Protein AF-0000000075320337 (afdb_homodimer)

Radius of gyration: 24.32 Å; Cα contacts (8 Å, |Δi|>4): 1260; chains: 2; bounding box: 54×67×60 Å

Structure (mmCIF, N/CA/C/O backbone):
data_AF-0000000075320337-model_v1
#
loop_
_entity.id
_entity.type
_entity.pdbx_description
1 polymer 'Quinone oxidoreductase'
#
loop_
_atom_site.group_PDB
_atom_site.id
_atom_site.type_symbol
_atom_site.label_atom_id
_atom_site.label_alt_id
_atom_site.label_comp_id
_atom_site.label_asym_id
_atom_site.label_entity_id
_atom_site.label_seq_id
_atom_site.pdbx_PDB_ins_code
_atom_site.Cartn_x
_atom_site.Cartn_y
_atom_site.Cartn_z
_atom_site.occupancy
_atom_site.B_iso_or_equiv
_atom_site.auth_seq_id
_atom_site.auth_comp_id
_atom_site.auth_asym_id
_atom_site.auth_atom_id
_atom_site.pdbx_PDB_model_num
ATOM 1 N N . MET A 1 1 ? -11.578 -22.688 -22.859 1 95.94 1 MET A N 1
ATOM 2 C CA . MET A 1 1 ? -10.422 -21.797 -22.875 1 95.94 1 MET A CA 1
ATOM 3 C C . MET A 1 1 ? -10.094 -21.328 -21.469 1 95.94 1 MET A C 1
ATOM 5 O O . MET A 1 1 ? -11 -21.031 -20.672 1 95.94 1 MET A O 1
ATOM 9 N N . TYR A 1 2 ? -8.812 -21.344 -21.156 1 98.56 2 TYR A N 1
ATOM 10 C CA . TYR A 1 2 ? -8.312 -20.875 -19.875 1 98.56 2 TYR A CA 1
ATOM 11 C C . TYR A 1 2 ? -7.781 -19.453 -19.984 1 98.56 2 TYR A C 1
ATOM 13 O O . TYR A 1 2 ? -6.832 -19.188 -20.719 1 98.56 2 TYR A O 1
ATOM 21 N N . VAL A 1 3 ? -8.383 -18.547 -19.219 1 98.81 3 VAL A N 1
ATOM 22 C CA . VAL A 1 3 ? -7.91 -17.172 -19.219 1 98.81 3 VAL A CA 1
ATOM 23 C C . VAL A 1 3 ? -7.129 -16.891 -17.938 1 98.81 3 VAL A C 1
ATOM 25 O O . VAL A 1 3 ? -7.633 -17.125 -16.828 1 98.81 3 VAL A O 1
ATOM 28 N N . VAL A 1 4 ? -5.918 -16.438 -18.078 1 98.88 4 VAL A N 1
ATOM 29 C CA . VAL A 1 4 ? -5.082 -16.031 -16.953 1 98.88 4 VAL A CA 1
ATOM 30 C C . VAL A 1 4 ? -4.902 -14.523 -16.969 1 98.88 4 VAL A C 1
ATOM 32 O O . VAL A 1 4 ? -4.336 -13.961 -17.906 1 98.88 4 VAL A O 1
ATOM 35 N N . THR A 1 5 ? -5.406 -13.867 -15.93 1 98.25 5 THR A N 1
ATOM 36 C CA . THR A 1 5 ? -5.199 -12.43 -15.812 1 98.25 5 THR A CA 1
ATOM 37 C C . THR A 1 5 ? -3.842 -12.125 -15.18 1 98.25 5 THR A C 1
ATOM 39 O O . THR A 1 5 ? -3.213 -13.008 -14.594 1 98.25 5 THR A O 1
ATOM 42 N N . GLY A 1 6 ? -3.385 -10.883 -15.406 1 95.25 6 GLY A N 1
ATOM 43 C CA . GLY A 1 6 ? -2.072 -10.547 -14.875 1 95.25 6 GLY A CA 1
ATOM 44 C C . GLY A 1 6 ? -0.96 -11.406 -15.445 1 95.25 6 GLY A C 1
ATOM 45 O O . GLY A 1 6 ? 0.002 -11.727 -14.742 1 95.25 6 GLY A O 1
ATOM 46 N N . ALA A 1 7 ? -1.017 -11.695 -16.656 1 95.81 7 ALA A N 1
ATOM 47 C CA . ALA A 1 7 ? -0.225 -12.773 -17.25 1 95.81 7 ALA A CA 1
ATOM 48 C C . ALA A 1 7 ? 1.225 -12.336 -17.453 1 95.81 7 ALA A C 1
ATOM 50 O O . ALA A 1 7 ? 2.104 -13.172 -17.672 1 95.81 7 ALA A O 1
ATOM 51 N N . THR A 1 8 ? 1.504 -11.086 -17.391 1 92 8 THR A N 1
ATOM 52 C CA . THR A 1 8 ? 2.885 -10.648 -17.562 1 92 8 THR A CA 1
ATOM 53 C C . THR A 1 8 ? 3.555 -10.43 -16.219 1 92 8 THR A C 1
ATOM 55 O O . THR A 1 8 ? 4.73 -10.062 -16.156 1 92 8 THR A O 1
ATOM 58 N N . GLY A 1 9 ? 2.836 -10.625 -15.156 1 91.88 9 GLY A N 1
ATOM 59 C CA . GLY A 1 9 ? 3.434 -10.578 -13.828 1 91.88 9 GLY A CA 1
ATOM 60 C C . GLY A 1 9 ? 4.203 -11.836 -13.477 1 91.88 9 GLY A C 1
ATOM 61 O O . GLY A 1 9 ? 4.188 -12.812 -14.227 1 91.88 9 GLY A O 1
ATOM 62 N N . GLN A 1 10 ? 4.82 -11.805 -12.32 1 92.12 10 GLN A N 1
ATOM 63 C CA . GLN A 1 10 ? 5.676 -12.898 -11.891 1 92.12 10 GLN A CA 1
ATOM 64 C C . GLN A 1 10 ? 4.875 -14.188 -11.727 1 92.12 10 GLN A C 1
ATOM 66 O O . GLN A 1 10 ? 5.262 -15.234 -12.258 1 92.12 10 GLN A O 1
ATOM 71 N N . LEU A 1 11 ? 3.758 -14.094 -11.008 1 96.75 11 LEU A N 1
ATOM 72 C CA . LEU A 1 11 ? 2.945 -15.297 -10.812 1 96.75 11 LEU A CA 1
ATOM 73 C C . LEU A 1 11 ? 2.266 -15.703 -12.117 1 96.75 11 LEU A C 1
ATOM 75 O O . LEU A 1 11 ? 2.234 -16.891 -12.453 1 96.75 11 LEU A O 1
ATOM 79 N N . GLY A 1 12 ? 1.706 -14.75 -12.852 1 97.69 12 GLY A N 1
ATOM 80 C CA . GLY A 1 12 ? 1.005 -15.031 -14.094 1 97.69 12 GLY A CA 1
ATOM 81 C C . GLY A 1 12 ? 1.86 -15.766 -15.109 1 97.69 12 GLY A C 1
ATOM 82 O O . GLY A 1 12 ? 1.404 -16.734 -15.727 1 97.69 12 GLY A O 1
ATOM 83 N N . ARG A 1 13 ? 3.094 -15.398 -15.242 1 96.81 13 ARG A N 1
ATOM 84 C CA . ARG A 1 13 ? 4.012 -16.047 -16.172 1 96.81 13 ARG A CA 1
ATOM 85 C C . ARG A 1 13 ? 4.25 -17.5 -15.781 1 96.81 13 ARG A C 1
ATOM 87 O O . ARG A 1 13 ? 4.309 -18.375 -16.641 1 96.81 13 ARG A O 1
ATOM 94 N N . LEU A 1 14 ? 4.395 -17.719 -14.508 1 98.12 14 LEU A N 1
ATOM 95 C CA . LEU A 1 14 ? 4.621 -19.078 -14.031 1 98.12 14 LEU A CA 1
ATOM 96 C C . LEU A 1 14 ? 3.391 -19.953 -14.266 1 98.12 14 LEU A C 1
ATOM 98 O O . LEU A 1 14 ? 3.516 -21.125 -14.625 1 98.12 14 LEU A O 1
ATOM 102 N N . VAL A 1 15 ? 2.215 -19.359 -14.086 1 98.81 15 VAL A N 1
ATOM 103 C CA . VAL A 1 15 ? 0.979 -20.094 -14.32 1 98.81 15 VAL A CA 1
ATOM 104 C C . VAL A 1 15 ? 0.882 -20.5 -15.789 1 98.81 15 VAL A C 1
ATOM 106 O O . VAL A 1 15 ? 0.603 -21.656 -16.109 1 98.81 15 VAL A O 1
ATOM 109 N N . ILE A 1 16 ? 1.163 -19.531 -16.688 1 98.69 16 ILE A N 1
ATOM 110 C CA . ILE A 1 16 ? 1.079 -19.797 -18.125 1 98.69 16 ILE A CA 1
ATOM 111 C C . ILE A 1 16 ? 2.1 -20.875 -18.516 1 98.69 16 ILE A C 1
ATOM 113 O O . ILE A 1 16 ? 1.773 -21.828 -19.219 1 98.69 16 ILE A O 1
ATOM 117 N N . GLU A 1 17 ? 3.307 -20.766 -18.016 1 98.06 17 GLU A N 1
ATOM 118 C CA . GLU A 1 17 ? 4.355 -21.734 -18.297 1 98.06 17 GLU A CA 1
ATOM 119 C C . GLU A 1 17 ? 3.934 -23.141 -17.891 1 98.06 17 GLU A C 1
ATOM 121 O O . GLU A 1 17 ? 4.117 -24.094 -18.641 1 98.06 17 GLU A O 1
ATOM 126 N N . GLN A 1 18 ? 3.375 -23.219 -16.766 1 98.56 18 GLN A N 1
ATOM 127 C CA . GLN A 1 18 ? 2.988 -24.531 -16.25 1 98.56 18 GLN A CA 1
ATOM 128 C C . GLN A 1 18 ? 1.726 -25.047 -16.922 1 98.56 18 GLN A C 1
ATOM 130 O O . GLN A 1 18 ? 1.574 -26.25 -17.141 1 98.56 18 GLN A O 1
ATOM 135 N N . LEU A 1 19 ? 0.789 -24.156 -17.297 1 98.56 19 LEU A N 1
ATOM 136 C CA . LEU A 1 19 ? -0.394 -24.562 -18.062 1 98.56 19 LEU A CA 1
ATOM 137 C C . LEU A 1 19 ? -0.001 -25.156 -19.406 1 98.56 19 LEU A C 1
ATOM 139 O O . LEU A 1 19 ? -0.634 -26.109 -19.875 1 98.56 19 LEU A O 1
ATOM 143 N N . LEU A 1 20 ? 1.061 -24.578 -20 1 98.25 20 LEU A N 1
ATOM 144 C CA . LEU A 1 20 ? 1.522 -25.016 -21.312 1 98.25 20 LEU A CA 1
ATOM 145 C C . LEU A 1 20 ? 1.992 -26.469 -21.266 1 98.25 20 LEU A C 1
ATOM 147 O O . LEU A 1 20 ? 2.08 -27.141 -22.297 1 98.25 20 LEU A O 1
ATOM 151 N N . ASN A 1 21 ? 2.312 -26.969 -20.047 1 97.5 21 ASN A N 1
ATOM 152 C CA . ASN A 1 21 ? 2.682 -28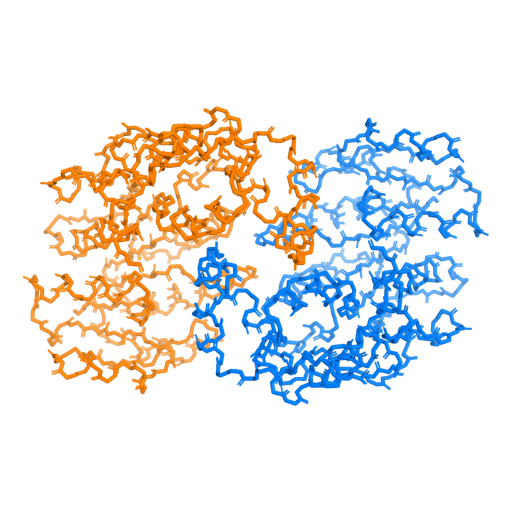.375 -19.875 1 97.5 21 ASN A CA 1
ATOM 153 C C . ASN A 1 21 ? 1.451 -29.266 -19.766 1 97.5 21 ASN A C 1
ATOM 155 O O . ASN A 1 21 ? 1.56 -30.484 -19.859 1 97.5 21 ASN A O 1
ATOM 159 N N . SER A 1 22 ? 0.3 -28.688 -19.672 1 96.19 22 SER A N 1
ATOM 160 C CA . SER A 1 22 ? -0.881 -29.469 -19.344 1 96.19 22 SER A CA 1
ATOM 161 C C . SER A 1 22 ? -1.922 -29.406 -20.453 1 96.19 22 SER A C 1
ATOM 163 O O . SER A 1 22 ? -2.725 -30.328 -20.625 1 96.19 22 SER A O 1
ATOM 165 N N . VAL A 1 23 ? -1.975 -28.281 -21.234 1 97.31 23 VAL A N 1
ATOM 166 C CA . VAL A 1 23 ? -2.992 -28.078 -22.266 1 97.31 23 VAL A CA 1
ATOM 167 C C . VAL A 1 23 ? -2.369 -27.422 -23.5 1 97.31 23 VAL A C 1
ATOM 169 O O . VAL A 1 23 ? -1.319 -26.781 -23.391 1 97.31 23 VAL A O 1
ATOM 172 N N . PRO A 1 24 ? -3.037 -27.562 -24.641 1 97.56 24 PRO A N 1
ATOM 173 C CA . PRO A 1 24 ? -2.529 -26.891 -25.844 1 97.56 24 PRO A CA 1
ATOM 174 C C . PRO A 1 24 ? -2.504 -25.359 -25.688 1 97.56 24 PRO A C 1
ATOM 176 O O . PRO A 1 24 ? -3.416 -24.781 -25.094 1 97.56 24 PRO A O 1
ATOM 179 N N . ALA A 1 25 ? -1.479 -24.75 -26.203 1 98.25 25 ALA A N 1
ATOM 180 C CA . ALA A 1 25 ? -1.271 -23.312 -26.125 1 98.25 25 ALA A CA 1
ATOM 181 C C . ALA A 1 25 ? -2.49 -22.547 -26.625 1 98.25 25 ALA A C 1
ATOM 183 O O . ALA A 1 25 ? -2.857 -21.5 -26.062 1 98.25 25 ALA A O 1
ATOM 184 N N . ALA A 1 26 ? -3.15 -23.094 -27.625 1 97.06 26 ALA A N 1
ATOM 185 C CA . ALA A 1 26 ? -4.273 -22.422 -28.281 1 97.06 26 ALA A CA 1
ATOM 186 C C . ALA A 1 26 ? -5.469 -22.312 -27.328 1 97.06 26 ALA A C 1
ATOM 188 O O . ALA A 1 26 ? -6.387 -21.531 -27.562 1 97.06 26 ALA A O 1
ATOM 189 N N . GLN A 1 27 ? -5.418 -23.047 -26.266 1 98.19 27 GLN A N 1
ATOM 190 C CA . GLN A 1 27 ? -6.512 -23.047 -25.297 1 98.19 27 GLN A CA 1
ATOM 191 C C . GLN A 1 27 ? -6.234 -22.062 -24.172 1 98.19 27 GLN A C 1
ATOM 193 O O . GLN A 1 27 ? -7.055 -21.906 -23.266 1 98.19 27 GLN A O 1
ATOM 198 N N . ILE A 1 28 ? -5.141 -21.406 -24.203 1 98.75 28 ILE A N 1
ATOM 199 C CA . ILE A 1 28 ? -4.738 -20.484 -23.141 1 98.75 28 ILE A CA 1
ATOM 200 C C . ILE A 1 28 ? -4.836 -19.047 -23.641 1 98.75 28 ILE A C 1
ATOM 202 O O . ILE A 1 28 ? -4.383 -18.734 -24.75 1 98.75 28 ILE A O 1
ATOM 206 N N . VAL A 1 29 ? -5.461 -18.188 -22.891 1 98.69 29 VAL A N 1
ATOM 207 C CA . VAL A 1 29 ? -5.5 -16.75 -23.141 1 98.69 29 VAL A CA 1
ATOM 208 C C . VAL A 1 29 ? -4.73 -16.016 -22.031 1 98.69 29 VAL A C 1
ATOM 210 O O . VAL A 1 29 ? -5.047 -16.156 -20.844 1 98.69 29 VAL A O 1
ATOM 213 N N . ALA A 1 30 ? -3.697 -15.312 -22.422 1 98.69 30 ALA A N 1
ATOM 214 C CA . ALA A 1 30 ? -3.02 -14.367 -21.547 1 98.69 30 ALA A CA 1
ATOM 215 C C . ALA A 1 30 ? -3.689 -13 -21.578 1 98.69 30 ALA A C 1
ATOM 217 O O . ALA A 1 30 ? -3.584 -12.281 -22.578 1 98.69 30 ALA A O 1
ATOM 218 N N . ALA A 1 31 ? -4.395 -12.648 -20.562 1 98.25 31 ALA A N 1
ATOM 219 C CA . ALA A 1 31 ? -5.016 -11.336 -20.438 1 98.25 31 ALA A CA 1
ATOM 220 C C . ALA A 1 31 ? -4.062 -10.344 -19.781 1 98.25 31 ALA A C 1
ATOM 222 O O . ALA A 1 31 ? -3.652 -10.531 -18.641 1 98.25 31 ALA A O 1
ATOM 223 N N . VAL A 1 32 ? -3.699 -9.344 -20.516 1 96.94 32 VAL A N 1
ATOM 224 C CA . VAL A 1 32 ? -2.639 -8.438 -20.078 1 96.94 32 VAL A CA 1
ATOM 225 C C . VAL A 1 32 ? -3.064 -6.992 -20.312 1 96.94 32 VAL A C 1
ATOM 227 O O . VAL A 1 32 ? -3.918 -6.719 -21.172 1 96.94 32 VAL A O 1
ATOM 230 N N . ARG A 1 33 ? -2.506 -6.062 -19.578 1 92.44 33 ARG A N 1
ATOM 231 C CA . ARG A 1 33 ? -2.807 -4.645 -19.734 1 92.44 33 ARG A CA 1
ATOM 232 C C . ARG A 1 33 ? -2.262 -4.105 -21.062 1 92.44 33 ARG A C 1
ATOM 234 O O . ARG A 1 33 ? -2.918 -3.305 -21.719 1 92.44 33 ARG A O 1
ATOM 241 N N . ASN A 1 34 ? -1.031 -4.594 -21.359 1 91.25 34 ASN A N 1
ATOM 242 C CA . ASN A 1 34 ? -0.336 -4.184 -22.578 1 91.25 34 ASN A CA 1
ATOM 243 C C . ASN A 1 34 ? 0.087 -5.387 -23.406 1 91.25 34 ASN A C 1
ATOM 245 O O . ASN A 1 34 ? 1.157 -5.953 -23.188 1 91.25 34 ASN A O 1
ATOM 249 N N . PRO A 1 35 ? -0.609 -5.645 -24.406 1 94.94 35 PRO A N 1
ATOM 250 C CA . PRO A 1 35 ? -0.33 -6.832 -25.219 1 94.94 35 PRO A CA 1
ATOM 251 C C . PRO A 1 35 ? 1.077 -6.82 -25.812 1 94.94 35 PRO A C 1
ATOM 253 O O . PRO A 1 35 ? 1.688 -7.879 -25.984 1 94.94 35 PRO A O 1
ATOM 256 N N . GLN A 1 36 ? 1.605 -5.668 -26.078 1 92.44 36 GLN A N 1
ATOM 257 C CA . GLN A 1 36 ? 2.928 -5.57 -26.672 1 92.44 36 GLN A CA 1
ATOM 258 C C . GLN A 1 36 ? 4 -6.145 -25.75 1 92.44 36 GLN A C 1
ATOM 260 O O . GLN A 1 36 ? 5.027 -6.637 -26.219 1 92.44 36 GLN A O 1
ATOM 265 N N . LYS A 1 37 ? 3.738 -6.223 -24.547 1 89.06 37 LYS A N 1
ATOM 266 C CA . LYS A 1 37 ? 4.703 -6.715 -23.562 1 89.06 37 LYS A CA 1
ATOM 267 C C . LYS A 1 37 ? 4.621 -8.234 -23.422 1 89.06 37 LYS A C 1
ATOM 269 O O . LYS A 1 37 ? 5.402 -8.836 -22.688 1 89.06 37 LYS A O 1
ATOM 274 N N . ALA A 1 38 ? 3.668 -8.836 -24.141 1 95.19 38 ALA A N 1
ATOM 275 C CA . ALA A 1 38 ? 3.463 -10.273 -24.016 1 95.19 38 ALA A CA 1
ATOM 276 C C . ALA A 1 38 ? 3.723 -10.984 -25.344 1 95.19 38 ALA A C 1
ATOM 278 O O . ALA A 1 38 ? 3.129 -12.023 -25.625 1 95.19 38 ALA A O 1
ATOM 279 N N . SER A 1 39 ? 4.555 -10.406 -26.156 1 95.69 39 SER A N 1
ATOM 280 C CA . SER A 1 39 ? 4.859 -10.984 -27.453 1 95.69 39 SER A CA 1
ATOM 281 C C . SER A 1 39 ? 5.516 -12.352 -27.312 1 95.69 39 SER A C 1
ATOM 283 O O . SER A 1 39 ? 5.324 -13.227 -28.172 1 95.69 39 SER A O 1
ATOM 285 N N . ASP A 1 40 ? 6.266 -12.531 -26.297 1 96.25 40 ASP A N 1
ATOM 286 C CA . ASP A 1 40 ? 6.93 -13.812 -26.047 1 96.25 40 ASP A CA 1
ATOM 287 C C . ASP A 1 40 ? 5.91 -14.914 -25.781 1 96.25 40 ASP A C 1
ATOM 289 O O . ASP A 1 40 ? 6.102 -16.062 -26.203 1 96.25 40 ASP A O 1
ATOM 293 N N . LEU A 1 41 ? 4.832 -14.594 -25.141 1 97.31 41 LEU A N 1
ATOM 294 C CA . LEU A 1 41 ? 3.764 -15.555 -24.922 1 97.31 41 LEU A CA 1
ATOM 295 C C . LEU A 1 41 ? 3.037 -15.883 -26.219 1 97.31 41 LEU A C 1
ATOM 297 O O . LEU A 1 41 ? 2.693 -17.047 -26.469 1 97.31 41 LEU A O 1
ATOM 301 N N . ALA A 1 42 ? 2.834 -14.867 -26.984 1 97.25 42 ALA A N 1
ATOM 302 C CA . ALA A 1 42 ? 2.207 -15.07 -28.281 1 97.25 42 ALA A CA 1
ATOM 303 C C . ALA A 1 42 ? 3.037 -16.016 -29.156 1 97.25 42 ALA A C 1
ATOM 305 O O . ALA A 1 42 ? 2.488 -16.844 -29.891 1 97.25 42 ALA A O 1
ATOM 306 N N . ALA A 1 43 ? 4.305 -15.906 -29.062 1 97.25 43 ALA A N 1
ATOM 307 C CA . ALA A 1 43 ? 5.223 -16.734 -29.844 1 97.25 43 ALA A CA 1
ATOM 308 C C . ALA A 1 43 ? 5.113 -18.203 -29.469 1 97.25 43 ALA A C 1
ATOM 310 O O . ALA A 1 43 ? 5.441 -19.078 -30.25 1 97.25 43 ALA A O 1
ATOM 311 N N . LEU A 1 44 ? 4.602 -18.484 -28.297 1 97.38 44 LEU A N 1
ATOM 312 C CA . LEU A 1 44 ? 4.43 -19.859 -27.812 1 97.38 44 LEU A CA 1
ATOM 313 C C . LEU A 1 44 ? 3.086 -20.422 -28.25 1 97.38 44 LEU A C 1
ATOM 315 O O . LEU A 1 44 ? 2.768 -21.578 -27.969 1 97.38 44 LEU A O 1
ATOM 319 N N . GLY A 1 45 ? 2.254 -19.578 -28.891 1 97.75 45 GLY A N 1
ATOM 320 C CA . GLY A 1 45 ? 0.948 -20.016 -29.344 1 97.75 45 GLY A CA 1
ATOM 321 C C . GLY A 1 45 ? -0.179 -19.625 -28.406 1 97.75 45 GLY A C 1
ATOM 322 O O . GLY A 1 45 ? -1.343 -19.953 -28.656 1 97.75 45 GLY A O 1
ATOM 323 N N . VAL A 1 46 ? 0.127 -18.938 -27.344 1 98.38 46 VAL A N 1
ATOM 324 C CA . VAL A 1 46 ? -0.857 -18.438 -26.375 1 98.38 46 VAL A CA 1
ATOM 325 C C . VAL A 1 46 ? -1.584 -17.219 -26.969 1 98.38 46 VAL A C 1
ATOM 327 O O . VAL A 1 46 ? -0.964 -16.359 -27.609 1 98.38 46 VAL A O 1
ATOM 330 N N . GLN A 1 47 ? -2.879 -17.141 -26.859 1 98.19 47 GLN A N 1
ATOM 331 C CA . GLN A 1 47 ? -3.609 -15.953 -27.266 1 98.19 47 GLN A CA 1
ATOM 332 C C . GLN A 1 47 ? -3.406 -14.812 -26.266 1 98.19 47 GLN A C 1
ATOM 334 O O . GLN A 1 47 ? -3.547 -15.008 -25.062 1 98.19 47 GLN A O 1
ATOM 339 N N . VAL A 1 48 ? -3.01 -13.672 -26.812 1 98.44 48 VAL A N 1
ATOM 340 C CA . VAL A 1 48 ? -2.82 -12.5 -25.969 1 98.44 48 VAL A CA 1
ATOM 341 C C . VAL A 1 48 ? -3.965 -11.516 -26.188 1 98.44 48 VAL A C 1
ATOM 343 O O . VAL A 1 48 ? -4.242 -11.117 -27.312 1 98.44 48 VAL A O 1
ATOM 346 N N . ARG A 1 49 ? -4.652 -11.18 -25.125 1 98.44 49 ARG A N 1
ATOM 347 C CA . ARG A 1 49 ? -5.77 -10.242 -25.203 1 98.44 49 ARG A CA 1
ATOM 348 C C . ARG A 1 49 ? -5.602 -9.117 -24.172 1 98.44 49 ARG A C 1
ATOM 350 O O . ARG A 1 49 ? -5.055 -9.328 -23.094 1 98.44 49 ARG A O 1
ATOM 357 N N . GLN A 1 50 ? -6.062 -7.953 -24.469 1 98.12 50 GLN A N 1
ATOM 358 C CA . GLN A 1 50 ? -5.996 -6.816 -23.562 1 98.12 50 GLN A CA 1
ATOM 359 C C . GLN A 1 50 ? -7.051 -6.922 -22.469 1 98.12 50 GLN A C 1
ATOM 361 O O . GLN A 1 50 ? -8.227 -7.16 -22.75 1 98.12 50 GLN A O 1
ATOM 366 N N . ALA A 1 51 ? -6.625 -6.797 -21.266 1 97.88 51 ALA A N 1
ATOM 367 C CA . ALA A 1 51 ? -7.496 -6.746 -20.094 1 97.88 51 ALA A CA 1
ATOM 368 C C . ALA A 1 51 ? -6.918 -5.824 -19.031 1 97.88 51 ALA A C 1
ATOM 370 O O . ALA A 1 51 ? -5.84 -6.086 -18.484 1 97.88 51 ALA A O 1
ATOM 371 N N . ASP A 1 52 ? -7.574 -4.789 -18.797 1 96.12 52 ASP A N 1
ATOM 372 C CA . ASP A 1 52 ? -7.242 -3.83 -17.75 1 96.12 52 ASP A CA 1
ATOM 373 C C . ASP A 1 52 ? -8.352 -3.756 -16.703 1 96.12 52 ASP A C 1
ATOM 375 O O . ASP A 1 52 ? -9.469 -3.326 -17 1 96.12 52 ASP A O 1
ATOM 379 N N . TYR A 1 53 ? -7.969 -4.145 -15.414 1 96.19 53 TYR A N 1
ATOM 380 C CA . TYR A 1 53 ? -8.977 -4.207 -14.359 1 96.19 53 TYR A CA 1
ATOM 381 C C . TYR A 1 53 ? -9.648 -2.854 -14.172 1 96.19 53 TYR A C 1
ATOM 383 O O . TYR A 1 53 ? -10.789 -2.781 -13.695 1 96.19 53 TYR A O 1
ATOM 391 N N . SER A 1 54 ? -8.906 -1.795 -14.516 1 92.75 54 SER A N 1
ATOM 392 C CA . SER A 1 54 ? -9.398 -0.44 -14.297 1 92.75 54 SER A CA 1
ATOM 393 C C . SER A 1 54 ? -10.172 0.072 -15.508 1 92.75 54 SER A C 1
ATOM 395 O O . SER A 1 54 ? -10.68 1.193 -15.5 1 92.75 54 SER A O 1
ATOM 397 N N . GLN A 1 55 ? -10.203 -0.701 -16.609 1 95.75 55 GLN A N 1
ATOM 398 C CA . GLN A 1 55 ? -10.953 -0.391 -17.828 1 95.75 55 GLN A CA 1
ATOM 399 C C . GLN A 1 55 ? -11.922 -1.52 -18.172 1 95.75 55 GLN A C 1
ATOM 401 O O . GLN A 1 55 ? -11.656 -2.311 -19.094 1 95.75 55 GLN A O 1
ATOM 406 N N . PRO A 1 56 ? -13.062 -1.49 -17.547 1 96.56 56 PRO A N 1
ATOM 407 C CA . PRO A 1 56 ? -14.016 -2.594 -17.688 1 96.56 56 PRO A CA 1
ATOM 408 C C . PRO A 1 56 ? -14.367 -2.896 -19.141 1 96.56 56 PRO A C 1
ATOM 410 O O . PRO A 1 56 ? -14.656 -4.047 -19.484 1 96.56 56 PRO A O 1
ATOM 413 N N . ALA A 1 57 ? -14.266 -1.938 -20.016 1 96.5 57 ALA A N 1
ATOM 414 C CA . ALA A 1 57 ? -14.617 -2.102 -21.422 1 96.5 57 ALA A CA 1
ATOM 415 C C . ALA A 1 57 ? -13.688 -3.096 -22.109 1 96.5 57 ALA A C 1
ATOM 417 O O . ALA A 1 57 ? -14.031 -3.66 -23.156 1 96.5 57 ALA A O 1
ATOM 418 N N . THR A 1 58 ? -12.531 -3.357 -21.531 1 98 58 THR A N 1
ATOM 419 C CA . THR A 1 58 ? -11.547 -4.25 -22.141 1 98 58 THR A CA 1
ATOM 420 C C . THR A 1 58 ? -11.797 -5.695 -21.719 1 98 58 THR A C 1
ATOM 422 O O . THR A 1 58 ? -11.219 -6.625 -22.281 1 98 58 THR A O 1
ATOM 425 N N . LEU A 1 59 ? -12.688 -5.918 -20.781 1 98.62 59 LEU A N 1
ATOM 426 C CA . LEU A 1 59 ? -12.742 -7.215 -20.109 1 98.62 59 LEU A CA 1
ATOM 427 C C . LEU A 1 59 ? -13.641 -8.18 -20.875 1 98.62 59 LEU A C 1
ATOM 429 O O . LEU A 1 59 ? -13.359 -9.383 -20.938 1 98.62 59 LEU A O 1
ATOM 433 N N . ASP A 1 60 ? -14.672 -7.676 -21.516 1 98 60 ASP A N 1
ATOM 434 C CA . ASP A 1 60 ? -15.594 -8.555 -22.234 1 98 60 ASP A CA 1
ATOM 435 C C . ASP A 1 60 ? -14.898 -9.266 -23.391 1 98 60 ASP A C 1
ATOM 437 O O . ASP A 1 60 ? -15.008 -10.484 -23.531 1 98 60 ASP A O 1
ATOM 441 N N . SER A 1 61 ? -14.18 -8.492 -24.156 1 97.81 61 SER A N 1
ATOM 442 C CA . SER A 1 61 ? -13.461 -9.109 -25.266 1 97.81 61 SER A CA 1
ATOM 443 C C . SER A 1 61 ? -12.367 -10.047 -24.766 1 97.81 61 SER A C 1
ATOM 445 O O . SER A 1 61 ? -12.117 -11.086 -25.375 1 97.81 61 SER A O 1
ATOM 447 N N . ALA A 1 62 ? -11.773 -9.703 -23.672 1 98.25 62 ALA A N 1
ATOM 448 C CA . ALA A 1 62 ? -10.711 -10.523 -23.094 1 98.25 62 ALA A CA 1
ATOM 449 C C . ALA A 1 62 ? -11.25 -11.883 -22.641 1 98.25 62 ALA A C 1
ATOM 451 O O . ALA A 1 62 ? -10.531 -12.883 -22.672 1 98.25 62 ALA A O 1
ATOM 452 N N . PHE A 1 63 ? -12.531 -11.922 -22.25 1 98.44 63 PHE A N 1
ATOM 453 C CA . PHE A 1 63 ? -13.078 -13.125 -21.641 1 98.44 63 PHE A CA 1
ATOM 454 C C . PHE A 1 63 ? -13.984 -13.859 -22.625 1 98.44 63 PHE A C 1
ATOM 456 O O . PHE A 1 63 ? -14.617 -14.852 -22.266 1 98.44 63 PHE A O 1
ATOM 463 N N . ALA A 1 64 ? -14.039 -13.406 -23.859 1 97.69 64 ALA A N 1
ATOM 464 C CA . ALA A 1 64 ? -14.867 -14.062 -24.859 1 97.69 64 ALA A CA 1
ATOM 465 C C . ALA A 1 64 ? -14.477 -15.531 -25.016 1 97.69 64 ALA A C 1
ATOM 467 O O . ALA A 1 64 ? -13.312 -15.844 -25.281 1 97.69 64 ALA A O 1
ATOM 468 N N . GLY A 1 65 ? -15.453 -16.406 -24.812 1 97.62 65 GLY A N 1
ATOM 469 C CA . GLY A 1 65 ? -15.234 -17.844 -25.016 1 97.62 65 GLY A CA 1
ATOM 470 C C . GLY A 1 65 ? -14.547 -18.5 -23.844 1 97.62 65 GLY A C 1
ATOM 471 O O . GLY A 1 65 ? -14.242 -19.703 -23.891 1 97.62 65 GLY A O 1
ATOM 472 N N . ALA A 1 66 ? -14.328 -17.797 -22.781 1 98.12 66 ALA A N 1
ATOM 473 C CA . ALA A 1 66 ? -13.633 -18.328 -21.609 1 98.12 66 ALA A CA 1
ATOM 474 C C . ALA A 1 66 ? -14.477 -19.391 -20.906 1 98.12 66 ALA A C 1
ATOM 476 O O . ALA A 1 66 ? -15.672 -19.188 -20.688 1 98.12 66 ALA A O 1
ATOM 477 N N . GLU A 1 67 ? -13.875 -20.469 -20.594 1 98.19 67 GLU A N 1
ATOM 478 C CA . GLU A 1 67 ? -14.5 -21.484 -19.75 1 98.19 67 GLU A CA 1
ATOM 479 C C . GLU A 1 67 ? -14.078 -21.297 -18.281 1 98.19 67 GLU A C 1
ATOM 481 O O . GLU A 1 67 ? -14.914 -21.375 -17.391 1 98.19 67 GLU A O 1
ATOM 486 N N . LYS A 1 68 ? -12.836 -21.125 -18.109 1 98.75 68 LYS A N 1
ATOM 487 C CA . LYS A 1 68 ? -12.273 -20.906 -16.781 1 98.75 68 LYS A CA 1
ATOM 488 C C . LYS A 1 68 ? -11.383 -19.672 -16.766 1 98.75 68 LYS A C 1
ATOM 490 O O . LYS A 1 68 ? -10.633 -19.422 -17.703 1 98.75 68 LYS A O 1
ATOM 495 N N . ILE A 1 69 ? -11.477 -18.859 -15.68 1 98.88 69 ILE A N 1
ATOM 496 C CA . ILE A 1 69 ? -10.695 -17.656 -15.508 1 98.88 69 ILE A CA 1
ATOM 497 C C . ILE A 1 69 ? -9.922 -17.719 -14.195 1 98.88 69 ILE A C 1
ATOM 499 O O . ILE A 1 69 ? -10.469 -18.125 -13.164 1 98.88 69 ILE A O 1
ATOM 503 N N . LEU A 1 70 ? -8.664 -17.438 -14.281 1 98.94 70 LEU A N 1
ATOM 504 C CA . LEU A 1 70 ? -7.879 -17.141 -13.086 1 98.94 70 LEU A CA 1
ATOM 505 C C . LEU A 1 70 ? -7.715 -15.633 -12.906 1 98.94 70 LEU A C 1
ATOM 507 O O . LEU A 1 70 ? -7.066 -14.977 -13.719 1 98.94 70 LEU A O 1
ATOM 511 N N . LEU A 1 71 ? -8.297 -15.102 -11.875 1 98.81 71 LEU A N 1
ATOM 512 C CA . LEU A 1 71 ? -8.008 -13.734 -11.477 1 98.81 71 LEU A CA 1
ATOM 513 C C . LEU A 1 71 ? -6.836 -13.688 -10.492 1 98.81 71 LEU A C 1
ATOM 515 O O . LEU A 1 71 ? -6.984 -14.078 -9.328 1 98.81 71 LEU A O 1
ATOM 519 N N . ILE A 1 72 ? -5.738 -13.289 -10.969 1 98.25 72 ILE A N 1
ATOM 520 C CA . ILE A 1 72 ? -4.652 -12.922 -10.07 1 98.25 72 ILE A CA 1
ATOM 521 C C . ILE A 1 72 ? -4.922 -11.539 -9.477 1 98.25 72 ILE A C 1
ATOM 523 O O . ILE A 1 72 ? -5.078 -10.555 -10.211 1 98.25 72 ILE A O 1
ATOM 527 N N . SER A 1 73 ? -4.938 -11.523 -8.195 1 96.94 73 SER A N 1
ATOM 528 C CA . SER A 1 73 ? -5.312 -10.297 -7.492 1 96.94 73 SER A CA 1
ATOM 529 C C . SER A 1 73 ? -4.492 -9.109 -7.98 1 96.94 73 SER A C 1
ATOM 531 O O . SER A 1 73 ? -3.291 -9.234 -8.227 1 96.94 73 SER A O 1
ATOM 533 N N . SER A 1 74 ? -5.184 -8 -8.102 1 93.5 74 SER A N 1
ATOM 534 C CA . SER A 1 74 ? -4.516 -6.766 -8.492 1 93.5 74 SER A CA 1
ATOM 535 C C . SER A 1 74 ? -3.443 -6.371 -7.48 1 93.5 74 SER A C 1
ATOM 537 O O . SER A 1 74 ? -3.623 -6.555 -6.273 1 93.5 74 SER A O 1
ATOM 539 N N . SER A 1 75 ? -2.357 -5.82 -7.988 1 89.94 75 SER A N 1
ATOM 540 C CA . SER A 1 75 ? -1.299 -5.312 -7.117 1 89.94 75 SER A CA 1
ATOM 541 C C . SER A 1 75 ? -1.588 -3.887 -6.668 1 89.94 75 SER A C 1
ATOM 543 O O . SER A 1 75 ? -0.826 -3.311 -5.887 1 89.94 75 SER A O 1
ATOM 545 N N . GLU A 1 76 ? -2.611 -3.322 -7.141 1 90.81 76 GLU A N 1
ATOM 546 C CA . GLU A 1 76 ? -2.936 -1.929 -6.852 1 90.81 76 GLU A CA 1
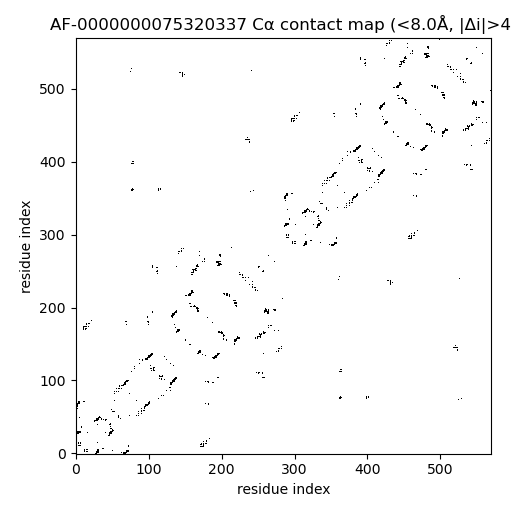ATOM 547 C C . GLU A 1 76 ? -3.799 -1.812 -5.598 1 90.81 76 GLU A C 1
ATOM 549 O O . GLU A 1 76 ? -4.996 -1.542 -5.688 1 90.81 76 GLU A O 1
ATOM 554 N N . ILE A 1 77 ? -3.139 -1.87 -4.469 1 91.31 77 ILE A N 1
ATOM 555 C CA . ILE A 1 77 ? -3.801 -1.823 -3.168 1 91.31 77 ILE A CA 1
ATOM 556 C C . ILE A 1 77 ? -4.605 -0.531 -3.045 1 91.31 77 ILE A C 1
ATOM 558 O O . ILE A 1 77 ? -4.133 0.54 -3.434 1 91.31 77 ILE A O 1
ATOM 562 N N . GLY A 1 78 ? -5.785 -0.587 -2.512 1 91.62 78 GLY A N 1
ATOM 563 C CA . GLY A 1 78 ? -6.688 0.55 -2.41 1 91.62 78 GLY A CA 1
ATOM 564 C C . GLY A 1 78 ? -7.664 0.645 -3.566 1 91.62 78 GLY A C 1
ATOM 565 O O . GLY A 1 78 ? -8.664 1.355 -3.482 1 91.62 78 GLY A O 1
ATOM 566 N N . GLN A 1 79 ? -7.324 -0.151 -4.652 1 94.06 79 GLN A N 1
ATOM 567 C CA . GLN A 1 79 ? -8.156 -0.137 -5.855 1 94.06 79 GLN A CA 1
ATOM 568 C C . GLN A 1 79 ? -8.758 -1.513 -6.117 1 94.06 79 GLN A C 1
ATOM 570 O O . GLN A 1 79 ? -9.609 -1.664 -7.004 1 94.06 79 GLN A O 1
ATOM 575 N N . ARG A 1 80 ? -8.438 -2.434 -5.355 1 96.25 80 ARG A N 1
ATOM 576 C CA . ARG A 1 80 ? -8.672 -3.832 -5.699 1 96.25 80 ARG A CA 1
ATOM 577 C C . ARG A 1 80 ? -10.164 -4.141 -5.738 1 96.25 80 ARG A C 1
ATOM 579 O O . ARG A 1 80 ? -10.641 -4.816 -6.656 1 96.25 80 ARG A O 1
ATOM 586 N N . ALA A 1 81 ? -10.891 -3.625 -4.773 1 94.5 81 ALA A N 1
ATOM 587 C CA . ALA A 1 81 ? -12.305 -3.979 -4.684 1 94.5 81 ALA A CA 1
ATOM 588 C C . ALA A 1 81 ? -13.047 -3.594 -5.961 1 94.5 81 ALA A C 1
ATOM 590 O O . ALA A 1 81 ? -13.773 -4.41 -6.535 1 94.5 81 ALA A O 1
ATOM 591 N N . VAL A 1 82 ? -12.789 -2.387 -6.465 1 94.38 82 VAL A N 1
ATOM 592 C CA . VAL A 1 82 ? -13.453 -1.887 -7.668 1 94.38 82 VAL A CA 1
ATOM 593 C C . VAL A 1 82 ? -12.953 -2.654 -8.891 1 94.38 82 VAL A C 1
ATOM 595 O O . VAL A 1 82 ? -13.75 -3.064 -9.734 1 94.38 82 VAL A O 1
ATOM 598 N N . GLN A 1 83 ? -11.711 -2.848 -8.961 1 97 83 GLN A N 1
ATOM 599 C CA . GLN A 1 83 ? -11.094 -3.561 -10.07 1 97 83 GLN A CA 1
ATOM 600 C C . GLN A 1 83 ? -11.594 -5 -10.148 1 97 83 GLN A C 1
ATOM 602 O O . GLN A 1 83 ? -11.984 -5.473 -11.219 1 97 83 GLN A O 1
ATOM 607 N N . HIS A 1 84 ? -11.586 -5.699 -8.984 1 98.56 84 HIS A N 1
ATOM 608 C CA . HIS A 1 84 ? -12 -7.098 -8.961 1 98.56 84 HIS A CA 1
ATOM 609 C C . HIS A 1 84 ? -13.484 -7.238 -9.273 1 98.56 84 HIS A C 1
ATOM 611 O O . HIS A 1 84 ? -13.898 -8.195 -9.938 1 98.56 84 HIS A O 1
ATOM 617 N N . GLN A 1 85 ? -14.266 -6.27 -8.844 1 98.25 85 GLN A N 1
ATOM 618 C CA . GLN A 1 85 ? -15.688 -6.289 -9.188 1 98.25 85 GLN A CA 1
ATOM 619 C C . GLN A 1 85 ? -15.883 -6.246 -10.695 1 98.25 85 GLN A C 1
ATOM 621 O O . GLN A 1 85 ? -16.719 -6.973 -11.242 1 98.25 85 GLN A O 1
ATOM 626 N N . ALA A 1 86 ? -15.133 -5.41 -11.344 1 98.31 86 ALA A N 1
ATOM 627 C CA . ALA A 1 86 ? -15.219 -5.305 -12.805 1 98.31 86 ALA A CA 1
ATOM 628 C C . ALA A 1 86 ? -14.922 -6.645 -13.469 1 98.31 86 ALA A C 1
ATOM 630 O O . ALA A 1 86 ? -15.609 -7.043 -14.406 1 98.31 86 ALA A O 1
ATOM 631 N N . VAL A 1 87 ? -13.945 -7.324 -12.969 1 98.75 87 VAL A N 1
ATOM 632 C CA . VAL A 1 87 ? -13.547 -8.609 -13.531 1 98.75 87 VAL A CA 1
ATOM 633 C C . VAL A 1 87 ? -14.641 -9.648 -13.273 1 98.75 87 VAL A C 1
ATOM 635 O O . VAL A 1 87 ? -15 -10.414 -14.172 1 98.75 87 VAL A O 1
ATOM 638 N N . ILE A 1 88 ? -15.203 -9.633 -12.086 1 98.81 88 ILE A N 1
ATOM 639 C CA . ILE A 1 88 ? -16.25 -10.57 -11.711 1 98.81 88 ILE A CA 1
ATOM 640 C C . ILE A 1 88 ? -17.484 -10.352 -12.578 1 98.81 88 ILE A C 1
ATOM 642 O O . ILE A 1 88 ? -18.078 -11.305 -13.094 1 98.81 88 ILE A O 1
ATOM 646 N N . ASP A 1 89 ? -17.828 -9.094 -12.812 1 98.75 89 ASP A N 1
ATOM 647 C CA . ASP A 1 89 ? -18.984 -8.766 -13.648 1 98.75 89 ASP A CA 1
ATOM 648 C C . ASP A 1 89 ? -18.797 -9.273 -15.078 1 98.75 89 ASP A C 1
ATOM 650 O O . ASP A 1 89 ? -19.719 -9.836 -15.672 1 98.75 89 ASP A O 1
ATOM 654 N N . ALA A 1 90 ? -17.625 -9.047 -15.578 1 98.75 90 ALA A N 1
ATOM 655 C CA . ALA A 1 90 ? -17.328 -9.508 -16.938 1 98.75 90 ALA A CA 1
ATOM 656 C C . ALA A 1 90 ? -17.375 -11.023 -17.016 1 98.75 90 ALA A C 1
ATOM 658 O O . ALA A 1 90 ? -17.859 -11.578 -18.016 1 98.75 90 ALA A O 1
ATOM 659 N N . ALA A 1 91 ? -16.828 -11.703 -16.031 1 98.69 91 ALA A N 1
ATOM 660 C CA . ALA A 1 91 ? -16.859 -13.164 -15.992 1 98.69 91 ALA A CA 1
ATOM 661 C C . ALA A 1 91 ? -18.297 -13.68 -15.961 1 98.69 91 ALA A C 1
ATOM 663 O O . ALA A 1 91 ? -18.609 -14.695 -16.594 1 98.69 91 ALA A O 1
ATOM 664 N N . LYS A 1 92 ? -19.125 -13 -15.195 1 98.56 92 LYS A N 1
ATOM 665 C CA . LYS A 1 92 ? -20.531 -13.352 -15.141 1 98.56 92 LYS A CA 1
ATOM 666 C C . LYS A 1 92 ? -21.188 -13.234 -16.516 1 98.56 92 LYS A C 1
ATOM 668 O O . LYS A 1 92 ? -21.906 -14.141 -16.953 1 98.56 92 LYS A O 1
ATOM 673 N N . ARG A 1 93 ? -20.891 -12.148 -17.172 1 98.25 93 ARG A N 1
ATOM 674 C CA . ARG A 1 93 ? -21.453 -11.938 -18.5 1 98.25 93 ARG A CA 1
ATOM 675 C C . ARG A 1 93 ? -20.953 -13 -19.484 1 98.25 93 ARG A C 1
ATOM 677 O O . ARG A 1 93 ? -21.688 -13.406 -20.391 1 98.25 93 ARG A O 1
ATOM 684 N N . ALA A 1 94 ? -19.781 -13.484 -19.281 1 98.12 94 ALA A N 1
ATOM 685 C CA . ALA A 1 94 ? -19.188 -14.5 -20.141 1 98.12 94 ALA A CA 1
ATOM 686 C C . ALA A 1 94 ? -19.688 -15.898 -19.781 1 98.12 94 ALA A C 1
ATOM 688 O O . ALA A 1 94 ? -19.406 -16.859 -20.484 1 98.12 94 ALA A O 1
ATOM 689 N N . GLN A 1 95 ? -20.375 -15.984 -18.672 1 97.88 95 GLN A N 1
ATOM 690 C CA . GLN A 1 95 ? -20.938 -17.25 -18.188 1 97.88 95 GLN A CA 1
ATOM 691 C C . GLN A 1 95 ? -19.844 -18.297 -18.016 1 97.88 95 GLN A C 1
ATOM 693 O O . GLN A 1 95 ? -19.984 -19.422 -18.484 1 97.88 95 GLN A O 1
ATOM 698 N N . VAL A 1 96 ? -18.812 -17.953 -17.359 1 98.31 96 VAL A N 1
ATOM 699 C CA . VAL A 1 96 ? -17.688 -18.859 -17.156 1 98.31 96 VAL A CA 1
ATOM 700 C C . VAL A 1 96 ? -18.125 -20.016 -16.266 1 98.31 96 VAL A C 1
ATOM 702 O O . VAL A 1 96 ? -19.031 -19.875 -15.445 1 98.31 96 VAL A O 1
ATOM 705 N N . LYS A 1 97 ? -17.453 -21.125 -16.438 1 98.31 97 LYS A N 1
ATOM 706 C CA . LYS A 1 97 ? -17.781 -22.312 -15.672 1 98.31 97 LYS A CA 1
ATOM 707 C C . LYS A 1 97 ? -17.062 -22.328 -14.328 1 98.31 97 LYS A C 1
ATOM 709 O O . LYS A 1 97 ? -17.531 -22.922 -13.359 1 98.31 97 LYS A O 1
ATOM 714 N N . LEU A 1 98 ? -15.906 -21.703 -14.289 1 98.81 98 LEU A N 1
ATOM 715 C CA . LEU A 1 98 ? -15.141 -21.625 -13.055 1 98.81 98 LEU A CA 1
ATOM 716 C C . LEU A 1 98 ? -14.32 -20.328 -13.008 1 98.81 98 LEU A C 1
ATOM 718 O O . LEU A 1 98 ? -13.633 -19.984 -13.969 1 98.81 98 LEU A O 1
ATOM 722 N N . PHE A 1 99 ? -14.438 -19.625 -11.898 1 98.88 99 PHE A N 1
ATOM 723 C CA . PHE A 1 99 ? -13.648 -18.453 -11.57 1 98.88 99 PHE A CA 1
ATOM 724 C C . PHE A 1 99 ? -12.719 -18.719 -10.398 1 98.88 99 PHE A C 1
ATOM 726 O O . PHE A 1 99 ? -13.164 -18.844 -9.258 1 98.88 99 PHE A O 1
ATOM 733 N N . ALA A 1 100 ? -11.414 -18.875 -10.68 1 98.94 100 ALA A N 1
ATOM 734 C CA . ALA A 1 100 ? -10.414 -19.047 -9.625 1 98.94 100 ALA A CA 1
ATOM 735 C C . ALA A 1 100 ? -9.828 -17.703 -9.211 1 98.94 100 ALA A C 1
ATOM 737 O O . ALA A 1 100 ? -9.414 -16.906 -10.055 1 98.94 100 ALA A O 1
ATOM 738 N N . TYR A 1 101 ? -9.781 -17.438 -7.891 1 98.88 101 TYR A N 1
ATOM 739 C CA . TYR A 1 101 ? -9.297 -16.156 -7.375 1 98.88 101 TYR A CA 1
ATOM 740 C C . TYR A 1 101 ? -8.125 -16.375 -6.422 1 98.88 101 TYR A C 1
ATOM 742 O O . TYR A 1 101 ? -8.219 -17.156 -5.473 1 98.88 101 TYR A O 1
ATOM 750 N N . THR A 1 102 ? -7.035 -15.672 -6.723 1 98.75 102 THR A N 1
ATOM 751 C CA . THR A 1 102 ? -5.91 -15.695 -5.793 1 98.75 102 THR A CA 1
ATOM 752 C C . THR A 1 102 ? -6.148 -14.727 -4.637 1 98.75 102 THR A C 1
ATOM 754 O O . THR A 1 102 ? -5.867 -13.531 -4.75 1 98.75 102 THR A O 1
ATOM 757 N N . SER A 1 103 ? -6.613 -15.258 -3.561 1 98.5 103 SER A N 1
ATOM 758 C CA . SER A 1 103 ? -6.863 -14.5 -2.34 1 98.5 103 SER A CA 1
ATOM 759 C C . SER A 1 103 ? -5.656 -14.539 -1.407 1 98.5 103 SER A C 1
ATOM 761 O O . SER A 1 103 ? -4.512 -14.453 -1.859 1 98.5 103 SER A O 1
ATOM 763 N N . VAL A 1 104 ? -5.898 -14.469 -0.078 1 97.94 104 VAL A N 1
ATOM 764 C CA . VAL A 1 104 ? -4.812 -14.5 0.895 1 97.94 104 VAL A CA 1
ATOM 765 C C . VAL A 1 104 ? -5.141 -15.484 2.012 1 97.94 104 VAL A C 1
ATOM 767 O O . VAL A 1 104 ? -6.312 -15.773 2.266 1 97.94 104 VAL A O 1
ATOM 770 N N . LEU A 1 105 ? -4.09 -15.93 2.619 1 98.06 105 LEU A N 1
ATOM 771 C CA . LEU A 1 105 ? -4.207 -16.938 3.674 1 98.06 105 LEU A CA 1
ATOM 772 C C . LEU A 1 105 ? -5.164 -16.469 4.766 1 98.06 105 LEU A C 1
ATOM 774 O O . LEU A 1 105 ? -5.02 -15.359 5.289 1 98.06 105 LEU A O 1
ATOM 778 N N . HIS A 1 106 ? -6.184 -17.234 5.082 1 98.12 106 HIS A N 1
ATOM 779 C CA . HIS A 1 106 ? -7.156 -17 6.141 1 98.12 106 HIS A CA 1
ATOM 780 C C . HIS A 1 106 ? -7.855 -15.656 5.953 1 98.12 106 HIS A C 1
ATOM 782 O O . HIS A 1 106 ? -8.117 -14.945 6.93 1 98.12 106 HIS A O 1
ATOM 788 N N . ALA A 1 107 ? -8.156 -15.359 4.766 1 97.44 107 ALA A N 1
ATOM 789 C CA . ALA A 1 107 ? -8.727 -14.062 4.426 1 97.44 107 ALA A CA 1
ATOM 790 C C . ALA A 1 107 ? -9.914 -13.734 5.324 1 97.44 107 ALA A C 1
ATOM 792 O O . ALA A 1 107 ? -10.109 -12.578 5.715 1 97.44 107 ALA A O 1
ATOM 793 N N . ASP A 1 108 ? -10.688 -14.648 5.758 1 96.44 108 ASP A N 1
ATOM 794 C CA . ASP A 1 108 ? -11.914 -14.438 6.52 1 96.44 108 ASP A CA 1
ATOM 795 C C . ASP A 1 108 ? -11.609 -13.938 7.93 1 96.44 108 ASP A C 1
ATOM 797 O O . ASP A 1 108 ? -12.422 -13.242 8.539 1 96.44 108 ASP A O 1
ATOM 801 N N . THR A 1 109 ? -10.383 -14.266 8.406 1 95.69 109 THR A N 1
ATOM 802 C CA . THR A 1 109 ? -10.086 -13.93 9.797 1 95.69 109 THR A CA 1
ATOM 803 C C . THR A 1 109 ? -8.75 -13.195 9.906 1 95.69 109 THR A C 1
ATOM 805 O O . THR A 1 109 ? -8.383 -12.719 10.977 1 95.69 109 THR A O 1
ATOM 808 N N . SER A 1 110 ? -8.094 -13.109 8.82 1 95.69 110 SER A N 1
ATOM 809 C CA . SER A 1 110 ? -6.723 -12.617 8.844 1 95.69 110 SER A CA 1
ATOM 810 C C . SER A 1 110 ? -6.656 -11.203 9.43 1 95.69 110 SER A C 1
ATOM 812 O O . SER A 1 110 ? -7.496 -10.359 9.117 1 95.69 110 SER A O 1
ATOM 814 N N . LEU A 1 111 ? -5.566 -10.922 10.141 1 91.38 111 LEU A N 1
ATOM 815 C CA . LEU A 1 111 ? -5.32 -9.609 10.727 1 91.38 111 LEU A CA 1
ATOM 816 C C . LEU A 1 111 ? -4.449 -8.758 9.805 1 91.38 111 LEU A C 1
ATOM 818 O O . LEU A 1 111 ? -4.16 -7.598 10.117 1 91.38 111 LEU A O 1
ATOM 822 N N . LEU A 1 112 ? -4.043 -9.336 8.711 1 92.31 112 LEU A N 1
ATOM 823 C CA . LEU A 1 112 ? -3.309 -8.555 7.727 1 92.31 112 LEU A CA 1
ATOM 824 C C . LEU A 1 112 ? -4.156 -7.391 7.219 1 92.31 112 LEU A C 1
ATOM 826 O O . LEU A 1 112 ? -5.316 -7.578 6.852 1 92.31 112 LEU A O 1
ATOM 830 N N . GLY A 1 113 ? -3.574 -6.234 7.172 1 88.94 113 GLY A N 1
ATOM 831 C CA . GLY A 1 113 ? -4.289 -5.121 6.57 1 88.94 113 GLY A CA 1
ATOM 832 C C . GLY A 1 113 ? -4.703 -5.387 5.137 1 88.94 113 GLY A C 1
ATOM 833 O O . GLY A 1 113 ? -5.812 -5.031 4.73 1 88.94 113 GLY A O 1
ATOM 834 N N . LEU A 1 114 ? -3.91 -6.055 4.402 1 90.81 114 LEU A N 1
ATOM 835 C CA . LEU A 1 114 ? -4.129 -6.371 2.996 1 90.81 114 LEU A CA 1
ATOM 836 C C . LEU A 1 114 ? -5.301 -7.336 2.832 1 90.81 114 LEU A C 1
ATOM 838 O O . LEU A 1 114 ? -5.809 -7.516 1.725 1 90.81 114 LEU A O 1
ATOM 842 N N . ALA A 1 115 ? -5.727 -7.953 3.891 1 95.5 115 ALA A N 1
ATOM 843 C CA . ALA A 1 115 ? -6.738 -9 3.811 1 95.5 115 ALA A CA 1
ATOM 844 C C . ALA A 1 115 ? -8.125 -8.414 3.547 1 95.5 115 ALA A C 1
ATOM 846 O O . ALA A 1 115 ? -9 -9.086 2.998 1 95.5 115 ALA A O 1
ATOM 847 N N . GLU A 1 116 ? -8.32 -7.203 3.92 1 94.88 116 GLU A N 1
ATOM 848 C CA . GLU A 1 116 ? -9.648 -6.602 3.832 1 94.88 116 GLU A CA 1
ATOM 849 C C . GLU A 1 116 ? -10.156 -6.586 2.393 1 94.88 116 GLU A C 1
ATOM 851 O O . GLU A 1 116 ? -11.289 -6.984 2.123 1 94.88 116 GLU A O 1
ATOM 856 N N . GLU A 1 117 ? -9.344 -6.18 1.475 1 96.44 117 GLU A N 1
ATOM 857 C CA . GLU A 1 117 ? -9.781 -6.117 0.084 1 96.44 117 GLU A CA 1
ATOM 858 C C . GLU A 1 117 ? -9.977 -7.516 -0.494 1 96.44 117 GLU A C 1
ATOM 860 O O . GLU A 1 117 ? -10.789 -7.715 -1.4 1 96.44 117 GLU A O 1
ATOM 865 N N . HIS A 1 118 ? -9.203 -8.484 0.008 1 97.88 118 HIS A N 1
ATOM 866 C CA . HIS A 1 118 ? -9.469 -9.867 -0.379 1 97.88 118 HIS A CA 1
ATOM 867 C C . HIS A 1 118 ? -10.828 -10.328 0.128 1 97.88 118 HIS A C 1
ATOM 869 O O . HIS A 1 118 ? -11.578 -10.992 -0.599 1 97.88 118 HIS A O 1
ATOM 875 N N . ARG A 1 119 ? -11.164 -9.961 1.357 1 97.38 119 ARG A N 1
ATOM 876 C CA . ARG A 1 119 ? -12.484 -10.297 1.896 1 97.38 119 ARG A CA 1
ATOM 877 C C . ARG A 1 119 ? -13.594 -9.68 1.055 1 97.38 119 ARG A C 1
ATOM 879 O O . ARG A 1 119 ? -14.602 -10.328 0.776 1 97.38 119 ARG A O 1
ATOM 886 N N . GLN A 1 120 ? -13.391 -8.492 0.69 1 96.75 120 GLN A N 1
ATOM 887 C CA . GLN A 1 120 ? -14.375 -7.809 -0.146 1 96.75 120 GLN A CA 1
ATOM 888 C C . GLN A 1 120 ? -14.555 -8.531 -1.48 1 96.75 120 GLN A C 1
ATOM 890 O O . GLN A 1 120 ? -15.68 -8.711 -1.949 1 96.75 120 GLN A O 1
ATOM 895 N N . THR A 1 121 ? -13.453 -8.938 -2.084 1 98.44 121 THR A N 1
ATOM 896 C CA . THR A 1 121 ? -13.523 -9.648 -3.355 1 98.44 121 THR A CA 1
ATOM 897 C C . THR A 1 121 ? -14.203 -11 -3.184 1 98.44 121 THR A C 1
ATOM 899 O O . THR A 1 121 ? -15.047 -11.383 -4 1 98.44 121 THR A O 1
ATOM 902 N N . GLU A 1 122 ? -13.859 -11.719 -2.096 1 98.62 122 GLU A N 1
ATOM 903 C CA . GLU A 1 122 ? -14.508 -13 -1.83 1 98.62 122 GLU A CA 1
ATOM 904 C C . GLU A 1 122 ? -16.016 -12.828 -1.638 1 98.62 122 GLU A C 1
ATOM 906 O O . GLU A 1 122 ? -16.797 -13.633 -2.129 1 98.62 122 GLU A O 1
ATOM 911 N N . ASN A 1 123 ? -16.406 -11.797 -0.938 1 98.06 123 ASN A N 1
ATOM 912 C CA . ASN A 1 123 ? -17.812 -11.508 -0.743 1 98.06 123 ASN A CA 1
ATOM 913 C C . ASN A 1 123 ? -18.516 -11.188 -2.062 1 98.06 123 ASN A C 1
ATOM 915 O O . ASN A 1 123 ? -19.641 -11.625 -2.301 1 98.06 123 ASN A O 1
ATOM 919 N N . ALA A 1 124 ? -17.844 -10.406 -2.891 1 98.44 124 ALA A N 1
ATOM 920 C CA . ALA A 1 124 ? -18.406 -10.086 -4.207 1 98.44 124 ALA A CA 1
ATOM 921 C C . ALA A 1 124 ? -18.625 -11.352 -5.031 1 98.44 124 ALA A C 1
ATOM 923 O O . ALA A 1 124 ? -19.625 -11.477 -5.73 1 98.44 124 ALA A O 1
ATOM 924 N N . LEU A 1 125 ? -17.703 -12.234 -4.934 1 98.75 125 LEU A N 1
ATOM 925 C CA . LEU A 1 125 ? -17.828 -13.508 -5.637 1 98.75 125 LEU A CA 1
ATOM 926 C C . LEU A 1 125 ? -19.047 -14.289 -5.125 1 98.75 125 LEU A C 1
ATOM 928 O O . LEU A 1 125 ? -19.828 -14.812 -5.918 1 98.75 125 LEU A O 1
ATOM 932 N N . GLN A 1 126 ? -19.172 -14.32 -3.84 1 98.19 126 GLN A N 1
ATOM 933 C CA . GLN A 1 126 ? -20.297 -15.023 -3.227 1 98.19 126 GLN A CA 1
ATOM 934 C C . GLN A 1 126 ? -21.641 -14.461 -3.713 1 98.19 126 GLN A C 1
ATOM 936 O O . GLN A 1 126 ? -22.578 -15.211 -3.959 1 98.19 126 GLN A O 1
ATOM 941 N N . GLN A 1 127 ? -21.672 -13.195 -3.924 1 98.06 127 GLN A N 1
ATOM 942 C CA . GLN A 1 127 ? -22.922 -12.516 -4.281 1 98.06 127 GLN A CA 1
ATOM 943 C C . GLN A 1 127 ? -23.156 -12.578 -5.785 1 98.06 127 GLN A C 1
ATOM 945 O O . GLN A 1 127 ? -24.281 -12.359 -6.242 1 98.06 127 GLN A O 1
ATOM 950 N N . SER A 1 128 ? -22.156 -12.836 -6.527 1 98.25 128 SER A N 1
ATOM 951 C CA . SER A 1 128 ? -22.219 -12.695 -7.977 1 98.25 128 SER A CA 1
ATOM 952 C C . SER A 1 128 ? -22.984 -13.859 -8.609 1 98.25 128 SER A C 1
ATOM 954 O O . SER A 1 128 ? -23.531 -13.719 -9.703 1 98.25 128 SER A O 1
ATOM 956 N N . GLY A 1 129 ? -22.906 -15.031 -7.969 1 97.56 129 GLY A N 1
ATOM 957 C CA . GLY A 1 129 ? -23.469 -16.234 -8.555 1 97.56 129 GLY A CA 1
ATOM 958 C C . GLY A 1 129 ? -22.531 -16.938 -9.508 1 97.56 129 GLY A C 1
ATOM 959 O O . GLY A 1 129 ? -22.844 -18.016 -10.023 1 97.56 129 GLY A O 1
ATOM 960 N N . VAL A 1 130 ? -21.391 -16.406 -9.805 1 98.5 130 VAL A N 1
ATOM 961 C CA . VAL A 1 130 ? -20.375 -17.062 -10.625 1 98.5 130 VAL A CA 1
ATOM 962 C C . VAL A 1 130 ? -19.766 -18.234 -9.867 1 98.5 130 VAL A C 1
ATOM 964 O O . VAL A 1 130 ? -19.406 -18.109 -8.695 1 98.5 130 VAL A O 1
ATOM 967 N N . PRO A 1 131 ? -19.781 -19.469 -10.469 1 98.75 131 PRO A N 1
ATOM 968 C CA . PRO A 1 131 ? -19.047 -20.547 -9.797 1 98.75 131 PRO A CA 1
ATOM 969 C C . PRO A 1 131 ? -17.578 -20.203 -9.562 1 98.75 131 PRO A C 1
ATOM 971 O O . PRO A 1 131 ? -16.875 -19.812 -10.492 1 98.75 131 PRO A O 1
ATOM 974 N N . PHE A 1 132 ? -17.156 -20.328 -8.289 1 98.88 132 PHE A N 1
ATOM 975 C CA . PHE A 1 132 ? -15.797 -19.859 -8.023 1 98.88 132 PHE A CA 1
ATOM 976 C C . PHE A 1 132 ? -15.094 -20.797 -7.051 1 98.88 132 PHE A C 1
ATOM 978 O O . PHE A 1 132 ? -15.734 -21.625 -6.398 1 98.88 132 PHE A O 1
ATOM 985 N N . VAL A 1 133 ? -13.781 -20.703 -7.074 1 98.94 133 VAL A N 1
ATOM 986 C CA . VAL A 1 133 ? -12.883 -21.344 -6.109 1 98.94 133 VAL A CA 1
ATOM 987 C C . VAL A 1 133 ? -11.891 -20.312 -5.574 1 98.94 133 VAL A C 1
ATOM 989 O O . VAL A 1 133 ? -11.445 -19.438 -6.309 1 98.94 133 VAL A O 1
ATOM 992 N N . LEU A 1 134 ? -11.641 -20.391 -4.258 1 98.94 134 LEU A N 1
ATOM 993 C CA . LEU A 1 134 ? -10.719 -19.469 -3.613 1 98.94 134 LEU A CA 1
ATOM 994 C C . LEU A 1 134 ? -9.359 -20.125 -3.387 1 98.94 134 LEU A C 1
ATOM 996 O O . LEU A 1 134 ? -9.273 -21.156 -2.721 1 98.94 134 LEU A O 1
ATOM 1000 N N . LEU A 1 135 ? -8.359 -19.547 -4.02 1 98.94 135 LEU A N 1
ATOM 1001 C CA . LEU A 1 135 ? -6.969 -19.875 -3.734 1 98.94 135 LEU A CA 1
ATOM 1002 C C . LEU A 1 135 ? -6.363 -18.859 -2.768 1 98.94 135 LEU A C 1
ATOM 1004 O O . LEU A 1 135 ? -5.871 -17.812 -3.186 1 98.94 135 LEU A O 1
ATOM 1008 N N . ARG A 1 136 ? -6.402 -19.203 -1.472 1 98.81 136 ARG A N 1
ATOM 1009 C CA . ARG A 1 136 ? -5.875 -18.297 -0.451 1 98.81 136 ARG A CA 1
ATOM 1010 C C . ARG A 1 136 ? -4.375 -18.5 -0.268 1 98.81 136 ARG A C 1
ATOM 1012 O O . ARG A 1 136 ? -3.945 -19.234 0.619 1 98.81 136 ARG A O 1
ATOM 1019 N N . ASN A 1 137 ? -3.65 -17.797 -1.131 1 98.56 137 ASN A N 1
ATOM 1020 C CA . ASN A 1 137 ? -2.195 -17.891 -1.128 1 98.56 137 ASN A CA 1
ATOM 1021 C C . ASN A 1 137 ? -1.596 -17.312 0.148 1 98.56 137 ASN A C 1
ATOM 1023 O O . ASN A 1 137 ? -1.981 -16.219 0.577 1 98.56 137 ASN A O 1
ATOM 1027 N N . GLY A 1 138 ? -0.688 -18.109 0.724 1 97.31 138 GLY A N 1
ATOM 1028 C CA . GLY A 1 138 ? 0.159 -17.484 1.733 1 97.31 138 GLY A CA 1
ATOM 1029 C C . GLY A 1 138 ? 1.174 -16.516 1.153 1 97.31 138 GLY A C 1
ATOM 1030 O O . GLY A 1 138 ? 1.125 -16.203 -0.036 1 97.31 138 GLY A O 1
ATOM 1031 N N . TRP A 1 139 ? 2.07 -16.047 2.035 1 96 139 TRP A N 1
ATOM 1032 C CA . TRP A 1 139 ? 3.098 -15.102 1.617 1 96 139 TRP A CA 1
ATOM 1033 C C . TRP A 1 139 ? 4.109 -15.766 0.69 1 96 139 TRP A C 1
ATOM 1035 O O . TRP A 1 139 ? 4.414 -16.953 0.845 1 96 139 TRP A O 1
ATOM 1045 N N . TYR A 1 140 ? 4.5 -14.992 -0.329 1 96.94 140 TYR A N 1
ATOM 1046 C CA . TYR A 1 140 ? 5.582 -15.477 -1.178 1 96.94 140 TYR A CA 1
ATOM 1047 C C . TYR A 1 140 ? 6.902 -15.5 -0.417 1 96.94 140 TYR A C 1
ATOM 1049 O O . TYR A 1 140 ? 7.258 -14.523 0.247 1 96.94 140 TYR A O 1
ATOM 1057 N N . THR A 1 141 ? 7.652 -16.562 -0.551 1 97.62 141 THR A N 1
ATOM 1058 C CA . THR A 1 141 ? 8.992 -16.609 0.028 1 97.62 141 THR A CA 1
ATOM 1059 C C . THR A 1 141 ? 9.859 -15.492 -0.523 1 97.62 141 THR A C 1
ATOM 1061 O O . THR A 1 141 ? 10.695 -14.938 0.196 1 97.62 141 THR A O 1
ATOM 1064 N N . GLU A 1 142 ? 9.586 -15.094 -1.718 1 95.25 142 GLU A N 1
ATOM 1065 C CA . GLU A 1 142 ? 10.359 -14.07 -2.426 1 95.25 142 GLU A CA 1
ATOM 1066 C C . GLU A 1 142 ? 10.195 -12.703 -1.769 1 95.25 142 GLU A C 1
ATOM 1068 O O . GLU A 1 142 ? 11.047 -11.828 -1.939 1 95.25 142 GLU A O 1
ATOM 1073 N N . ASN A 1 143 ? 9.109 -12.484 -1.01 1 93.56 143 ASN A N 1
ATOM 1074 C CA . ASN A 1 143 ? 8.953 -11.25 -0.253 1 93.56 143 ASN A CA 1
ATOM 1075 C C . ASN A 1 143 ? 10.055 -11.086 0.785 1 93.56 143 ASN A C 1
ATOM 1077 O O . ASN A 1 143 ? 10.477 -9.961 1.08 1 93.56 143 ASN A O 1
ATOM 1081 N N . TYR A 1 144 ? 10.484 -12.164 1.364 1 94.5 144 TYR A N 1
ATOM 1082 C CA . TYR A 1 144 ? 11.523 -12.133 2.387 1 94.5 144 TYR A CA 1
ATOM 1083 C C . TYR A 1 144 ? 12.906 -12.156 1.757 1 94.5 144 TYR A C 1
ATOM 1085 O O . TYR A 1 144 ? 13.805 -11.438 2.195 1 94.5 144 TYR A O 1
ATOM 1093 N N . THR A 1 145 ? 13.078 -12.93 0.686 1 94.5 145 THR A N 1
ATOM 1094 C CA . THR A 1 145 ? 14.414 -13.055 0.117 1 94.5 145 THR A CA 1
ATOM 1095 C C . THR A 1 145 ? 14.797 -11.789 -0.649 1 94.5 145 THR A C 1
ATOM 1097 O O . THR A 1 145 ? 15.977 -11.531 -0.884 1 94.5 145 THR A O 1
ATOM 1100 N N . ALA A 1 146 ? 13.844 -11 -1.04 1 90.44 146 ALA A N 1
ATOM 1101 C CA . ALA A 1 146 ? 14.117 -9.703 -1.662 1 90.44 146 ALA A CA 1
ATOM 1102 C C . ALA A 1 146 ? 14.922 -8.805 -0.726 1 90.44 146 ALA A C 1
ATOM 1104 O O . ALA A 1 146 ? 15.695 -7.957 -1.179 1 90.44 146 ALA A O 1
ATOM 1105 N N . GLY A 1 147 ? 14.789 -9 0.567 1 91.31 147 GLY A N 1
ATOM 1106 C CA . GLY A 1 147 ? 15.453 -8.172 1.562 1 91.31 147 GLY A CA 1
ATOM 1107 C C . GLY A 1 147 ? 16.844 -8.672 1.919 1 91.31 147 GLY A C 1
ATOM 1108 O O . GLY A 1 147 ? 17.547 -8.031 2.697 1 91.31 147 GLY A O 1
ATOM 1109 N N . VAL A 1 148 ? 17.266 -9.766 1.348 1 94 148 VAL A N 1
ATOM 1110 C CA . VAL A 1 148 ? 18.516 -10.43 1.731 1 94 148 VAL A CA 1
ATOM 1111 C C . VAL A 1 148 ? 19.703 -9.508 1.46 1 94 148 VAL A C 1
ATOM 1113 O O . VAL A 1 148 ? 20.547 -9.312 2.33 1 94 148 VAL A O 1
ATOM 1116 N N . PRO A 1 149 ? 19.797 -8.812 0.266 1 89.25 149 PRO A N 1
ATOM 1117 C CA . PRO A 1 149 ? 20.938 -7.93 0.036 1 89.25 149 PRO A CA 1
ATOM 1118 C C . PRO A 1 149 ? 21.062 -6.828 1.087 1 89.25 149 PRO A C 1
ATOM 1120 O O . PRO A 1 149 ? 22.156 -6.562 1.588 1 89.25 149 PRO A O 1
ATOM 1123 N N . ALA A 1 150 ? 20 -6.219 1.44 1 85.44 150 ALA A N 1
ATOM 1124 C CA . ALA A 1 150 ? 20.016 -5.168 2.455 1 85.44 150 ALA A CA 1
ATOM 1125 C C . ALA A 1 150 ? 20.406 -5.727 3.82 1 85.44 150 ALA A C 1
ATOM 1127 O O . ALA A 1 150 ? 21.125 -5.07 4.578 1 85.44 150 ALA A O 1
ATOM 1128 N N . ALA A 1 151 ? 19.875 -6.863 4.152 1 92.5 151 ALA A N 1
ATOM 1129 C CA . ALA A 1 151 ? 20.219 -7.5 5.422 1 92.5 151 ALA A CA 1
ATOM 1130 C C . ALA A 1 151 ? 21.719 -7.758 5.52 1 92.5 151 ALA A C 1
ATOM 1132 O O . ALA A 1 151 ? 22.328 -7.523 6.562 1 92.5 151 ALA A O 1
ATOM 113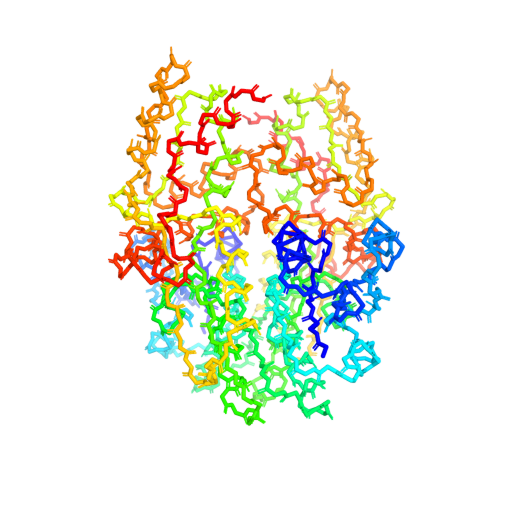3 N N . LEU A 1 152 ? 22.312 -8.25 4.457 1 93.12 152 LEU A N 1
ATOM 1134 C CA . LEU A 1 152 ? 23.75 -8.531 4.426 1 93.12 152 LEU A CA 1
ATOM 1135 C C . LEU A 1 152 ? 24.547 -7.242 4.535 1 93.12 152 LEU A C 1
ATOM 1137 O O . LEU A 1 152 ? 25.562 -7.191 5.242 1 93.12 152 LEU A O 1
ATOM 1141 N N . GLU A 1 153 ? 24.062 -6.234 3.85 1 86.88 153 GLU A N 1
ATOM 1142 C CA . GLU A 1 153 ? 24.734 -4.941 3.855 1 86.88 153 GLU A CA 1
ATOM 1143 C C . GLU A 1 153 ? 24.719 -4.312 5.246 1 86.88 153 GLU A C 1
ATOM 1145 O O . GLU A 1 153 ? 25.719 -3.764 5.699 1 86.88 153 GLU A O 1
ATOM 1150 N N . HIS A 1 154 ? 23.656 -4.461 5.949 1 87.81 154 HIS A N 1
ATOM 1151 C CA . HIS A 1 154 ? 23.484 -3.801 7.238 1 87.81 154 HIS A CA 1
ATOM 1152 C C . HIS A 1 154 ? 23.891 -4.723 8.383 1 87.81 154 HIS A C 1
ATOM 1154 O O . HIS A 1 154 ? 24 -4.285 9.531 1 87.81 154 HIS A O 1
ATOM 1160 N N . GLY A 1 155 ? 24 -5.934 8.117 1 94.06 155 GLY A N 1
ATOM 1161 C CA . GLY A 1 155 ? 24.469 -6.906 9.094 1 94.06 155 GLY A CA 1
ATOM 1162 C C . GLY A 1 155 ? 23.391 -7.375 10.039 1 94.06 155 GLY A C 1
ATOM 1163 O O . GLY A 1 155 ? 23.672 -7.832 11.148 1 94.06 155 GLY A O 1
ATOM 1164 N N . ALA A 1 156 ? 22.141 -7.223 9.664 1 96.31 156 ALA A N 1
ATOM 1165 C CA . ALA A 1 156 ? 21.031 -7.672 10.5 1 96.31 156 ALA A CA 1
ATOM 1166 C C . ALA A 1 156 ? 19.734 -7.762 9.703 1 96.31 156 ALA A C 1
ATOM 1168 O O . ALA A 1 156 ? 19.578 -7.086 8.68 1 96.31 156 ALA A O 1
ATOM 1169 N N . VAL A 1 157 ? 18.891 -8.664 10.117 1 96.19 157 VAL A N 1
ATOM 1170 C CA . VAL A 1 157 ? 17.5 -8.672 9.703 1 96.19 157 VAL A CA 1
ATOM 1171 C C . VAL A 1 157 ? 16.641 -7.934 10.734 1 96.19 157 VAL A C 1
ATOM 1173 O O . VAL A 1 157 ? 16.578 -8.336 11.898 1 96.19 157 VAL A O 1
ATOM 1176 N N . PHE A 1 158 ? 16.031 -6.883 10.297 1 95.44 158 PHE A N 1
ATOM 1177 C CA . PHE A 1 158 ? 15.18 -6.133 11.211 1 95.44 158 PHE A CA 1
ATOM 1178 C C . PHE A 1 158 ? 13.711 -6.48 11 1 95.44 158 PHE A C 1
ATOM 1180 O O . PHE A 1 158 ? 13.289 -6.758 9.867 1 95.44 158 PHE A O 1
ATOM 1187 N N . GLY A 1 159 ? 12.914 -6.453 12.023 1 96.5 159 GLY A N 1
ATOM 1188 C CA . GLY A 1 159 ? 11.484 -6.676 11.93 1 96.5 159 GLY A CA 1
ATOM 1189 C C . GLY A 1 159 ? 10.766 -6.512 13.258 1 96.5 159 GLY A C 1
ATOM 1190 O O . GLY A 1 159 ? 11.328 -5.965 14.211 1 96.5 159 GLY A O 1
ATOM 1191 N N . SER A 1 160 ? 9.508 -6.902 13.273 1 98 160 SER A N 1
ATOM 1192 C CA . SER A 1 160 ? 8.688 -6.812 14.477 1 98 160 SER A CA 1
ATOM 1193 C C . SER A 1 160 ? 7.723 -7.988 14.57 1 98 160 SER A C 1
ATOM 1195 O O . SER A 1 160 ? 6.602 -7.84 15.07 1 98 160 SER A O 1
ATOM 1197 N N . ALA A 1 161 ? 8.125 -9.117 14.055 1 97.88 161 ALA A N 1
ATOM 1198 C CA . ALA A 1 161 ? 7.227 -10.273 14 1 97.88 161 ALA A CA 1
ATOM 1199 C C . ALA A 1 161 ? 7.367 -11.141 15.242 1 97.88 161 ALA A C 1
ATOM 1201 O O . ALA A 1 161 ? 6.645 -12.117 15.414 1 97.88 161 ALA A O 1
ATOM 1202 N N . GLY A 1 162 ? 8.305 -10.766 16.203 1 97.56 162 GLY A N 1
ATOM 1203 C CA . GLY A 1 162 ? 8.523 -11.609 17.359 1 97.56 162 GLY A CA 1
ATOM 1204 C C . GLY A 1 162 ? 8.805 -13.062 17 1 97.56 162 GLY A C 1
ATOM 1205 O O . GLY A 1 162 ? 9.672 -13.344 16.172 1 97.56 162 GLY A O 1
ATOM 1206 N N . ASP A 1 163 ? 7.977 -13.922 17.578 1 97.81 163 ASP A N 1
ATOM 1207 C CA . ASP A 1 163 ? 8.133 -15.352 17.328 1 97.81 163 ASP A CA 1
ATOM 1208 C C . ASP A 1 163 ? 7.047 -15.852 16.375 1 97.81 163 ASP A C 1
ATOM 1210 O O . ASP A 1 163 ? 6.77 -17.047 16.312 1 97.81 163 ASP A O 1
ATOM 1214 N N . GLY A 1 164 ? 6.414 -14.914 15.719 1 98 164 GLY A N 1
ATOM 1215 C CA . GLY A 1 164 ? 5.41 -15.328 14.75 1 98 164 GLY A CA 1
ATOM 1216 C C . GLY A 1 164 ? 5.969 -16.219 13.648 1 98 164 GLY A C 1
ATOM 1217 O O . GLY A 1 164 ? 7.035 -15.938 13.102 1 98 164 GLY A O 1
ATOM 1218 N N . ARG A 1 165 ? 5.246 -17.25 13.32 1 98.31 165 ARG A N 1
ATOM 1219 C CA . ARG A 1 165 ? 5.715 -18.188 12.312 1 98.31 165 ARG A CA 1
ATOM 1220 C C . ARG A 1 165 ? 5.125 -17.859 10.945 1 98.31 165 ARG A C 1
ATOM 1222 O O . ARG A 1 165 ? 3.973 -17.438 10.844 1 98.31 165 ARG A O 1
ATOM 1229 N N . ILE A 1 166 ? 5.902 -18.062 9.953 1 98.31 166 ILE A N 1
ATOM 1230 C CA . ILE A 1 166 ? 5.543 -17.781 8.57 1 98.31 166 ILE A CA 1
ATOM 1231 C C . ILE A 1 166 ? 5.598 -19.062 7.75 1 98.31 166 ILE A C 1
ATOM 1233 O O . ILE A 1 166 ? 6.625 -19.75 7.723 1 98.31 166 ILE A O 1
ATOM 1237 N N . SER A 1 167 ? 4.52 -19.391 7.102 1 98.62 167 SER A N 1
ATOM 1238 C CA . SER A 1 167 ? 4.449 -20.531 6.203 1 98.62 167 SER A CA 1
ATOM 1239 C C . SER A 1 167 ? 4.422 -20.094 4.742 1 98.62 167 SER A C 1
ATOM 1241 O O . SER A 1 167 ? 3.48 -20.406 4.012 1 98.62 167 SER A O 1
ATOM 1243 N N . SER A 1 168 ? 5.492 -19.453 4.34 1 98.31 168 SER A N 1
ATOM 1244 C CA . SER A 1 168 ? 5.547 -18.922 2.979 1 98.31 168 SER A CA 1
ATOM 1245 C C . SER A 1 168 ? 5.887 -20.031 1.977 1 98.31 168 SER A C 1
ATOM 1247 O O . SER A 1 168 ? 6.344 -21.109 2.361 1 98.31 168 SER A O 1
ATOM 1249 N N . ALA A 1 169 ? 5.574 -19.812 0.733 1 98.62 169 ALA A N 1
ATOM 1250 C CA . ALA A 1 169 ? 5.949 -20.672 -0.386 1 98.62 169 ALA A CA 1
ATOM 1251 C C . ALA A 1 169 ? 6.418 -19.844 -1.581 1 98.62 169 ALA A C 1
ATOM 1253 O O . ALA A 1 169 ? 6.211 -18.625 -1.621 1 98.62 169 ALA A O 1
ATOM 1254 N N . GLU A 1 170 ? 7.062 -20.531 -2.531 1 98.19 170 GLU A N 1
ATOM 1255 C CA . GLU A 1 170 ? 7.504 -19.844 -3.74 1 98.19 170 GLU A CA 1
ATOM 1256 C C . GLU A 1 170 ? 6.344 -19.625 -4.711 1 98.19 170 GLU A C 1
ATOM 1258 O O . GLU A 1 170 ? 5.406 -20.422 -4.746 1 98.19 170 GLU A O 1
ATOM 1263 N N . ARG A 1 171 ? 6.488 -18.625 -5.516 1 97.88 171 ARG A N 1
ATOM 1264 C CA . ARG A 1 171 ? 5.48 -18.359 -6.531 1 97.88 171 ARG A CA 1
ATOM 1265 C C . ARG A 1 171 ? 5.262 -19.578 -7.426 1 97.88 171 ARG A C 1
ATOM 1267 O O . ARG A 1 171 ? 4.141 -19.828 -7.879 1 97.88 171 ARG A O 1
ATOM 1274 N N . THR A 1 172 ? 6.336 -20.312 -7.652 1 98.44 172 THR A N 1
ATOM 1275 C CA . THR A 1 172 ? 6.23 -21.484 -8.508 1 98.44 172 THR A CA 1
ATOM 1276 C C . THR A 1 172 ? 5.277 -22.516 -7.902 1 98.44 172 THR A C 1
ATOM 1278 O O . THR A 1 172 ? 4.57 -23.219 -8.633 1 98.44 172 THR A O 1
ATOM 1281 N N . ASP A 1 173 ? 5.301 -22.641 -6.609 1 98.88 173 ASP A N 1
ATOM 1282 C CA . ASP A 1 173 ? 4.391 -23.562 -5.934 1 98.88 173 ASP A CA 1
ATOM 1283 C C . ASP A 1 173 ? 2.945 -23.078 -6.031 1 98.88 173 ASP A C 1
ATOM 1285 O O . ASP A 1 173 ? 2.033 -23.859 -6.273 1 98.88 173 ASP A O 1
ATOM 1289 N N . TYR A 1 174 ? 2.693 -21.781 -5.832 1 98.88 174 TYR A N 1
ATOM 1290 C CA . TYR A 1 174 ? 1.355 -21.219 -5.945 1 98.88 174 TYR A CA 1
ATOM 1291 C C . TYR A 1 174 ? 0.841 -21.312 -7.379 1 98.88 174 TYR A C 1
ATOM 1293 O O . TYR A 1 174 ? -0.351 -21.531 -7.602 1 98.88 174 TYR A O 1
ATOM 1301 N N . ALA A 1 175 ? 1.729 -21.141 -8.367 1 98.88 175 ALA A N 1
ATOM 1302 C CA . ALA A 1 175 ? 1.354 -21.312 -9.766 1 98.88 175 ALA A CA 1
ATOM 1303 C C . ALA A 1 175 ? 0.881 -22.75 -10.023 1 98.88 175 ALA A C 1
ATOM 1305 O O . ALA A 1 175 ? -0.129 -22.969 -10.695 1 98.88 175 ALA A O 1
ATOM 1306 N N . ALA A 1 176 ? 1.625 -23.703 -9.453 1 98.88 176 ALA A N 1
ATOM 1307 C CA . ALA A 1 176 ? 1.249 -25.109 -9.609 1 98.88 176 ALA A CA 1
ATOM 1308 C C . ALA A 1 176 ? -0.14 -25.375 -9.031 1 98.88 176 ALA A C 1
ATOM 1310 O O . ALA A 1 176 ? -0.916 -26.141 -9.594 1 98.88 176 ALA A O 1
ATOM 1311 N N . ALA A 1 177 ? -0.422 -24.719 -7.918 1 98.94 177 ALA A N 1
ATOM 1312 C CA . ALA A 1 177 ? -1.739 -24.875 -7.305 1 98.94 177 ALA A CA 1
ATOM 1313 C C . ALA A 1 177 ? -2.836 -24.328 -8.219 1 98.94 177 ALA A C 1
ATOM 1315 O O . ALA A 1 177 ? -3.873 -24.969 -8.398 1 98.94 177 ALA A O 1
ATOM 1316 N N . ALA A 1 178 ? -2.648 -23.156 -8.773 1 98.88 178 ALA A N 1
ATOM 1317 C CA . ALA A 1 178 ? -3.617 -22.562 -9.695 1 98.88 178 ALA A CA 1
ATOM 1318 C C . ALA A 1 178 ? -3.861 -23.484 -10.891 1 98.88 178 ALA A C 1
ATOM 1320 O O . ALA A 1 178 ? -5.008 -23.719 -11.273 1 98.88 178 ALA A O 1
ATOM 1321 N N . VAL A 1 179 ? -2.777 -24.047 -11.438 1 98.88 179 VAL A N 1
ATOM 1322 C CA . VAL A 1 179 ? -2.871 -24.922 -12.602 1 98.88 179 VAL A CA 1
ATOM 1323 C C . VAL A 1 179 ? -3.631 -26.203 -12.227 1 98.88 179 VAL A C 1
ATOM 1325 O O . VAL A 1 179 ? -4.496 -26.656 -12.977 1 98.88 179 VAL A O 1
ATOM 1328 N N . ALA A 1 180 ? -3.312 -26.75 -11.039 1 98.81 180 ALA A N 1
ATOM 1329 C CA . ALA A 1 180 ? -3.986 -27.969 -10.578 1 98.81 180 ALA A CA 1
ATOM 1330 C C . ALA A 1 180 ? -5.496 -27.75 -10.492 1 98.81 180 ALA A C 1
ATOM 1332 O O . ALA A 1 180 ? -6.27 -28.609 -10.922 1 98.81 180 ALA A O 1
ATOM 1333 N N . VAL A 1 181 ? -5.922 -26.625 -10.023 1 98.81 181 VAL A N 1
ATOM 1334 C CA . VAL A 1 181 ? -7.336 -26.312 -9.859 1 98.81 181 VAL A CA 1
ATOM 1335 C C . VAL A 1 181 ? -7.98 -26.094 -11.227 1 98.81 181 VAL A C 1
ATOM 1337 O O . VAL A 1 181 ? -9.047 -26.641 -11.508 1 98.81 181 VAL A O 1
ATOM 1340 N N . LEU A 1 182 ? -7.359 -25.359 -12.102 1 98.69 182 LEU A N 1
ATOM 1341 C CA . LEU A 1 182 ? -7.91 -25 -13.406 1 98.69 182 LEU A CA 1
ATOM 1342 C C . LEU A 1 182 ? -8.062 -26.25 -14.281 1 98.69 182 LEU A C 1
ATOM 1344 O O . LEU A 1 182 ? -9.023 -26.344 -15.055 1 98.69 182 LEU A O 1
ATOM 1348 N N . THR A 1 183 ? -7.152 -27.188 -14.133 1 98.25 183 THR A N 1
ATOM 1349 C CA . THR A 1 183 ? -7.141 -28.328 -15.047 1 98.25 183 THR A CA 1
ATOM 1350 C C . THR A 1 183 ? -7.762 -29.562 -14.391 1 98.25 183 THR A C 1
ATOM 1352 O O . THR A 1 183 ? -7.758 -30.641 -14.969 1 98.25 183 THR A O 1
ATOM 1355 N N . SER A 1 184 ? -8.242 -29.391 -13.211 1 97.75 184 SER A N 1
ATOM 1356 C CA . SER A 1 184 ? -8.812 -30.516 -12.484 1 97.75 184 SER A CA 1
ATOM 1357 C C . SER A 1 184 ? -10.016 -31.094 -13.219 1 97.75 184 SER A C 1
ATOM 1359 O O . SER A 1 184 ? -10.836 -30.359 -13.766 1 97.75 184 SER A O 1
ATOM 1361 N N . ALA A 1 185 ? -10.164 -32.375 -13.125 1 95.19 185 ALA A N 1
ATOM 1362 C CA . ALA A 1 185 ? -11.344 -33.062 -13.656 1 95.19 185 ALA A CA 1
ATOM 1363 C C . ALA A 1 185 ? 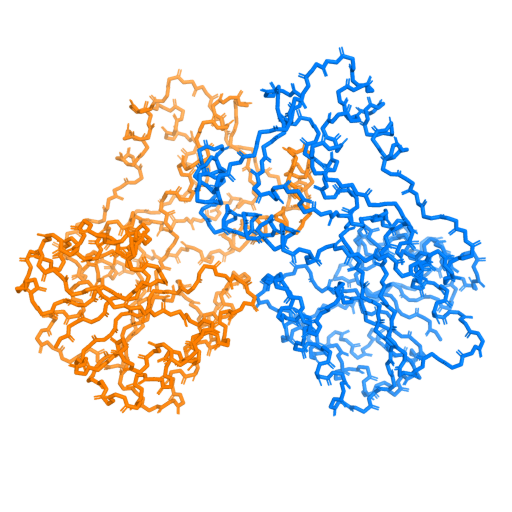-12.516 -32.938 -12.68 1 95.19 185 ALA A C 1
ATOM 1365 O O . ALA A 1 185 ? -13.672 -33.094 -13.07 1 95.19 185 ALA A O 1
ATOM 1366 N N . GLU A 1 186 ? -12.211 -32.688 -11.445 1 96.75 186 GLU A N 1
ATOM 1367 C CA . GLU A 1 186 ? -13.227 -32.562 -10.414 1 96.75 186 GLU A CA 1
ATOM 1368 C C . GLU A 1 186 ? -13.781 -31.141 -10.383 1 96.75 186 GLU A C 1
ATOM 1370 O O . GLU A 1 186 ? -13.07 -30.172 -10.695 1 96.75 186 GLU A O 1
ATOM 1375 N N . ASP A 1 187 ? -15.023 -31.094 -10.023 1 97 187 ASP A N 1
ATOM 1376 C CA . ASP A 1 187 ? -15.625 -29.781 -9.836 1 97 187 ASP A CA 1
ATOM 1377 C C . ASP A 1 187 ? -14.953 -29.016 -8.688 1 97 187 ASP A C 1
ATOM 1379 O O . ASP A 1 187 ? -14.891 -29.516 -7.562 1 97 187 ASP A O 1
ATOM 1383 N N . GLN A 1 188 ? -14.484 -27.875 -8.969 1 98.38 188 GLN A N 1
ATOM 1384 C CA . GLN A 1 188 ? -13.734 -27.094 -7.988 1 98.38 188 GLN A CA 1
ATOM 1385 C C . GLN A 1 188 ? -14.594 -25.984 -7.387 1 98.38 188 GLN A C 1
ATOM 1387 O O . GLN A 1 188 ? -14.211 -25.375 -6.391 1 98.38 188 GLN A O 1
ATOM 1392 N N . ALA A 1 189 ? -15.75 -25.734 -7.965 1 98.5 189 ALA A N 1
ATOM 1393 C CA . ALA A 1 189 ? -16.594 -24.641 -7.516 1 98.5 189 ALA A CA 1
ATOM 1394 C C . ALA A 1 189 ? -16.984 -24.812 -6.047 1 98.5 189 ALA A C 1
ATOM 1396 O O . ALA A 1 189 ? -17.359 -25.906 -5.617 1 98.5 189 ALA A O 1
ATOM 1397 N N . GLY A 1 190 ? -16.828 -23.734 -5.285 1 98.19 190 GLY A N 1
ATOM 1398 C CA . GLY A 1 190 ? -17.203 -23.734 -3.883 1 98.19 190 GLY A CA 1
ATOM 1399 C C . GLY A 1 190 ? -16.062 -24.078 -2.949 1 98.19 190 GLY A C 1
ATOM 1400 O O . GLY A 1 190 ? -16.172 -23.875 -1.736 1 98.19 190 GLY A O 1
ATOM 1401 N N . ARG A 1 191 ? -14.992 -24.531 -3.457 1 98.44 191 ARG A N 1
ATOM 1402 C CA . ARG A 1 191 ? -13.859 -24.922 -2.619 1 98.44 191 ARG A CA 1
ATOM 1403 C C . ARG A 1 191 ? -13.047 -23.719 -2.188 1 98.44 191 ARG A C 1
ATOM 1405 O O . ARG A 1 191 ? -13.023 -22.688 -2.883 1 98.44 191 ARG A O 1
ATOM 1412 N N . VAL A 1 192 ? -12.477 -23.812 -1.01 1 98.75 192 VAL A N 1
ATOM 1413 C CA . VAL A 1 192 ? -11.508 -22.859 -0.469 1 98.75 192 VAL A CA 1
ATOM 1414 C C . VAL A 1 192 ? -10.219 -23.594 -0.118 1 98.75 192 VAL A C 1
ATOM 1416 O O . VAL A 1 192 ? -10.227 -24.547 0.668 1 98.75 192 VAL A O 1
ATOM 1419 N N . TYR A 1 193 ? -9.117 -23.203 -0.734 1 98.88 193 TYR A N 1
ATOM 1420 C CA . TYR A 1 193 ? -7.812 -23.781 -0.433 1 98.88 193 TYR A CA 1
ATOM 1421 C C . TYR A 1 193 ? -6.953 -22.797 0.358 1 98.88 193 TYR A C 1
ATOM 1423 O O . TYR A 1 193 ? -6.645 -21.703 -0.123 1 98.88 193 TYR A O 1
ATOM 1431 N N . GLU A 1 194 ? -6.645 -23.156 1.582 1 98.88 194 GLU A N 1
ATOM 1432 C CA . GLU A 1 194 ? -5.617 -22.438 2.33 1 98.88 194 GLU A CA 1
ATOM 1433 C C . GLU A 1 194 ? -4.219 -22.922 1.94 1 98.88 194 GLU A C 1
ATOM 1435 O O . GLU A 1 194 ? -3.799 -24.016 2.322 1 98.88 194 GLU A O 1
ATOM 1440 N N . LEU A 1 195 ? -3.531 -22.078 1.195 1 98.88 195 LEU A N 1
ATOM 1441 C CA . LEU A 1 195 ? -2.297 -22.516 0.555 1 98.88 195 LEU A CA 1
ATOM 1442 C C . LEU A 1 195 ? -1.079 -21.938 1.271 1 98.88 195 LEU A C 1
ATOM 1444 O O . LEU A 1 195 ? -0.757 -20.75 1.106 1 98.88 195 LEU A O 1
ATOM 1448 N N . ALA A 1 196 ? -0.448 -22.766 2.047 1 98.62 196 ALA A N 1
ATOM 1449 C CA . ALA A 1 196 ? 0.736 -22.391 2.818 1 98.62 196 ALA A CA 1
ATOM 1450 C C . ALA A 1 196 ? 1.875 -23.375 2.58 1 98.62 196 ALA A C 1
ATOM 1452 O O . ALA A 1 196 ? 1.642 -24.516 2.166 1 98.62 196 ALA A O 1
ATOM 1453 N N . GLY A 1 197 ? 3.068 -22.875 2.76 1 98.62 197 GLY A N 1
ATOM 1454 C CA . GLY A 1 197 ? 4.223 -23.75 2.666 1 98.62 197 GLY A CA 1
ATOM 1455 C C . GLY A 1 197 ? 4.23 -24.844 3.723 1 98.62 197 GLY A C 1
ATOM 1456 O O . GLY A 1 197 ? 3.646 -24.688 4.797 1 98.62 197 GLY A O 1
ATOM 1457 N N . ASP A 1 198 ? 4.965 -25.859 3.449 1 98.12 198 ASP A N 1
ATOM 1458 C CA . ASP A 1 198 ? 5.004 -27.031 4.32 1 98.12 198 ASP A CA 1
ATOM 1459 C C . ASP A 1 198 ? 5.762 -26.734 5.609 1 98.12 198 ASP A C 1
ATOM 1461 O O . ASP A 1 198 ? 5.391 -27.219 6.684 1 98.12 198 ASP A O 1
ATOM 1465 N N . GLU A 1 199 ? 6.812 -26.031 5.434 1 96.94 199 GLU A N 1
ATOM 1466 C CA . GLU A 1 199 ? 7.672 -25.703 6.57 1 96.94 199 GLU A CA 1
ATOM 1467 C C . GLU A 1 199 ? 7.551 -24.234 6.961 1 96.94 199 GLU A C 1
ATOM 1469 O O . GLU A 1 199 ? 7.734 -23.344 6.121 1 96.94 199 GLU A O 1
ATOM 1474 N N . SER A 1 200 ? 7.254 -24.031 8.258 1 98.19 200 SER A N 1
ATOM 1475 C CA . SER A 1 200 ? 7.188 -22.656 8.758 1 98.19 200 SER A CA 1
ATOM 1476 C C . SER A 1 200 ? 8.477 -22.266 9.477 1 98.19 200 SER A C 1
ATOM 1478 O O . SER A 1 200 ? 9.289 -23.125 9.805 1 98.19 200 SER A O 1
ATOM 1480 N N . TYR A 1 201 ? 8.68 -20.969 9.672 1 98.5 201 TYR A N 1
ATOM 1481 C CA . TYR A 1 201 ? 9.859 -20.438 10.344 1 98.5 201 TYR A CA 1
ATOM 1482 C C . TYR A 1 201 ? 9.547 -19.094 10.992 1 98.5 201 TYR A C 1
ATOM 1484 O O . TYR A 1 201 ? 8.594 -18.422 10.609 1 98.5 201 TYR A O 1
ATOM 1492 N N . THR A 1 202 ? 10.312 -18.828 12.023 1 98.44 202 THR A N 1
ATOM 1493 C CA . THR A 1 202 ? 10.328 -17.469 12.562 1 98.44 202 THR A CA 1
ATOM 1494 C C . THR A 1 202 ? 11.352 -16.609 11.836 1 98.44 202 THR A C 1
ATOM 1496 O O . THR A 1 202 ? 12.203 -17.125 11.109 1 98.44 202 THR A O 1
ATOM 1499 N N . LEU A 1 203 ? 11.266 -15.289 12.031 1 98.19 203 LEU A N 1
ATOM 1500 C CA . LEU A 1 203 ? 12.273 -14.43 11.414 1 98.19 203 LEU A CA 1
ATOM 1501 C C . LEU A 1 203 ? 13.648 -14.68 12.031 1 98.19 203 LEU A C 1
ATOM 1503 O O . LEU A 1 203 ? 14.672 -14.516 11.359 1 98.19 203 LEU A O 1
ATOM 1507 N N . ALA A 1 204 ? 13.695 -15.094 13.258 1 98.38 204 ALA A N 1
ATOM 1508 C CA . ALA A 1 204 ? 14.961 -15.508 13.859 1 98.38 204 ALA A CA 1
ATOM 1509 C C . ALA A 1 204 ? 15.547 -16.719 13.133 1 98.38 204 ALA A C 1
ATOM 1511 O O . ALA A 1 204 ? 16.75 -16.766 12.867 1 98.38 204 ALA A O 1
ATOM 1512 N N . GLU A 1 205 ? 14.703 -17.656 12.836 1 98.38 205 GLU A N 1
ATOM 1513 C CA . GLU A 1 205 ? 15.148 -18.844 12.102 1 98.38 205 GLU A CA 1
ATOM 1514 C C . GLU A 1 205 ? 15.539 -18.484 10.672 1 98.38 205 GLU A C 1
ATOM 1516 O O . GLU A 1 205 ? 16.484 -19.047 10.125 1 98.38 205 GLU A O 1
ATOM 1521 N N . PHE A 1 206 ? 14.797 -17.609 10.078 1 98.44 206 PHE A N 1
ATOM 1522 C CA . PHE A 1 206 ? 15.164 -17.094 8.766 1 98.44 206 PHE A CA 1
ATOM 1523 C C . PHE A 1 206 ? 16.562 -16.5 8.789 1 98.44 206 PHE A C 1
ATOM 1525 O O . PHE A 1 206 ? 17.406 -16.844 7.953 1 98.44 206 PHE A O 1
ATOM 1532 N N . ALA A 1 207 ? 16.797 -15.648 9.766 1 98.38 207 ALA A N 1
ATOM 1533 C CA . ALA A 1 207 ? 18.094 -14.984 9.914 1 98.38 207 ALA A CA 1
ATOM 1534 C C . ALA A 1 207 ? 19.203 -16 10.164 1 98.38 207 ALA A C 1
ATOM 1536 O O . ALA A 1 207 ? 20.312 -15.859 9.641 1 98.38 207 ALA A O 1
ATOM 1537 N N . ALA A 1 208 ? 18.906 -16.969 10.938 1 98.31 208 ALA A N 1
ATOM 1538 C CA . ALA A 1 208 ? 19.891 -18.016 11.234 1 98.31 208 ALA A CA 1
ATOM 1539 C C . ALA A 1 208 ? 20.281 -18.781 9.969 1 98.31 208 ALA A C 1
ATOM 1541 O O . ALA A 1 208 ? 21.469 -19.031 9.742 1 98.31 208 ALA A O 1
ATOM 1542 N N . GLU A 1 209 ? 19.266 -19.141 9.203 1 98.19 209 GLU A N 1
ATOM 1543 C CA . GLU A 1 209 ? 19.547 -19.844 7.961 1 98.19 209 GLU A CA 1
ATOM 1544 C C . GLU A 1 209 ? 20.344 -18.969 6.996 1 98.19 209 GLU A C 1
ATOM 1546 O O . GLU A 1 209 ? 21.266 -19.438 6.332 1 98.19 209 GLU A O 1
ATOM 1551 N N . LEU A 1 210 ? 19.953 -17.688 6.902 1 98.12 210 LEU A N 1
ATOM 1552 C CA . LEU A 1 210 ? 20.688 -16.734 6.078 1 98.12 210 LEU A CA 1
ATOM 1553 C C . LEU A 1 210 ? 22.141 -16.625 6.527 1 98.12 210 LEU A C 1
ATOM 1555 O O . LEU A 1 210 ? 23.047 -16.656 5.699 1 98.12 210 LEU A O 1
ATOM 1559 N N . SER A 1 211 ? 22.344 -16.5 7.832 1 98.19 211 SER A N 1
ATOM 1560 C CA . SER A 1 211 ? 23.688 -16.406 8.391 1 98.19 211 SER A CA 1
ATOM 1561 C C . SER A 1 211 ? 24.531 -17.625 8.016 1 98.19 211 SER A C 1
ATOM 1563 O O . SER A 1 211 ? 25.672 -17.484 7.586 1 98.19 211 SER A O 1
ATOM 1565 N N . LYS A 1 212 ? 23.938 -18.75 8.18 1 97.88 212 LYS A N 1
ATOM 1566 C CA . LYS A 1 212 ? 24.625 -20 7.891 1 97.88 212 LYS A CA 1
ATOM 1567 C C . LYS A 1 212 ? 25.062 -20.078 6.434 1 97.88 212 LYS A C 1
ATOM 1569 O O . LYS A 1 212 ? 26.219 -20.375 6.148 1 97.88 212 LYS A O 1
ATOM 1574 N N . GLN A 1 213 ? 24.234 -19.766 5.535 1 97.69 213 GLN A N 1
ATOM 1575 C CA . GLN A 1 213 ? 24.531 -19.906 4.113 1 97.69 213 GLN A CA 1
ATOM 1576 C C . GLN A 1 213 ? 25.453 -18.781 3.629 1 97.69 213 GLN A C 1
ATOM 1578 O O . GLN A 1 213 ? 26.266 -19 2.73 1 97.69 213 GLN A O 1
ATOM 1583 N N . ALA A 1 214 ? 25.328 -17.641 4.188 1 96.69 214 ALA A N 1
ATOM 1584 C CA . ALA A 1 214 ? 26.125 -16.5 3.76 1 96.69 214 ALA A CA 1
ATOM 1585 C C . ALA A 1 214 ? 27.516 -16.547 4.375 1 96.69 214 ALA A C 1
ATOM 1587 O O . ALA A 1 214 ? 28.438 -15.867 3.908 1 96.69 214 ALA A O 1
ATOM 1588 N N . GLY A 1 215 ? 27.672 -17.25 5.434 1 95.75 215 GLY A N 1
ATOM 1589 C CA . GLY A 1 215 ? 28.953 -17.328 6.121 1 95.75 215 GLY A CA 1
ATOM 1590 C C . GLY A 1 215 ? 29.25 -16.094 6.965 1 95.75 215 GLY A C 1
ATOM 1591 O O . GLY A 1 215 ? 30.422 -15.812 7.254 1 95.75 215 GLY A O 1
ATOM 1592 N N . ASN A 1 216 ? 28.281 -15.273 7.191 1 93.75 216 ASN A N 1
ATOM 1593 C CA . ASN A 1 216 ? 28.344 -14.07 8.008 1 93.75 216 ASN A CA 1
ATOM 1594 C C . ASN A 1 216 ? 27.172 -14 8.992 1 93.75 216 ASN A C 1
ATOM 1596 O O . ASN A 1 216 ? 26.062 -14.406 8.664 1 93.75 216 ASN A O 1
ATOM 1600 N N . GLN A 1 217 ? 27.5 -13.438 10.141 1 95.12 217 GLN A N 1
ATOM 1601 C CA . GLN A 1 217 ? 26.453 -13.328 11.133 1 95.12 217 GLN A CA 1
ATOM 1602 C C . GLN A 1 217 ? 25.484 -12.188 10.789 1 95.12 217 GLN A C 1
ATOM 1604 O O . GLN A 1 217 ? 25.891 -11.023 10.758 1 95.12 217 GLN A O 1
ATOM 1609 N N . VAL A 1 218 ? 24.281 -12.555 10.531 1 97.25 218 VAL A N 1
ATOM 1610 C CA . VAL A 1 218 ? 23.188 -11.617 10.25 1 97.25 218 VAL A CA 1
ATOM 1611 C C . VAL A 1 218 ? 22.016 -11.891 11.188 1 97.25 218 VAL A C 1
ATOM 1613 O O . VAL A 1 218 ? 21 -12.445 10.766 1 97.25 218 VAL A O 1
ATOM 1616 N N . PRO A 1 219 ? 22.094 -11.43 12.43 1 97.75 219 PRO A N 1
ATOM 1617 C CA . PRO A 1 219 ? 21.047 -11.766 13.406 1 97.75 219 PRO A CA 1
ATOM 1618 C C . PRO A 1 219 ? 19.734 -11.062 13.125 1 97.75 219 PRO A C 1
ATOM 1620 O O . PRO A 1 219 ? 19.703 -10.07 12.391 1 97.75 219 PRO A O 1
ATOM 1623 N N . TYR A 1 220 ? 18.672 -11.648 13.695 1 98.06 220 TYR A N 1
ATOM 1624 C CA . TYR A 1 220 ? 17.375 -10.992 13.719 1 98.06 220 TYR A CA 1
ATOM 1625 C C . TYR A 1 220 ? 17.281 -10.023 14.883 1 98.06 220 TYR A C 1
ATOM 1627 O O . TYR A 1 220 ? 17.516 -10.398 16.031 1 98.06 220 TYR A O 1
ATOM 1635 N N . THR A 1 221 ? 17.016 -8.781 14.602 1 97.75 221 THR A N 1
ATOM 1636 C CA . THR A 1 221 ? 16.734 -7.766 15.602 1 97.75 221 THR A CA 1
ATOM 1637 C C . THR A 1 221 ? 15.25 -7.457 15.672 1 97.75 221 THR A C 1
ATOM 1639 O O . THR A 1 221 ? 14.711 -6.773 14.797 1 97.75 221 THR A O 1
ATOM 1642 N N . ASP A 1 222 ? 14.625 -7.953 16.656 1 98 222 ASP A N 1
ATOM 1643 C CA . ASP A 1 222 ? 13.195 -7.754 16.875 1 98 222 ASP A CA 1
ATOM 1644 C C . ASP A 1 222 ? 12.922 -6.434 17.594 1 98 222 ASP A C 1
ATOM 1646 O O . ASP A 1 222 ? 13.422 -6.211 18.703 1 98 222 ASP A O 1
ATOM 1650 N N . LEU A 1 223 ? 12.164 -5.605 16.953 1 97.5 223 LEU A N 1
ATOM 1651 C CA . LEU A 1 223 ? 11.828 -4.301 17.5 1 97.5 223 LEU A CA 1
ATOM 1652 C C . LEU A 1 223 ? 10.336 -4.195 17.797 1 97.5 223 LEU A C 1
ATOM 1654 O O . LEU A 1 223 ? 9.531 -4.859 17.141 1 97.5 223 LEU A O 1
ATOM 1658 N N . PRO A 1 224 ? 9.984 -3.377 18.828 1 95.5 224 PRO A N 1
ATOM 1659 C CA . PRO A 1 224 ? 8.57 -3.014 18.875 1 95.5 224 PRO A CA 1
ATOM 1660 C C . PRO A 1 224 ? 8.07 -2.426 17.547 1 95.5 224 PRO A C 1
ATOM 1662 O O . PRO A 1 224 ? 8.828 -1.761 16.844 1 95.5 224 PRO A O 1
ATOM 1665 N N . GLN A 1 225 ? 6.836 -2.727 17.25 1 94.12 225 GLN A N 1
ATOM 1666 C CA . GLN A 1 225 ? 6.277 -2.336 15.961 1 94.12 225 GLN A CA 1
ATOM 1667 C C . GLN A 1 225 ? 6.539 -0.862 15.672 1 94.12 225 GLN A C 1
ATOM 1669 O O . GLN A 1 225 ? 6.918 -0.501 14.555 1 94.12 225 GLN A O 1
ATOM 1674 N N . ALA A 1 226 ? 6.32 -0.017 16.641 1 91.12 226 ALA A N 1
ATOM 1675 C CA . ALA A 1 226 ? 6.508 1.42 16.469 1 91.12 226 ALA A CA 1
ATOM 1676 C C . ALA A 1 226 ? 7.965 1.743 16.125 1 91.12 226 ALA A C 1
ATOM 1678 O O . ALA A 1 226 ? 8.242 2.602 15.289 1 91.12 226 ALA A O 1
ATOM 1679 N N . ASP A 1 227 ? 8.891 1.06 16.75 1 94.44 227 ASP A N 1
ATOM 1680 C CA . ASP A 1 227 ? 10.312 1.275 16.5 1 94.44 227 ASP A CA 1
ATOM 1681 C C . ASP A 1 227 ? 10.727 0.755 15.133 1 94.44 227 ASP A C 1
ATOM 1683 O O . ASP A 1 227 ? 11.562 1.36 14.461 1 94.44 227 ASP A O 1
ATOM 1687 N N . PHE A 1 228 ? 10.141 -0.331 14.734 1 95.75 228 PHE A N 1
ATOM 1688 C CA . PHE A 1 228 ? 10.422 -0.869 13.406 1 95.75 228 PHE A CA 1
ATOM 1689 C C . PHE A 1 228 ? 9.938 0.083 12.32 1 95.75 228 PHE A C 1
ATOM 1691 O O . PHE A 1 228 ? 10.656 0.359 11.367 1 95.75 228 PHE A O 1
ATOM 1698 N N . ARG A 1 229 ? 8.781 0.591 12.508 1 94 229 ARG A N 1
ATOM 1699 C CA . ARG A 1 229 ? 8.25 1.588 11.586 1 94 229 ARG A CA 1
ATOM 1700 C C . ARG A 1 229 ? 9.188 2.783 11.469 1 94 229 ARG A C 1
ATOM 1702 O O . ARG A 1 229 ? 9.5 3.238 10.367 1 94 229 ARG A O 1
ATOM 1709 N N . ALA A 1 230 ? 9.648 3.25 12.602 1 90.5 230 ALA A N 1
ATOM 1710 C CA . ALA A 1 230 ? 10.555 4.395 12.633 1 90.5 230 ALA A CA 1
ATOM 1711 C C . ALA A 1 230 ? 11.867 4.074 11.914 1 90.5 230 ALA A C 1
ATOM 1713 O O . ALA A 1 230 ? 12.414 4.918 11.203 1 90.5 230 ALA A O 1
ATOM 1714 N N . ALA A 1 231 ? 12.336 2.902 12.102 1 91 231 ALA A N 1
ATOM 1715 C CA . ALA A 1 231 ? 13.562 2.465 11.453 1 91 231 ALA A CA 1
ATOM 1716 C C . ALA A 1 231 ? 13.406 2.439 9.93 1 91 231 ALA A C 1
ATOM 1718 O O . ALA A 1 231 ? 14.328 2.799 9.195 1 91 231 ALA A O 1
ATOM 1719 N N . LEU A 1 232 ? 12.234 2.012 9.469 1 92.06 232 LEU A N 1
ATOM 1720 C CA . LEU A 1 232 ? 11.961 1.96 8.031 1 92.06 232 LEU A CA 1
ATOM 1721 C C . LEU A 1 232 ? 11.922 3.363 7.438 1 92.06 232 LEU A C 1
ATOM 1723 O O . LEU A 1 232 ? 12.453 3.594 6.348 1 92.06 232 LEU A O 1
ATOM 1727 N N . VAL A 1 233 ? 11.375 4.227 8.164 1 87.81 233 VAL A N 1
ATOM 1728 C CA . VAL A 1 233 ? 11.359 5.617 7.727 1 87.81 233 VAL A CA 1
ATOM 1729 C C . VAL A 1 233 ? 12.781 6.16 7.684 1 87.81 233 VAL A C 1
ATOM 1731 O O . VAL A 1 233 ? 13.172 6.812 6.711 1 87.81 233 VAL A O 1
ATOM 1734 N N . GLN A 1 234 ? 13.539 5.848 8.656 1 84 234 GLN A N 1
ATOM 1735 C CA . GLN A 1 234 ? 14.93 6.285 8.711 1 84 234 GLN A CA 1
ATOM 1736 C C . GLN A 1 234 ? 15.734 5.68 7.566 1 84 234 GLN A C 1
ATOM 1738 O O . GLN A 1 234 ? 16.703 6.289 7.086 1 84 234 GLN A O 1
ATOM 1743 N N . ALA A 1 235 ? 15.312 4.555 7.148 1 84.75 235 ALA A N 1
ATOM 1744 C CA . ALA A 1 235 ? 15.969 3.881 6.035 1 84.75 235 ALA A CA 1
ATOM 1745 C C . ALA A 1 235 ? 15.57 4.5 4.703 1 84.75 235 ALA A C 1
ATOM 1747 O O . ALA A 1 235 ? 16.062 4.094 3.646 1 84.75 235 ALA A O 1
ATOM 1748 N N . GLY A 1 236 ? 14.641 5.445 4.734 1 84.5 236 GLY A N 1
ATOM 1749 C CA . GLY A 1 236 ? 14.352 6.223 3.541 1 84.5 236 GLY A CA 1
ATOM 1750 C C . GLY A 1 236 ? 12.992 5.914 2.947 1 84.5 236 GLY A C 1
ATOM 1751 O O . GLY A 1 236 ? 12.648 6.418 1.876 1 84.5 236 GLY A O 1
ATOM 1752 N N . LEU A 1 237 ? 12.18 5.109 3.6 1 89.56 237 LEU A N 1
ATOM 1753 C CA . LEU A 1 237 ? 10.859 4.77 3.072 1 89.56 237 LEU A CA 1
ATOM 1754 C C . LEU A 1 237 ? 9.82 5.797 3.508 1 89.56 237 LEU A C 1
ATOM 1756 O O . LEU A 1 237 ? 9.875 6.301 4.629 1 89.56 237 LEU A O 1
ATOM 1760 N N . PRO A 1 238 ? 8.883 6.098 2.59 1 88.12 238 PRO A N 1
ATOM 1761 C CA . PRO A 1 238 ? 7.762 6.938 3.016 1 88.12 238 PRO A CA 1
ATOM 1762 C C . PRO A 1 238 ? 6.98 6.328 4.18 1 88.12 238 PRO A C 1
ATOM 1764 O O . PRO A 1 238 ? 6.953 5.105 4.34 1 88.12 238 PRO A O 1
ATOM 1767 N N . ASP A 1 239 ? 6.301 7.176 4.918 1 87.38 239 ASP A N 1
ATOM 1768 C CA . ASP A 1 239 ? 5.602 6.785 6.137 1 87.38 239 ASP A CA 1
ATOM 1769 C C . ASP A 1 239 ? 4.562 5.703 5.852 1 87.38 239 ASP A C 1
ATOM 1771 O O . ASP A 1 239 ? 4.473 4.711 6.582 1 87.38 239 ASP A O 1
ATOM 1775 N N . PHE A 1 240 ? 3.785 5.848 4.855 1 85.75 240 PHE A N 1
ATOM 1776 C CA . PHE A 1 240 ? 2.695 4.922 4.582 1 85.75 240 PHE A CA 1
ATOM 1777 C C . PHE A 1 240 ? 3.236 3.549 4.199 1 85.75 240 PHE A C 1
ATOM 1779 O O . PHE A 1 240 ? 2.611 2.525 4.488 1 85.75 240 PHE A O 1
ATOM 1786 N N . VAL A 1 241 ? 4.414 3.492 3.545 1 91.62 241 VAL A N 1
ATOM 1787 C CA . VAL A 1 241 ? 5.059 2.227 3.211 1 91.62 241 VAL A CA 1
ATOM 1788 C C . VAL A 1 241 ? 5.598 1.567 4.48 1 91.62 241 VAL A C 1
ATOM 1790 O O . VAL A 1 241 ? 5.426 0.363 4.68 1 91.62 241 VAL A O 1
ATOM 1793 N N . ALA A 1 242 ? 6.211 2.404 5.316 1 92.88 242 ALA A N 1
ATOM 1794 C CA . ALA A 1 242 ? 6.707 1.908 6.598 1 92.88 242 ALA A CA 1
ATOM 1795 C C . ALA A 1 242 ? 5.578 1.313 7.43 1 92.88 242 ALA A C 1
ATOM 1797 O O . ALA A 1 242 ? 5.75 0.272 8.07 1 92.88 242 ALA A O 1
ATOM 1798 N N . GLU A 1 243 ? 4.461 1.946 7.371 1 91.12 243 GLU A N 1
ATOM 1799 C CA . GLU A 1 243 ? 3.297 1.455 8.102 1 91.12 243 GLU A CA 1
ATOM 1800 C C . GLU A 1 243 ? 2.811 0.124 7.531 1 91.12 243 GLU A C 1
ATOM 1802 O O . GLU A 1 243 ? 2.504 -0.802 8.289 1 91.12 243 GLU A O 1
ATOM 1807 N N . LEU A 1 244 ? 2.756 0.036 6.266 1 91.44 244 LEU A N 1
ATOM 1808 C CA . LEU A 1 244 ? 2.314 -1.188 5.605 1 91.44 244 LEU A CA 1
ATOM 1809 C C . LEU A 1 244 ? 3.205 -2.363 5.992 1 91.44 244 LEU A C 1
ATOM 1811 O O . LEU A 1 244 ? 2.707 -3.43 6.359 1 91.44 244 LEU A O 1
ATOM 1815 N N . LEU A 1 245 ? 4.473 -2.127 5.945 1 93.5 245 LEU A N 1
ATOM 1816 C CA . LEU A 1 245 ? 5.434 -3.188 6.234 1 93.5 245 LEU A CA 1
ATOM 1817 C C . LEU A 1 245 ? 5.398 -3.561 7.715 1 93.5 245 LEU A C 1
ATOM 1819 O O . LEU A 1 245 ? 5.398 -4.742 8.062 1 93.5 245 LEU A O 1
ATOM 1823 N N . SER A 1 246 ? 5.359 -2.6 8.594 1 94.69 246 SER A N 1
ATOM 1824 C CA . SER A 1 246 ? 5.344 -2.869 10.023 1 94.69 246 SER A CA 1
ATOM 1825 C C . SER A 1 246 ? 4.047 -3.557 10.445 1 94.69 246 SER A C 1
ATOM 1827 O O . SER A 1 246 ? 4.051 -4.414 11.328 1 94.69 246 SER A O 1
ATOM 1829 N N . ASP A 1 247 ? 2.975 -3.232 9.781 1 91.56 247 ASP A N 1
ATOM 1830 C CA . ASP A 1 247 ? 1.688 -3.867 10.047 1 91.56 247 ASP A CA 1
ATOM 1831 C C . ASP A 1 247 ? 1.703 -5.336 9.633 1 91.56 247 ASP A C 1
ATOM 1833 O O . ASP A 1 247 ? 1.106 -6.184 10.297 1 91.56 247 ASP A O 1
ATOM 1837 N N . SER A 1 248 ? 2.285 -5.602 8.539 1 93.31 248 SER A N 1
ATOM 1838 C CA . SER A 1 248 ? 2.406 -6.98 8.078 1 93.31 248 SER A CA 1
ATOM 1839 C C . SER A 1 248 ? 3.164 -7.832 9.094 1 93.31 248 SER A C 1
ATOM 1841 O O . SER A 1 248 ? 2.75 -8.953 9.406 1 93.31 248 SER A O 1
ATOM 1843 N N . ASP A 1 249 ? 4.227 -7.258 9.641 1 96 249 ASP A N 1
ATOM 1844 C CA . ASP A 1 249 ? 5 -7.98 10.641 1 96 249 ASP A CA 1
ATOM 1845 C C . ASP A 1 249 ? 4.188 -8.18 11.922 1 96 249 ASP A C 1
ATOM 1847 O O . ASP A 1 249 ? 4.246 -9.242 12.539 1 96 249 ASP A O 1
ATOM 1851 N N . ALA A 1 250 ? 3.527 -7.176 12.305 1 94.62 250 ALA A N 1
ATOM 1852 C CA . ALA A 1 250 ? 2.707 -7.277 13.508 1 94.62 250 ALA A CA 1
ATOM 1853 C C . ALA A 1 250 ? 1.637 -8.352 13.352 1 94.62 250 ALA A C 1
ATOM 1855 O O . ALA A 1 250 ? 1.326 -9.078 14.297 1 94.62 250 ALA A O 1
ATOM 1856 N N . ALA A 1 251 ? 1.067 -8.445 12.172 1 95.69 251 ALA A N 1
ATOM 1857 C CA . ALA A 1 251 ? 0.08 -9.484 11.891 1 95.69 251 ALA A CA 1
ATOM 1858 C C . ALA A 1 251 ? 0.719 -10.867 11.914 1 95.69 251 ALA A C 1
ATOM 1860 O O . ALA A 1 251 ? 0.128 -11.82 12.43 1 95.69 251 ALA A O 1
ATOM 1861 N N . ALA A 1 252 ? 1.896 -10.898 11.359 1 96.5 252 ALA A N 1
ATOM 1862 C CA . ALA A 1 252 ? 2.623 -12.164 11.391 1 96.5 252 ALA A CA 1
ATOM 1863 C C . ALA A 1 252 ? 2.883 -12.609 12.828 1 96.5 252 ALA A C 1
ATOM 1865 O O . ALA A 1 252 ? 2.779 -13.797 13.148 1 96.5 252 ALA A O 1
ATOM 1866 N N . ALA A 1 253 ? 3.205 -11.664 13.695 1 97.5 253 ALA A N 1
ATOM 1867 C CA . ALA A 1 253 ? 3.455 -11.945 15.102 1 97.5 253 ALA A CA 1
ATOM 1868 C C . ALA A 1 253 ? 2.236 -12.594 15.758 1 97.5 253 ALA A C 1
ATOM 1870 O O . ALA A 1 253 ? 2.371 -13.344 16.719 1 97.5 253 ALA A O 1
ATOM 1871 N N . LYS A 1 254 ? 1.112 -12.344 15.18 1 96.56 254 LYS A N 1
ATOM 1872 C CA . LYS A 1 254 ? -0.137 -12.844 15.742 1 96.56 254 LYS A CA 1
ATOM 1873 C C . LYS A 1 254 ? -0.654 -14.047 14.945 1 96.56 254 LYS A C 1
ATOM 1875 O O . LYS A 1 254 ? -1.817 -14.43 15.086 1 96.56 254 LYS A O 1
ATOM 1880 N N . GLY A 1 255 ? 0.126 -14.5 14 1 97.06 255 GLY A N 1
ATOM 1881 C CA . GLY A 1 255 ? -0.154 -15.781 13.359 1 97.06 255 GLY A CA 1
ATOM 1882 C C . GLY A 1 255 ? -0.827 -15.633 12.008 1 97.06 255 GLY A C 1
ATOM 1883 O O . GLY A 1 255 ? -1.292 -16.625 11.43 1 97.06 255 GLY A O 1
ATOM 1884 N N . ALA A 1 256 ? -0.851 -14.477 11.469 1 97.12 256 ALA A N 1
ATOM 1885 C CA . ALA A 1 256 ? -1.615 -14.219 10.25 1 97.12 256 ALA A CA 1
ATOM 1886 C C . ALA A 1 256 ? -0.999 -14.938 9.055 1 97.12 256 ALA A C 1
ATOM 1888 O O . ALA A 1 256 ? -1.668 -15.148 8.039 1 97.12 256 ALA A O 1
ATOM 1889 N N . LEU A 1 257 ? 0.263 -15.344 9.164 1 98 257 LEU A N 1
ATOM 1890 C CA . LEU A 1 257 ? 0.943 -15.922 8.016 1 98 257 LEU A CA 1
ATOM 1891 C C . LEU A 1 257 ? 1.287 -17.391 8.266 1 98 257 LEU A C 1
ATOM 1893 O O . LEU A 1 257 ? 2.131 -17.953 7.57 1 98 257 LEU A O 1
ATOM 1897 N N . PHE A 1 258 ? 0.623 -17.906 9.242 1 98.44 258 PHE A N 1
ATOM 1898 C CA . PHE A 1 258 ? 0.903 -19.297 9.617 1 98.44 258 PHE A CA 1
ATOM 1899 C C . PHE A 1 258 ? -0.258 -20.203 9.242 1 98.44 258 PHE A C 1
ATOM 1901 O O . PHE A 1 258 ? -1.423 -19.844 9.414 1 98.44 258 PHE A O 1
ATOM 1908 N N . ASP A 1 259 ? 0.049 -21.281 8.648 1 98.5 259 ASP A N 1
ATOM 1909 C CA . ASP A 1 259 ? -0.855 -22.406 8.43 1 98.5 259 ASP A CA 1
ATOM 1910 C C . ASP A 1 259 ? -0.082 -23.719 8.297 1 98.5 259 ASP A C 1
ATOM 1912 O O . ASP A 1 259 ? 0.969 -23.766 7.656 1 98.5 259 ASP A O 1
ATOM 1916 N N . ASP A 1 260 ? -0.549 -24.766 8.914 1 97.62 260 ASP A N 1
ATOM 1917 C CA . ASP A 1 260 ? 0.129 -26.062 8.852 1 97.62 260 ASP A CA 1
ATOM 1918 C C . ASP A 1 260 ? -0.786 -27.141 8.273 1 97.62 260 ASP A C 1
ATOM 1920 O O . ASP A 1 260 ? -0.574 -28.328 8.492 1 97.62 260 ASP A O 1
ATOM 1924 N N . GLY A 1 261 ? -1.726 -26.75 7.516 1 97.75 261 GLY A N 1
ATOM 1925 C CA . GLY A 1 261 ? -2.729 -27.656 6.988 1 97.75 261 GLY A CA 1
ATOM 1926 C C . GLY A 1 261 ? -2.227 -28.469 5.812 1 97.75 261 GLY A C 1
ATOM 1927 O O . GLY A 1 261 ? -2.824 -29.5 5.465 1 97.75 261 GLY A O 1
ATOM 1928 N N . LYS A 1 262 ? -1.207 -28.094 5.152 1 98.25 262 LYS A N 1
ATOM 1929 C CA . LYS A 1 262 ? -0.53 -28.797 4.07 1 98.25 262 LYS A CA 1
ATOM 1930 C C . LYS A 1 262 ? -1.447 -28.969 2.863 1 98.25 262 LYS A C 1
ATOM 1932 O O . LYS A 1 262 ? -1.355 -29.953 2.135 1 98.25 262 LYS A O 1
ATOM 1937 N N . GLN A 1 263 ? -2.316 -28.016 2.674 1 98.62 263 GLN A N 1
ATOM 1938 C CA . GLN A 1 263 ? -3.223 -28.094 1.533 1 98.62 263 GLN A CA 1
ATOM 1939 C C . GLN A 1 263 ? -2.484 -27.828 0.224 1 98.62 263 GLN A C 1
ATOM 1941 O O . GLN A 1 263 ? -2.83 -28.406 -0.814 1 98.62 263 GLN A O 1
ATOM 1946 N N . LEU A 1 264 ? -1.475 -26.969 0.331 1 98.88 264 LEU A N 1
ATOM 1947 C CA . LEU A 1 264 ? -0.728 -26.641 -0.881 1 98.88 264 LEU A CA 1
ATOM 1948 C C . LEU A 1 264 ? -0.016 -27.875 -1.423 1 98.88 264 LEU A C 1
ATOM 1950 O O . LEU A 1 264 ? -0.211 -28.25 -2.58 1 98.88 264 LEU A O 1
ATOM 1954 N N . SER A 1 265 ? 0.765 -28.547 -0.632 1 98.69 265 SER A N 1
ATOM 1955 C CA . SER A 1 265 ? 1.503 -29.719 -1.075 1 98.69 265 SER A CA 1
ATOM 1956 C C . SER A 1 265 ? 0.557 -30.828 -1.514 1 98.69 265 SER A C 1
ATOM 1958 O O . SER A 1 265 ? 0.837 -31.547 -2.479 1 98.69 265 SER A O 1
ATOM 1960 N N . ARG A 1 266 ? -0.566 -30.969 -0.838 1 98.5 266 ARG A N 1
ATOM 1961 C CA . ARG A 1 266 ? -1.546 -31.984 -1.24 1 98.5 266 ARG A CA 1
ATOM 1962 C C . ARG A 1 266 ? -2.113 -31.672 -2.621 1 98.5 266 ARG A C 1
ATOM 1964 O O . ARG A 1 266 ? -2.248 -32.562 -3.459 1 98.5 266 ARG A O 1
ATOM 1971 N N . LEU A 1 267 ? -2.41 -30.438 -2.816 1 98.44 267 LEU A N 1
ATOM 1972 C CA . LEU A 1 267 ? -3.025 -30.016 -4.07 1 98.44 267 LEU A CA 1
ATOM 1973 C C . LEU A 1 267 ? -2.057 -30.188 -5.234 1 98.44 267 LEU A C 1
ATOM 1975 O O . LEU A 1 267 ? -2.451 -30.625 -6.316 1 98.44 267 LEU A O 1
ATOM 1979 N N . ILE A 1 268 ? -0.731 -29.859 -5.004 1 98.44 268 ILE A N 1
ATOM 1980 C CA . ILE A 1 268 ? 0.187 -29.844 -6.141 1 98.44 268 ILE A CA 1
ATOM 1981 C C . ILE A 1 268 ? 0.917 -31.172 -6.238 1 98.44 268 ILE A C 1
ATOM 1983 O O . ILE A 1 268 ? 1.667 -31.422 -7.188 1 98.44 268 ILE A O 1
ATOM 1987 N N . GLY A 1 269 ? 0.774 -32.094 -5.223 1 98.12 269 GLY A N 1
ATOM 1988 C CA . GLY A 1 269 ? 1.246 -33.469 -5.293 1 98.12 269 GLY A CA 1
ATOM 1989 C C . GLY A 1 269 ? 2.732 -33.594 -5.02 1 98.12 269 GLY A C 1
ATOM 1990 O O . GLY A 1 269 ? 3.361 -34.562 -5.445 1 98.12 269 GLY A O 1
ATOM 1991 N N . ARG A 1 270 ? 3.365 -32.688 -4.41 1 98.19 270 ARG A N 1
ATOM 1992 C CA . ARG A 1 270 ? 4.77 -32.656 -4.012 1 98.19 270 ARG A CA 1
ATOM 1993 C C . ARG A 1 270 ? 5.004 -31.688 -2.865 1 98.19 270 ARG A C 1
ATOM 1995 O O . ARG A 1 270 ? 4.188 -30.797 -2.629 1 98.19 270 ARG A O 1
ATOM 2002 N N . PRO A 1 271 ? 6.098 -31.875 -2.133 1 98.31 271 PRO A N 1
ATOM 2003 C CA . PRO A 1 271 ? 6.418 -30.875 -1.114 1 98.31 271 PRO A CA 1
ATOM 2004 C C . PRO A 1 271 ? 6.625 -29.484 -1.702 1 98.31 271 PRO A C 1
ATOM 2006 O O . PRO A 1 271 ? 7 -29.359 -2.869 1 98.31 271 PRO A O 1
ATOM 2009 N N . THR A 1 272 ? 6.293 -28.438 -0.896 1 98.62 272 THR A N 1
ATOM 2010 C CA . THR A 1 272 ? 6.559 -27.062 -1.338 1 98.62 272 THR A CA 1
ATOM 2011 C C . THR A 1 272 ? 8.055 -26.766 -1.282 1 98.62 272 THR A C 1
ATOM 2013 O O . THR A 1 272 ? 8.82 -27.5 -0.657 1 98.62 272 THR A O 1
ATOM 2016 N N . THR A 1 273 ? 8.523 -25.781 -2.02 1 98.12 273 THR A N 1
ATOM 2017 C CA . THR A 1 273 ? 9.93 -25.391 -2.039 1 98.12 273 THR A CA 1
ATOM 2018 C C . THR A 1 273 ? 10.375 -24.891 -0.666 1 98.12 273 THR A C 1
ATOM 2020 O O . THR A 1 273 ? 9.812 -23.922 -0.143 1 98.12 273 THR A O 1
ATOM 2023 N N . PRO A 1 274 ? 11.32 -25.5 -0.091 1 97.06 274 PRO A N 1
ATOM 2024 C CA . PRO A 1 274 ? 11.766 -25.062 1.233 1 97.06 274 PRO A CA 1
ATOM 2025 C C . PRO A 1 274 ? 12.469 -23.703 1.201 1 97.06 274 PRO A C 1
ATOM 2027 O O . PRO A 1 274 ? 13.125 -23.359 0.21 1 97.06 274 PRO A O 1
ATOM 2030 N N . LEU A 1 275 ? 12.391 -22.953 2.34 1 97.62 275 LEU A N 1
ATOM 2031 C CA . LEU A 1 275 ? 13.07 -21.672 2.49 1 97.62 275 LEU A CA 1
ATOM 2032 C C . LEU A 1 275 ? 14.562 -21.812 2.203 1 97.62 275 LEU A C 1
ATOM 2034 O O . LEU A 1 275 ? 15.148 -20.969 1.528 1 97.62 275 LEU A O 1
ATOM 2038 N N . LYS A 1 276 ? 15.172 -22.891 2.684 1 97.25 276 LYS A N 1
ATOM 2039 C CA . LYS A 1 276 ? 16.609 -23.125 2.531 1 97.25 276 LYS A CA 1
ATOM 2040 C C . LYS A 1 276 ? 17 -23.125 1.06 1 97.25 276 LYS A C 1
ATOM 2042 O O . LYS A 1 276 ? 18.047 -22.578 0.7 1 97.25 276 LYS A O 1
ATOM 2047 N N . SER A 1 277 ? 16.203 -23.703 0.227 1 97.31 277 SER A N 1
ATOM 2048 C CA . SER A 1 277 ? 16.5 -23.766 -1.203 1 97.31 277 SER A CA 1
ATOM 2049 C C . SER A 1 277 ? 16.375 -22.391 -1.852 1 97.31 277 SER A C 1
ATOM 2051 O O . SER A 1 277 ? 17.203 -22.031 -2.686 1 97.31 277 SER A O 1
ATOM 2053 N N . THR A 1 278 ? 15.352 -21.641 -1.442 1 96.69 278 THR A N 1
ATOM 2054 C CA . THR A 1 278 ? 15.156 -20.312 -1.993 1 96.69 278 THR A CA 1
ATOM 2055 C C . THR A 1 278 ? 16.297 -19.391 -1.595 1 96.69 278 THR A C 1
ATOM 2057 O O . THR A 1 278 ? 16.781 -18.594 -2.41 1 96.69 278 THR A O 1
ATOM 2060 N N . LEU A 1 279 ? 16.734 -19.484 -0.346 1 97.5 279 LEU A N 1
ATOM 2061 C CA . LEU A 1 279 ? 17.859 -18.688 0.13 1 97.5 279 LEU A CA 1
ATOM 2062 C C . LEU A 1 279 ? 19.141 -19.031 -0.618 1 97.5 279 LEU A C 1
ATOM 2064 O O . LEU A 1 279 ? 19.906 -18.156 -0.994 1 97.5 279 LEU A O 1
ATOM 2068 N N . ALA A 1 280 ? 19.375 -20.344 -0.885 1 97.06 280 ALA A N 1
ATOM 2069 C CA . ALA A 1 280 ? 20.547 -20.781 -1.63 1 97.06 280 ALA A CA 1
ATOM 2070 C C . ALA A 1 280 ? 20.562 -20.188 -3.033 1 97.06 280 ALA A C 1
ATOM 2072 O O . ALA A 1 280 ? 21.609 -19.703 -3.498 1 97.06 280 ALA A O 1
ATOM 2073 N N . THR A 1 281 ? 19.438 -20.172 -3.635 1 95.5 281 THR A N 1
ATOM 2074 C CA . THR A 1 281 ? 19.312 -19.609 -4.977 1 95.5 281 THR A CA 1
ATOM 2075 C C . THR A 1 281 ? 19.547 -18.094 -4.949 1 95.5 281 THR A C 1
ATOM 2077 O O . THR A 1 281 ? 20.219 -17.562 -5.832 1 95.5 281 THR A O 1
ATOM 2080 N N . THR A 1 282 ? 19.031 -17.422 -3.916 1 93.81 282 THR A N 1
ATOM 2081 C CA . THR A 1 282 ? 19.156 -15.984 -3.773 1 93.81 282 THR A CA 1
ATOM 2082 C C . THR A 1 282 ? 20.609 -15.578 -3.566 1 93.81 282 THR A C 1
ATOM 2084 O O . THR A 1 282 ? 21.062 -14.57 -4.109 1 93.81 282 THR A O 1
ATOM 2087 N N . LEU A 1 283 ? 21.375 -16.375 -2.836 1 93.88 283 LEU A N 1
ATOM 2088 C CA . LEU A 1 283 ? 22.75 -16.047 -2.469 1 93.88 283 LEU A CA 1
ATOM 2089 C C . LEU A 1 283 ? 23.703 -16.359 -3.607 1 93.88 283 LEU A C 1
ATOM 2091 O O . LEU A 1 283 ? 24.844 -15.914 -3.604 1 93.88 283 LEU A O 1
ATOM 2095 N N . LYS A 1 284 ? 23.375 -17.188 -4.613 1 88.25 284 LYS A N 1
ATOM 2096 C CA . LYS A 1 284 ? 24.203 -17.484 -5.773 1 88.25 284 LYS A CA 1
ATOM 2097 C C . LYS A 1 284 ? 24.156 -16.344 -6.793 1 88.25 284 LYS A C 1
ATOM 2099 O O . LYS A 1 284 ? 25.047 -16.234 -7.645 1 88.25 284 LYS A O 1
ATOM 2104 N N . HIS A 1 285 ? 23.172 -15.531 -6.77 1 74.69 285 HIS A N 1
ATOM 2105 C CA . HIS A 1 285 ? 23 -14.438 -7.719 1 74.69 285 HIS A CA 1
ATOM 2106 C C . HIS A 1 285 ? 23.375 -13.102 -7.086 1 74.69 285 HIS A C 1
ATOM 2108 O O . HIS A 1 285 ? 23.938 -12.234 -7.75 1 74.69 285 HIS A O 1
ATOM 2114 N N . MET B 1 1 ? -16.25 21.438 21.109 1 95.94 1 MET B N 1
ATOM 2115 C CA . MET B 1 1 ? -15.039 20.641 21.281 1 95.94 1 MET B CA 1
ATOM 2116 C C . MET B 1 1 ? -14.484 20.203 19.922 1 95.94 1 MET B C 1
ATOM 2118 O O . MET B 1 1 ? -15.25 19.828 19.031 1 95.94 1 MET B O 1
ATOM 2122 N N . TYR B 1 2 ? -13.188 20.312 19.797 1 98.56 2 TYR B N 1
ATOM 2123 C CA . TYR B 1 2 ? -12.477 19.891 18.594 1 98.56 2 TYR B CA 1
ATOM 2124 C C . TYR B 1 2 ? -11.867 18.516 18.781 1 98.56 2 TYR B C 1
ATOM 2126 O O . TYR B 1 2 ? -11.008 18.312 19.641 1 98.56 2 TYR B O 1
ATOM 2134 N N . VAL B 1 3 ? -12.289 17.562 17.953 1 98.81 3 VAL B N 1
ATOM 2135 C CA . VAL B 1 3 ? -11.711 16.219 18.031 1 98.81 3 VAL B CA 1
ATOM 2136 C C . VAL B 1 3 ? -10.75 16.016 16.859 1 98.81 3 VAL B C 1
ATOM 2138 O O . VAL B 1 3 ? -11.117 16.219 15.695 1 98.81 3 VAL B O 1
ATOM 2141 N N . VAL B 1 4 ? -9.539 15.664 17.172 1 98.88 4 VAL B N 1
ATOM 2142 C CA . VAL B 1 4 ? -8.531 15.328 16.156 1 98.88 4 VAL B CA 1
ATOM 2143 C C . VAL B 1 4 ? -8.234 13.836 16.203 1 98.88 4 VAL B C 1
ATOM 2145 O O . VAL B 1 4 ? -7.762 13.312 17.219 1 98.88 4 VAL B O 1
ATOM 2148 N N . THR B 1 5 ? -8.539 13.148 15.117 1 98.25 5 THR B N 1
ATOM 2149 C CA . THR B 1 5 ? -8.211 11.734 15.039 1 98.25 5 THR B CA 1
ATOM 2150 C C . THR B 1 5 ? -6.77 11.531 14.594 1 98.25 5 THR B C 1
ATOM 2152 O O . THR B 1 5 ? -6.137 12.461 14.094 1 98.25 5 THR B O 1
ATOM 2155 N N . GLY B 1 6 ? -6.258 10.336 14.883 1 95.25 6 GLY B N 1
ATOM 2156 C CA . GLY B 1 6 ? -4.867 10.102 14.531 1 95.25 6 GLY B CA 1
ATOM 2157 C C . GLY B 1 6 ? -3.904 11.039 15.234 1 95.25 6 GLY B C 1
ATOM 2158 O O . GLY B 1 6 ? -2.885 11.43 14.664 1 95.25 6 GLY B O 1
ATOM 2159 N N . ALA B 1 7 ? -4.141 11.32 16.422 1 95.81 7 ALA B N 1
ATOM 2160 C CA . ALA B 1 7 ? -3.518 12.453 17.109 1 95.81 7 ALA B CA 1
ATOM 2161 C C . ALA B 1 7 ? -2.076 12.125 17.5 1 95.81 7 ALA B C 1
ATOM 2163 O O . ALA B 1 7 ? -1.299 13.023 17.828 1 95.81 7 ALA B O 1
ATOM 2164 N N . THR B 1 8 ? -1.699 10.906 17.5 1 92.06 8 THR B N 1
ATOM 2165 C CA . THR B 1 8 ? -0.324 10.57 17.844 1 92.06 8 THR B CA 1
ATOM 2166 C C . THR B 1 8 ? 0.535 10.406 16.594 1 92.06 8 THR B C 1
ATOM 2168 O O . THR B 1 8 ? 1.734 10.141 16.703 1 92.06 8 THR B O 1
ATOM 2171 N N . GLY B 1 9 ? -0.048 10.555 15.453 1 91.94 9 GLY B N 1
ATOM 2172 C CA . GLY B 1 9 ? 0.723 10.555 14.219 1 91.94 9 GLY B CA 1
ATOM 2173 C C . GLY B 1 9 ? 1.439 11.867 13.969 1 91.94 9 GLY B C 1
ATOM 2174 O O . GLY B 1 9 ? 1.248 12.844 14.703 1 91.94 9 GLY B O 1
ATOM 2175 N N . GLN B 1 10 ? 2.205 11.891 12.906 1 92.19 10 GLN B N 1
ATOM 2176 C CA . GLN B 1 10 ? 3.029 13.047 12.586 1 92.19 10 GLN B CA 1
ATOM 2177 C C . GLN B 1 10 ? 2.164 14.281 12.312 1 92.19 10 GLN B C 1
ATOM 2179 O O . GLN B 1 10 ? 2.398 15.344 12.883 1 92.19 10 GLN B O 1
ATOM 2184 N N . LEU B 1 11 ? 1.159 14.094 11.453 1 96.75 11 LEU B N 1
ATOM 2185 C CA . LEU B 1 11 ? 0.291 15.227 11.148 1 96.75 11 LEU B CA 1
ATOM 2186 C C . LEU B 1 11 ? -0.584 15.586 12.344 1 96.75 11 LEU B C 1
ATOM 2188 O O . LEU B 1 11 ? -0.753 16.766 12.664 1 96.75 11 LEU B O 1
ATOM 2192 N N . GLY B 1 12 ? -1.164 14.586 13.008 1 97.62 12 GLY B N 1
ATOM 2193 C CA . GLY B 1 12 ? -2.043 14.812 14.141 1 97.62 12 GLY B CA 1
ATOM 2194 C C . GLY B 1 12 ? -1.389 15.602 15.258 1 97.62 12 GLY B C 1
ATOM 2195 O O . GLY B 1 12 ? -1.995 16.516 15.812 1 97.62 12 GLY B O 1
ATOM 2196 N N . ARG B 1 13 ? -0.17 15.328 15.562 1 96.75 13 ARG B N 1
ATOM 2197 C CA . ARG B 1 13 ? 0.568 16.031 16.594 1 96.75 13 ARG B CA 1
ATOM 2198 C C . ARG B 1 13 ? 0.742 17.516 16.234 1 96.75 13 ARG B C 1
ATOM 2200 O O . ARG B 1 13 ? 0.62 18.391 17.094 1 96.75 13 ARG B O 1
ATOM 2207 N N . LEU B 1 14 ? 1.039 17.75 14.992 1 98.12 14 LEU B N 1
ATOM 2208 C CA . LEU B 1 14 ? 1.22 19.125 14.539 1 98.12 14 LEU B CA 1
ATOM 2209 C C . LEU B 1 14 ? -0.093 19.891 14.609 1 98.12 14 LEU B C 1
ATOM 2211 O O . LEU B 1 14 ? -0.108 21.062 14.977 1 98.12 14 LEU B O 1
ATOM 2215 N N . VAL B 1 15 ? -1.181 19.219 14.273 1 98.81 15 VAL B N 1
ATOM 2216 C CA . VAL B 1 15 ? -2.49 19.859 14.336 1 98.81 15 VAL B CA 1
ATOM 2217 C C . VAL B 1 15 ? -2.812 20.234 15.781 1 98.81 15 VAL B C 1
ATOM 2219 O O . VAL B 1 15 ? -3.221 21.359 16.062 1 98.81 15 VAL B O 1
ATOM 2222 N N . ILE B 1 16 ? -2.584 19.297 16.719 1 98.69 16 ILE B N 1
ATOM 2223 C CA . ILE B 1 16 ? -2.877 19.547 18.125 1 98.69 16 ILE B CA 1
ATOM 2224 C C . ILE B 1 16 ? -2.002 20.688 18.641 1 98.69 16 ILE B C 1
ATOM 2226 O O . ILE B 1 16 ? -2.494 21.609 19.297 1 98.69 16 ILE B O 1
ATOM 2230 N N . GLU B 1 17 ? -0.74 20.672 18.312 1 98.06 17 GLU B N 1
ATOM 2231 C CA . GLU B 1 17 ? 0.186 21.719 18.719 1 98.06 17 GLU B CA 1
ATOM 2232 C C . GLU B 1 17 ? -0.285 23.094 18.25 1 98.06 17 GLU B C 1
ATOM 2234 O O . GLU B 1 17 ? -0.279 24.062 19.016 1 98.06 17 GLU B O 1
ATOM 2239 N N . GLN B 1 18 ? -0.703 23.141 17.078 1 98.56 18 GLN B N 1
ATOM 2240 C CA . GLN B 1 18 ? -1.115 24.422 16.5 1 98.56 18 GLN B CA 1
ATOM 2241 C C . GLN B 1 18 ? -2.494 24.828 17 1 98.56 18 GLN B C 1
ATOM 2243 O O . GLN B 1 18 ? -2.764 26.016 17.188 1 98.56 18 GLN B O 1
ATOM 2248 N N . LEU B 1 19 ? -3.393 23.875 17.25 1 98.56 19 LEU B N 1
ATOM 2249 C CA . LEU B 1 19 ? -4.695 24.172 17.844 1 98.56 19 LEU B CA 1
ATOM 2250 C C . LEU B 1 19 ? -4.531 24.797 19.219 1 98.56 19 LEU B C 1
ATOM 2252 O O . LEU B 1 19 ? -5.293 25.703 19.594 1 98.56 19 LEU B O 1
ATOM 2256 N N . LEU B 1 20 ? -3.521 24.297 19.938 1 98.25 20 LEU B N 1
ATOM 2257 C CA . LEU B 1 20 ? -3.275 24.766 21.297 1 98.25 20 LEU B CA 1
ATOM 2258 C C . LEU B 1 20 ? -2.914 26.25 21.312 1 98.25 20 LEU B C 1
ATOM 2260 O O . LEU B 1 20 ? -3.016 26.906 22.344 1 98.25 20 LEU B O 1
ATOM 2264 N N . ASN B 1 21 ? -2.473 26.781 20.156 1 97.5 21 ASN B N 1
ATOM 2265 C CA . ASN B 1 21 ? -2.193 28.219 20.031 1 97.5 21 ASN B CA 1
ATOM 2266 C C . ASN B 1 21 ? -3.467 29.016 19.766 1 97.5 21 ASN B C 1
ATOM 2268 O O . ASN B 1 21 ? -3.467 30.25 19.859 1 97.5 21 ASN B O 1
ATOM 2272 N N . SER B 1 22 ? -4.547 28.328 19.516 1 96.19 22 SER B N 1
ATOM 2273 C CA . SER B 1 22 ? -5.73 29.031 19.031 1 96.19 22 SER B CA 1
ATOM 2274 C C . SER B 1 22 ? -6.902 28.875 20 1 96.19 22 SER B C 1
ATOM 2276 O O . SER B 1 22 ? -7.785 29.734 20.047 1 96.19 22 SER B O 1
ATOM 2278 N N . VAL B 1 23 ? -6.965 27.734 20.766 1 97.38 23 VAL B N 1
ATOM 2279 C CA . VAL B 1 23 ? -8.094 27.453 21.641 1 97.38 23 VAL B CA 1
ATOM 2280 C C . VAL B 1 23 ? -7.586 26.844 22.953 1 97.38 23 VAL B C 1
ATOM 2282 O O . VAL B 1 23 ? -6.488 26.281 23 1 97.38 23 VAL B O 1
ATOM 2285 N N . PRO B 1 24 ? -8.406 26.922 24 1 97.56 24 PRO B N 1
ATOM 2286 C CA . PRO B 1 24 ? -8.016 26.281 25.25 1 97.56 24 PRO B CA 1
ATOM 2287 C C . PRO B 1 24 ? -7.852 24.766 25.125 1 97.56 24 PRO B C 1
ATOM 2289 O O . PRO B 1 24 ? -8.633 24.125 24.406 1 97.56 24 PRO B O 1
ATOM 2292 N N . ALA B 1 25 ? -6.863 24.234 25.766 1 98.25 25 ALA B N 1
ATOM 2293 C CA . ALA B 1 25 ? -6.535 22.812 25.719 1 98.25 25 ALA B CA 1
ATOM 2294 C C . ALA B 1 25 ? -7.75 21.953 26.062 1 98.25 25 ALA B C 1
ATOM 2296 O O . ALA B 1 25 ? -7.961 20.891 25.453 1 98.25 25 ALA B O 1
ATOM 2297 N N . ALA B 1 26 ? -8.57 22.438 26.953 1 97.06 26 ALA B N 1
ATOM 2298 C CA . ALA B 1 26 ? -9.719 21.672 27.453 1 97.06 26 ALA B CA 1
ATOM 2299 C C . ALA B 1 26 ? -10.766 21.484 26.359 1 97.06 26 ALA B C 1
ATOM 2301 O O . ALA B 1 26 ? -11.641 20.625 26.469 1 97.06 26 ALA B O 1
ATOM 2302 N N . GLN B 1 27 ? -10.625 22.25 25.312 1 98.19 27 GLN B N 1
ATOM 2303 C CA . GLN B 1 27 ? -11.578 22.156 24.219 1 98.19 27 GLN B CA 1
ATOM 2304 C C . GLN B 1 27 ? -11.078 21.203 23.125 1 98.19 27 GLN B C 1
ATOM 2306 O O . GLN B 1 27 ? -11.75 21 22.125 1 98.19 27 GLN B O 1
ATOM 2311 N N . ILE B 1 28 ? -9.961 20.625 23.312 1 98.75 28 ILE B N 1
ATOM 2312 C CA . ILE B 1 28 ? -9.352 19.75 22.328 1 98.75 28 ILE B CA 1
ATOM 2313 C C . ILE B 1 28 ? -9.406 18.297 22.812 1 98.75 28 ILE B C 1
ATOM 2315 O O . ILE B 1 28 ? -9.086 18.016 23.969 1 98.75 28 ILE B O 1
ATOM 2319 N N . VAL B 1 29 ? -9.859 17.406 21.984 1 98.69 29 VAL B N 1
ATOM 2320 C CA . VAL B 1 29 ? -9.812 15.977 22.219 1 98.69 29 VAL B CA 1
ATOM 2321 C C . VAL B 1 29 ? -8.852 15.312 21.234 1 98.69 29 VAL B C 1
ATOM 2323 O O . VAL B 1 29 ? -9.016 15.43 20.031 1 98.69 29 VAL B O 1
ATOM 2326 N N . ALA B 1 30 ? -7.832 14.68 21.766 1 98.69 30 ALA B N 1
ATOM 2327 C CA . ALA B 1 30 ? -6.969 13.797 20.984 1 98.69 30 ALA B CA 1
ATOM 2328 C C . ALA B 1 30 ? -7.531 12.375 20.953 1 98.69 30 ALA B C 1
ATOM 2330 O O . ALA B 1 30 ? -7.5 11.664 21.953 1 98.69 30 ALA B O 1
ATOM 2331 N N . ALA B 1 31 ? -8.062 11.992 19.844 1 98.25 31 ALA B N 1
ATOM 2332 C CA . ALA B 1 31 ? -8.562 10.633 19.656 1 98.25 31 ALA B CA 1
ATOM 2333 C C . ALA B 1 31 ? -7.457 9.719 19.125 1 98.25 31 ALA B C 1
ATOM 2335 O O . ALA B 1 31 ? -6.914 9.945 18.047 1 98.25 31 ALA B O 1
ATOM 2336 N N . VAL B 1 32 ? -7.113 8.734 19.906 1 96.94 32 VAL B N 1
ATOM 2337 C CA . VAL B 1 32 ? -5.941 7.914 19.625 1 96.94 32 VAL B CA 1
ATOM 2338 C C . VAL B 1 32 ? -6.285 6.438 19.812 1 96.94 32 VAL B C 1
ATOM 2340 O O . VAL B 1 32 ? -7.211 6.102 20.547 1 96.94 32 VAL B O 1
ATOM 2343 N N . ARG B 1 33 ? -5.551 5.566 19.172 1 92.62 33 ARG B N 1
ATOM 2344 C CA . ARG B 1 33 ? -5.762 4.125 19.281 1 92.62 33 ARG B CA 1
ATOM 2345 C C . ARG B 1 33 ? -5.355 3.623 20.656 1 92.62 33 ARG B C 1
ATOM 2347 O O . ARG B 1 33 ? -6.035 2.775 21.25 1 92.62 33 ARG B O 1
ATOM 2354 N N . ASN B 1 34 ? -4.23 4.207 21.109 1 91.38 34 ASN B N 1
ATOM 2355 C CA . ASN B 1 34 ? -3.674 3.844 22.406 1 91.38 34 ASN B CA 1
ATOM 2356 C C . ASN B 1 34 ? -3.457 5.07 23.297 1 91.38 34 ASN B C 1
ATOM 2358 O O . ASN B 1 34 ? -2.412 5.719 23.219 1 91.38 34 ASN B O 1
ATOM 2362 N N . PRO B 1 35 ? -4.301 5.27 24.203 1 94.88 35 PRO B N 1
ATOM 2363 C CA . PRO B 1 35 ? -4.219 6.469 25.031 1 94.88 35 PRO B CA 1
ATOM 2364 C C . PRO B 1 35 ? -2.908 6.559 25.812 1 94.88 35 PRO B C 1
ATOM 2366 O O . PRO B 1 35 ? -2.406 7.66 26.047 1 94.88 35 PRO B O 1
ATOM 2369 N N . GLN B 1 36 ? -2.334 5.465 26.156 1 92.19 36 GLN B N 1
ATOM 2370 C CA . GLN B 1 36 ? -1.101 5.461 26.922 1 92.19 36 GLN B CA 1
ATOM 2371 C C . GLN B 1 36 ? 0.04 6.117 26.156 1 92.19 36 GLN B C 1
ATOM 2373 O O . GLN B 1 36 ? 0.967 6.664 26.75 1 92.19 36 GLN B O 1
ATOM 2378 N N . LYS B 1 37 ? -0.069 6.188 24.922 1 88.44 37 LYS B N 1
ATOM 2379 C CA . LYS B 1 37 ? 0.978 6.754 24.078 1 88.44 37 LYS B CA 1
ATOM 2380 C C . LYS B 1 37 ? 0.802 8.258 23.922 1 88.44 37 LYS B C 1
ATOM 2382 O O . LYS B 1 37 ? 1.626 8.922 23.281 1 88.44 37 LYS B O 1
ATOM 2387 N N . ALA B 1 38 ? -0.282 8.789 24.484 1 95.19 38 ALA B N 1
ATOM 2388 C CA . ALA B 1 38 ? -0.577 10.211 24.328 1 95.19 38 ALA B CA 1
ATOM 2389 C C . ALA B 1 38 ? -0.552 10.93 25.672 1 95.19 38 ALA B C 1
ATOM 2391 O O . ALA B 1 38 ? -1.261 11.914 25.875 1 95.19 38 ALA B O 1
ATOM 2392 N N . SER B 1 39 ? 0.204 10.414 26.594 1 95.69 39 SER B N 1
ATOM 2393 C CA . SER B 1 39 ? 0.287 11.008 27.922 1 95.69 39 SER B CA 1
ATOM 2394 C C . SER B 1 39 ? 0.853 12.422 27.859 1 95.69 39 SER B C 1
ATOM 2396 O O . SER B 1 39 ? 0.489 13.281 28.672 1 95.69 39 SER B O 1
ATOM 2398 N N . ASP B 1 40 ? 1.711 12.656 26.953 1 96.25 40 ASP B N 1
ATOM 2399 C CA . ASP B 1 40 ? 2.301 13.977 26.766 1 96.25 40 ASP B CA 1
ATOM 2400 C C . ASP B 1 40 ? 1.244 15 26.375 1 96.25 40 ASP B C 1
ATOM 2402 O O . ASP B 1 40 ? 1.291 16.156 26.812 1 96.25 40 ASP B O 1
ATOM 2406 N N . LEU B 1 41 ? 0.28 14.602 25.609 1 97.25 41 LEU B N 1
ATOM 2407 C CA . LEU B 1 41 ? -0.819 15.484 25.234 1 97.25 41 LEU B CA 1
ATOM 2408 C C . LEU B 1 41 ? -1.734 15.75 26.422 1 97.25 41 LEU B C 1
ATOM 2410 O O . LEU B 1 41 ? -2.197 16.875 26.625 1 97.25 41 LEU B O 1
ATOM 2414 N N . ALA B 1 42 ? -1.953 14.719 27.156 1 97.25 42 ALA B N 1
ATOM 2415 C CA . ALA B 1 42 ? -2.76 14.867 28.359 1 97.25 42 ALA B CA 1
ATOM 2416 C C . ALA B 1 42 ? -2.127 15.867 29.328 1 97.25 42 ALA B C 1
ATOM 2418 O O . ALA B 1 42 ? -2.832 16.641 29.969 1 97.25 42 ALA B O 1
ATOM 2419 N N . ALA B 1 43 ? -0.851 15.859 29.406 1 97.19 43 ALA B N 1
ATOM 2420 C CA . ALA B 1 43 ? -0.111 16.75 30.297 1 97.19 43 ALA B CA 1
ATOM 2421 C C . ALA B 1 43 ? -0.279 18.203 29.891 1 97.19 43 ALA B C 1
ATOM 2423 O O . ALA B 1 43 ? -0.126 19.109 30.719 1 97.19 43 ALA B O 1
ATOM 2424 N N . LEU B 1 44 ? -0.655 18.453 28.656 1 97.38 44 LEU B N 1
ATOM 2425 C CA . LEU B 1 44 ? -0.865 19.797 28.156 1 97.38 44 LEU B CA 1
ATOM 2426 C C . LEU B 1 44 ? -2.297 20.266 28.406 1 97.38 44 LEU B C 1
ATOM 2428 O O . LEU B 1 44 ? -2.66 21.391 28.078 1 97.38 44 LEU B O 1
ATOM 2432 N N . GLY B 1 45 ? -3.133 19.359 28.938 1 97.75 45 GLY B N 1
ATOM 2433 C CA . GLY B 1 45 ? -4.52 19.703 29.219 1 97.75 45 GLY B CA 1
ATOM 2434 C C . GLY B 1 45 ? -5.477 19.219 28.141 1 97.75 45 GLY B C 1
ATOM 2435 O O . GLY B 1 45 ? -6.688 19.453 28.234 1 97.75 45 GLY B O 1
ATOM 2436 N N . VAL B 1 46 ? -4.977 18.547 27.125 1 98.38 46 VAL B N 1
ATOM 2437 C CA . VAL B 1 46 ? -5.785 17.984 26.047 1 98.38 46 VAL B CA 1
ATOM 2438 C C . VAL B 1 46 ? -6.488 16.719 26.547 1 98.38 46 VAL B C 1
ATOM 2440 O O . VAL B 1 46 ? -5.895 15.914 27.25 1 98.38 46 VAL B O 1
ATOM 2443 N N . GLN B 1 47 ? -7.738 16.547 26.266 1 98.19 47 GLN B N 1
ATOM 2444 C CA . GLN B 1 47 ? -8.422 15.297 26.578 1 98.19 47 GLN B CA 1
ATOM 2445 C C . GLN B 1 47 ? -8.008 14.18 25.625 1 98.19 47 GLN B C 1
ATOM 2447 O O . GLN B 1 47 ? -7.996 14.375 24.406 1 98.19 47 GLN B O 1
ATOM 2452 N N . VAL B 1 48 ? -7.602 13.07 26.219 1 98.44 48 VAL B N 1
ATOM 2453 C CA . VAL B 1 48 ? -7.211 11.922 25.406 1 98.44 48 VAL B CA 1
ATOM 2454 C C . VAL B 1 48 ? -8.297 10.844 25.484 1 98.44 48 VAL B C 1
ATOM 2456 O O . VAL B 1 48 ? -8.688 10.422 26.562 1 98.44 48 VAL B O 1
ATOM 2459 N N . ARG B 1 49 ? -8.805 10.469 24.344 1 98.38 49 ARG B N 1
ATOM 2460 C CA . ARG B 1 49 ? -9.844 9.445 24.266 1 98.38 49 ARG B CA 1
ATOM 2461 C C . ARG B 1 49 ? -9.461 8.344 23.281 1 98.38 49 ARG B C 1
ATOM 2463 O O . ARG B 1 49 ? -8.789 8.602 22.281 1 98.38 49 ARG B O 1
ATOM 2470 N N . GLN B 1 50 ? -9.867 7.148 23.531 1 98.12 50 GLN B N 1
ATOM 2471 C CA . GLN B 1 50 ? -9.594 6.023 22.641 1 98.12 50 GLN B CA 1
ATOM 2472 C C . GLN B 1 50 ? -10.5 6.055 21.406 1 98.12 50 GLN B C 1
ATOM 2474 O O . GLN B 1 50 ? -11.719 6.207 21.547 1 98.12 50 GLN B O 1
ATOM 2479 N N . ALA B 1 51 ? -9.914 5.977 20.281 1 97.88 51 ALA B N 1
ATOM 2480 C CA . ALA B 1 51 ? -10.609 5.863 19 1 97.88 51 ALA B CA 1
ATOM 2481 C C . ALA B 1 51 ? -9.828 4.992 18.0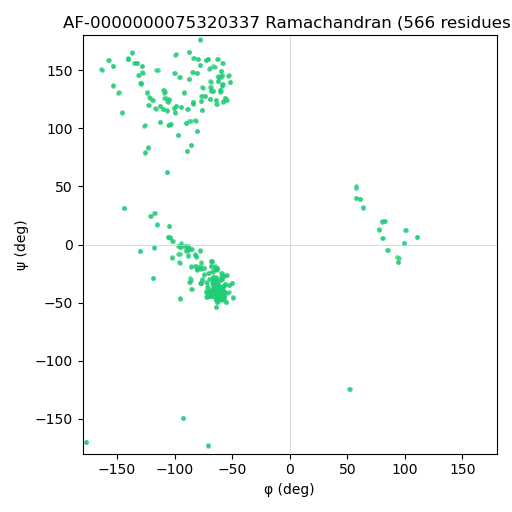16 1 97.88 51 ALA B C 1
ATOM 2483 O O . ALA B 1 51 ? -8.711 5.336 17.641 1 97.88 51 ALA B O 1
ATOM 2484 N N . ASP B 1 52 ? -10.367 3.902 17.703 1 96.06 52 ASP B N 1
ATOM 2485 C CA . ASP B 1 52 ? -9.828 2.98 16.719 1 96.06 52 ASP B CA 1
ATOM 2486 C C . ASP B 1 52 ? -10.773 2.826 15.531 1 96.06 52 ASP B C 1
ATOM 2488 O O . ASP B 1 52 ? -11.883 2.305 15.68 1 96.06 52 ASP B O 1
ATOM 2492 N N . TYR B 1 53 ? -10.266 3.256 14.312 1 96.06 53 TYR B N 1
ATOM 2493 C CA . TYR B 1 53 ? -11.117 3.25 13.133 1 96.06 53 TYR B CA 1
ATOM 2494 C C . TYR B 1 53 ? -11.664 1.853 12.859 1 96.06 53 TYR B C 1
ATOM 2496 O O . TYR B 1 53 ? -12.719 1.699 12.234 1 96.06 53 TYR B O 1
ATOM 2504 N N . SER B 1 54 ? -10.891 0.849 13.305 1 92.69 54 SER B N 1
ATOM 2505 C CA . SER B 1 54 ? -11.25 -0.537 13.023 1 92.69 54 SER B CA 1
ATOM 2506 C C . SER B 1 54 ? -12.133 -1.112 14.125 1 92.69 54 SER B C 1
ATOM 2508 O O . SER B 1 54 ? -12.562 -2.266 14.047 1 92.69 54 SER B O 1
ATOM 2510 N N . GLN B 1 55 ? -12.367 -0.349 15.211 1 95.69 55 GLN B N 1
ATOM 2511 C CA . GLN B 1 55 ? -13.25 -0.722 16.312 1 95.69 55 GLN B CA 1
ATOM 2512 C C . GLN B 1 55 ? -14.336 0.329 16.531 1 95.69 55 GLN B C 1
ATOM 2514 O O . GLN B 1 55 ? -14.25 1.132 17.469 1 95.69 55 GLN B O 1
ATOM 2519 N N . PRO B 1 56 ? -15.383 0.216 15.766 1 96.5 56 PRO B N 1
ATOM 2520 C CA . PRO B 1 56 ? -16.422 1.244 15.773 1 96.5 56 PRO B CA 1
ATOM 2521 C C . PRO B 1 56 ? -16.984 1.514 17.172 1 96.5 56 PRO B C 1
ATOM 2523 O O . PRO B 1 56 ? -17.391 2.637 17.469 1 96.5 56 PRO B O 1
ATOM 2526 N N . ALA B 1 57 ? -16.938 0.565 18.047 1 96.38 57 ALA B N 1
ATOM 2527 C CA . ALA B 1 57 ? -17.484 0.693 19.391 1 96.38 57 ALA B CA 1
ATOM 2528 C C . ALA B 1 57 ? -16.719 1.753 20.188 1 96.38 57 ALA B C 1
ATOM 2530 O O . ALA B 1 57 ? -17.25 2.283 21.172 1 96.38 57 ALA B O 1
ATOM 2531 N N . THR B 1 58 ? -15.523 2.107 19.766 1 97.94 58 THR B N 1
ATOM 2532 C CA . THR B 1 58 ? -14.703 3.07 20.484 1 97.94 58 THR B CA 1
ATOM 2533 C C . THR B 1 58 ? -15.008 4.492 20.031 1 97.94 58 THR B C 1
ATOM 2535 O O . THR B 1 58 ? -14.578 5.461 20.672 1 97.94 58 THR B O 1
ATOM 2538 N N . LEU B 1 59 ? -15.766 4.641 18.969 1 98.62 59 LEU B N 1
ATOM 2539 C CA . LEU B 1 59 ? -15.836 5.934 18.297 1 98.62 59 LEU B CA 1
ATOM 2540 C C . LEU B 1 59 ? -16.906 6.824 18.938 1 98.62 59 LEU B C 1
ATOM 2542 O O . LEU B 1 59 ? -16.719 8.039 19.031 1 98.62 59 LEU B O 1
ATOM 2546 N N . ASP B 1 60 ? -17.969 6.234 19.438 1 98 60 ASP B N 1
ATOM 2547 C CA . ASP B 1 60 ? -19.047 7.035 20.016 1 98 60 ASP B CA 1
ATOM 2548 C C . ASP B 1 60 ? -18.562 7.797 21.25 1 98 60 ASP B C 1
ATOM 2550 O O . ASP B 1 60 ? -18.797 9 21.375 1 98 60 ASP B O 1
ATOM 2554 N N . SER B 1 61 ? -17.891 7.086 22.109 1 97.75 61 SER B N 1
ATOM 2555 C CA . SER B 1 61 ? -17.375 7.746 23.312 1 97.75 61 SER B CA 1
ATOM 2556 C C . SER B 1 61 ? -16.297 8.773 22.953 1 97.75 61 SER B C 1
ATOM 2558 O O . SER B 1 61 ? -16.219 9.828 23.578 1 97.75 61 SER B O 1
ATOM 2560 N N . ALA B 1 62 ? -15.531 8.477 21.953 1 98.25 62 ALA B N 1
ATOM 2561 C CA . ALA B 1 62 ? -14.469 9.375 21.516 1 98.25 62 ALA B CA 1
ATOM 2562 C C . ALA B 1 62 ? -15.047 10.688 20.984 1 98.25 62 ALA B C 1
ATOM 2564 O O . ALA B 1 62 ? -14.422 11.742 21.109 1 98.25 62 ALA B O 1
ATOM 2565 N N . PHE B 1 63 ? -16.266 10.625 20.438 1 98.5 63 PHE B N 1
ATOM 2566 C CA . PHE B 1 63 ? -16.828 11.789 19.75 1 98.5 63 PHE B CA 1
ATOM 2567 C C . PHE B 1 63 ? -17.906 12.438 20.594 1 98.5 63 PHE B C 1
ATOM 2569 O O . PHE B 1 63 ? -18.562 13.383 20.156 1 98.5 63 PHE B O 1
ATOM 2576 N N . ALA B 1 64 ? -18.094 11.984 21.812 1 97.69 64 ALA B N 1
ATOM 2577 C CA . ALA B 1 64 ? -19.094 12.57 22.688 1 97.69 64 ALA B CA 1
ATOM 2578 C C . ALA B 1 64 ? -18.828 14.062 22.891 1 97.69 64 ALA B C 1
ATOM 2580 O O . ALA B 1 64 ? -17.75 14.461 23.312 1 97.69 64 ALA B O 1
ATOM 2581 N N . GLY B 1 65 ? -19.844 14.867 22.562 1 97.62 65 GLY B N 1
ATOM 2582 C CA . GLY B 1 65 ? -19.766 16.297 22.781 1 97.62 65 GLY B CA 1
ATOM 2583 C C . GLY B 1 65 ? -18.969 17.031 21.703 1 97.62 65 GLY B C 1
ATOM 2584 O O . GLY B 1 65 ? -18.766 18.234 21.781 1 97.62 65 GLY B O 1
ATOM 2585 N N . ALA B 1 66 ? -18.562 16.344 20.688 1 98.12 66 ALA B N 1
ATOM 2586 C CA . ALA B 1 66 ? -17.766 16.922 19.609 1 98.12 66 ALA B CA 1
ATOM 2587 C C . ALA B 1 66 ? -18.594 17.922 18.797 1 98.12 66 ALA B C 1
ATOM 2589 O O . ALA B 1 66 ? -19.734 17.625 18.422 1 98.12 66 ALA B O 1
ATOM 2590 N N . GLU B 1 67 ? -18.031 19.047 18.578 1 98.19 67 GLU B N 1
ATOM 2591 C CA . GLU B 1 67 ? -18.625 20.016 17.641 1 98.19 67 GLU B CA 1
ATOM 2592 C C . GLU B 1 67 ? -18 19.875 16.25 1 98.19 67 GLU B C 1
ATOM 2594 O O . GLU B 1 67 ? -18.703 19.906 15.242 1 98.19 67 GLU B O 1
ATOM 2599 N N . LYS B 1 68 ? -16.734 19.797 16.234 1 98.75 68 LYS B N 1
ATOM 2600 C CA . LYS B 1 68 ? -15.984 19.641 15 1 98.75 68 LYS B CA 1
ATOM 2601 C C . LYS B 1 68 ? -15 18.469 15.094 1 98.75 68 LYS B C 1
ATOM 2603 O O . LYS B 1 68 ? -14.367 18.266 16.141 1 98.75 68 LYS B O 1
ATOM 2608 N N . ILE B 1 69 ? -14.898 17.672 14.023 1 98.88 69 ILE B N 1
ATOM 2609 C CA . ILE B 1 69 ? -14 16.516 13.969 1 98.88 69 ILE B CA 1
ATOM 2610 C C . ILE B 1 69 ? -13.062 16.656 12.766 1 98.88 69 ILE B C 1
ATOM 2612 O O . ILE B 1 69 ? -13.5 17.016 11.672 1 98.88 69 ILE B O 1
ATOM 2616 N N . LEU B 1 70 ? -11.812 16.469 13.031 1 98.94 70 LEU B N 1
ATOM 2617 C CA . LEU B 1 70 ? -10.859 16.234 11.953 1 98.94 70 LEU B CA 1
ATOM 2618 C C . LEU B 1 70 ? -10.555 14.742 11.805 1 98.94 70 LEU B C 1
ATOM 2620 O O . LEU B 1 70 ? -9.977 14.133 12.703 1 98.94 70 LEU B O 1
ATOM 2624 N N . LEU B 1 71 ? -10.945 14.18 10.703 1 98.81 71 LEU B N 1
ATOM 2625 C CA . LEU B 1 71 ? -10.5 12.836 10.344 1 98.81 71 LEU B CA 1
ATOM 2626 C C . LEU B 1 71 ? -9.211 12.891 9.523 1 98.81 71 LEU B C 1
ATOM 2628 O O . LEU B 1 71 ? -9.234 13.281 8.359 1 98.81 71 LEU B O 1
ATOM 2632 N N . ILE B 1 72 ? -8.156 12.57 10.156 1 98.25 72 ILE B N 1
ATOM 2633 C CA . ILE B 1 72 ? -6.938 12.289 9.406 1 98.25 72 ILE B CA 1
ATOM 2634 C C . ILE B 1 72 ? -7.02 10.891 8.789 1 98.25 72 ILE B C 1
ATOM 2636 O O . ILE B 1 72 ? -7.191 9.898 9.508 1 98.25 72 ILE B O 1
ATOM 2640 N N . SER B 1 73 ? -6.867 10.883 7.512 1 96.94 73 SER B N 1
ATOM 2641 C CA . SER B 1 73 ? -7.047 9.633 6.777 1 96.94 73 SER B CA 1
ATOM 2642 C C . SER B 1 73 ? -6.211 8.508 7.379 1 96.94 73 SER B C 1
ATOM 2644 O O . SER B 1 73 ? -5.066 8.727 7.777 1 96.94 73 SER B O 1
ATOM 2646 N N . SER B 1 74 ? -6.824 7.359 7.41 1 93.62 74 SER B N 1
ATOM 2647 C CA . SER B 1 74 ? -6.121 6.172 7.891 1 93.62 74 SER B CA 1
ATOM 2648 C C . SER B 1 74 ? -4.898 5.871 7.031 1 93.62 74 SER B C 1
ATOM 2650 O O . SER B 1 74 ? -4.93 6.051 5.812 1 93.62 74 SER B O 1
ATOM 2652 N N . SER B 1 75 ? -3.844 5.391 7.68 1 90.06 75 SER B N 1
ATOM 2653 C CA . SER B 1 75 ? -2.643 4.973 6.965 1 90.06 75 SER B CA 1
ATOM 2654 C C . SER B 1 75 ? -2.762 3.529 6.484 1 90.06 75 SER B C 1
ATOM 2656 O O . SER B 1 75 ? -1.859 3.016 5.82 1 90.06 75 SER B O 1
ATOM 2658 N N . GLU B 1 76 ? -3.801 2.893 6.82 1 90.81 76 GLU B N 1
ATOM 2659 C CA . GLU B 1 76 ? -3.975 1.479 6.496 1 90.81 76 GLU B CA 1
ATOM 2660 C C . GLU B 1 76 ? -4.648 1.303 5.137 1 90.81 76 GLU B C 1
ATOM 2662 O O . GLU B 1 76 ? -5.824 0.941 5.066 1 90.81 76 GLU B O 1
ATOM 2667 N N . ILE B 1 77 ? -3.848 1.426 4.113 1 91.44 77 ILE B N 1
ATOM 2668 C CA . ILE B 1 77 ? -4.324 1.335 2.736 1 91.44 77 ILE B CA 1
ATOM 2669 C C . ILE B 1 77 ? -5.004 -0.014 2.514 1 91.44 77 ILE B C 1
ATOM 2671 O O . ILE B 1 77 ? -4.512 -1.048 2.971 1 91.44 77 ILE B O 1
ATOM 2675 N N . GLY B 1 78 ? -6.105 -0.048 1.825 1 91.69 78 GLY B N 1
ATOM 2676 C CA . GLY B 1 78 ? -6.895 -1.251 1.607 1 91.69 78 GLY B CA 1
ATOM 2677 C C . GLY B 1 78 ? -8.008 -1.428 2.625 1 91.69 78 GLY B C 1
ATOM 2678 O O . GLY B 1 78 ? -8.93 -2.217 2.412 1 91.69 78 GLY B O 1
ATOM 2679 N N . GLN B 1 79 ? -7.883 -0.618 3.746 1 94.12 79 GLN B N 1
ATOM 2680 C CA . GLN B 1 79 ? -8.867 -0.703 4.824 1 94.12 79 GLN B CA 1
ATOM 2681 C C . GLN B 1 79 ? -9.594 0.623 5.008 1 94.12 79 GLN B C 1
ATOM 2683 O O . GLN B 1 79 ? -10.562 0.706 5.77 1 94.12 79 GLN B O 1
ATOM 2688 N N . ARG B 1 80 ? -9.25 1.568 4.281 1 96.25 80 ARG B N 1
ATOM 2689 C CA . ARG B 1 80 ? -9.633 2.943 4.582 1 96.25 80 ARG B CA 1
ATOM 2690 C C . ARG B 1 80 ? -11.133 3.139 4.426 1 96.25 80 ARG B C 1
ATOM 2692 O O . ARG B 1 80 ? -11.773 3.771 5.266 1 96.25 80 ARG B O 1
ATOM 2699 N N . ALA B 1 81 ? -11.672 2.576 3.381 1 94.56 81 ALA B N 1
ATOM 2700 C CA . ALA B 1 81 ? -13.086 2.82 3.105 1 94.56 81 ALA B CA 1
ATOM 2701 C C . ALA B 1 81 ? -13.961 2.371 4.273 1 94.56 81 ALA B C 1
ATOM 2703 O O . ALA B 1 81 ? -14.82 3.125 4.742 1 94.56 81 ALA B O 1
ATOM 2704 N N . VAL B 1 82 ? -13.688 1.187 4.805 1 94.31 82 VAL B N 1
ATOM 2705 C CA . VAL B 1 82 ? -14.461 0.626 5.91 1 94.31 82 VAL B CA 1
ATOM 2706 C C . VAL B 1 82 ? -14.195 1.423 7.184 1 94.31 82 VAL B C 1
ATOM 2708 O O . VAL B 1 82 ? -15.125 1.763 7.918 1 94.31 82 VAL B O 1
ATOM 2711 N N . GLN B 1 83 ? -12.992 1.711 7.418 1 96.94 83 GLN B N 1
ATOM 2712 C CA . GLN B 1 83 ? -12.586 2.461 8.602 1 96.94 83 GLN B CA 1
ATOM 2713 C C . GLN B 1 83 ? -13.203 3.857 8.609 1 96.94 83 GLN B C 1
ATOM 2715 O O . GLN B 1 83 ? -13.766 4.293 9.617 1 96.94 83 GLN B O 1
ATOM 2720 N N . HIS B 1 84 ? -13.094 4.562 7.449 1 98.56 84 HIS B N 1
ATOM 2721 C CA . HIS B 1 84 ? -13.609 5.926 7.359 1 98.56 84 HIS B CA 1
ATOM 2722 C C . HIS B 1 84 ? -15.125 5.953 7.477 1 98.56 84 HIS B C 1
ATOM 2724 O O . HIS B 1 84 ? -15.695 6.871 8.078 1 98.56 84 HIS B O 1
ATOM 2730 N N . GLN B 1 85 ? -15.758 4.926 6.949 1 98.25 85 GLN B N 1
ATOM 2731 C CA . GLN B 1 85 ? -17.203 4.836 7.102 1 98.25 85 GLN B CA 1
ATOM 2732 C C . GLN B 1 85 ? -17.609 4.766 8.578 1 98.25 85 GLN B C 1
ATOM 2734 O O . GLN B 1 85 ? -18.562 5.426 9 1 98.25 85 GLN B O 1
ATOM 2739 N N . ALA B 1 86 ? -16.891 3.99 9.32 1 98.25 86 ALA B N 1
ATOM 2740 C CA . ALA B 1 86 ? -17.156 3.869 10.75 1 98.25 86 ALA B CA 1
ATOM 2741 C C . ALA B 1 86 ? -17.047 5.223 11.445 1 98.25 86 ALA B C 1
ATOM 2743 O O . ALA B 1 86 ? -17.891 5.562 12.289 1 98.25 86 ALA B O 1
ATOM 2744 N N . VAL B 1 87 ? -16.062 5.977 11.07 1 98.75 87 VAL B N 1
ATOM 2745 C CA . VAL B 1 87 ? -15.852 7.285 11.68 1 98.75 87 VAL B CA 1
ATOM 2746 C C . VAL B 1 87 ? -16.984 8.234 11.273 1 98.75 87 VAL B C 1
ATOM 2748 O O . VAL B 1 87 ? -17.516 8.969 12.109 1 98.75 87 VAL B O 1
ATOM 2751 N N . ILE B 1 88 ? -17.359 8.195 10.023 1 98.81 88 ILE B N 1
ATOM 2752 C CA . ILE B 1 88 ? -18.422 9.047 9.508 1 98.81 88 ILE B CA 1
ATOM 2753 C C . ILE B 1 88 ? -19.734 8.727 10.203 1 98.81 88 ILE B C 1
ATOM 2755 O O . ILE B 1 88 ? -20.469 9.633 10.633 1 98.81 88 ILE B O 1
ATOM 2759 N N . ASP B 1 89 ? -20.031 7.449 10.398 1 98.75 89 ASP B N 1
ATOM 2760 C CA . ASP B 1 89 ? -21.25 7.031 11.07 1 98.75 89 ASP B CA 1
ATOM 2761 C C . ASP B 1 89 ? -21.297 7.543 12.508 1 98.75 89 ASP B C 1
ATOM 2763 O O . ASP B 1 89 ? -22.328 8.031 12.977 1 98.75 89 ASP B O 1
ATOM 2767 N N . ALA B 1 90 ? -20.188 7.41 13.156 1 98.69 90 ALA B N 1
ATOM 2768 C CA . ALA B 1 90 ? -20.109 7.883 14.539 1 98.69 90 ALA B CA 1
ATOM 2769 C C . ALA B 1 90 ? -20.281 9.398 14.609 1 98.69 90 ALA B C 1
ATOM 2771 O O . ALA B 1 90 ? -20.938 9.906 15.523 1 98.69 90 ALA B O 1
ATOM 2772 N N . ALA B 1 91 ? -19.672 10.109 13.703 1 98.69 91 ALA B N 1
ATOM 2773 C CA . ALA B 1 91 ? -19.812 11.562 13.641 1 98.69 91 ALA B CA 1
ATOM 2774 C C . ALA B 1 91 ? -21.266 11.969 13.422 1 98.69 91 ALA B C 1
ATOM 2776 O O . ALA B 1 91 ? -21.734 12.945 14 1 98.69 91 ALA B O 1
ATOM 2777 N N . LYS B 1 92 ? -21.922 11.219 12.555 1 98.56 92 LYS B N 1
ATOM 2778 C CA . LYS B 1 92 ? -23.328 11.461 12.305 1 98.56 92 LYS B CA 1
ATOM 2779 C C . LYS B 1 92 ? -24.156 11.289 13.586 1 98.56 92 LYS B C 1
ATOM 2781 O O . LYS B 1 92 ? -24.984 12.141 13.906 1 98.56 92 LYS B O 1
ATOM 2786 N N . ARG B 1 93 ? -23.875 10.234 14.281 1 98.25 93 ARG B N 1
ATOM 2787 C CA . ARG B 1 93 ? -24.578 9.977 15.531 1 98.25 93 ARG B CA 1
ATOM 2788 C C . ARG B 1 93 ? -24.297 11.07 16.562 1 98.25 93 ARG B C 1
ATOM 2790 O O . ARG B 1 93 ? -25.172 11.422 17.359 1 98.25 93 ARG B O 1
ATOM 2797 N N . ALA B 1 94 ? -23.156 11.648 16.516 1 98.12 94 ALA B N 1
ATOM 2798 C CA . ALA B 1 94 ? -22.766 12.703 17.438 1 98.12 94 ALA B CA 1
ATOM 2799 C C . ALA B 1 94 ? -23.328 14.055 17.016 1 98.12 94 ALA B C 1
ATOM 2801 O O . ALA B 1 94 ? -23.219 15.039 17.734 1 98.12 94 ALA B O 1
ATOM 2802 N N . GLN B 1 95 ? -23.859 14.102 15.812 1 97.88 95 GLN B N 1
ATOM 2803 C CA . GLN B 1 95 ? -24.438 15.312 15.25 1 97.88 95 GLN B CA 1
ATOM 2804 C C . GLN B 1 95 ? -23.422 16.453 15.211 1 97.88 95 GLN B C 1
ATOM 2806 O O . GLN B 1 95 ? -23.703 17.562 15.656 1 97.88 95 GLN B O 1
ATOM 2811 N N . VAL B 1 96 ? -22.281 16.188 14.719 1 98.31 96 VAL B N 1
ATOM 2812 C CA . VAL B 1 96 ? -21.203 17.172 14.656 1 98.31 96 VAL B CA 1
ATOM 2813 C C . VAL B 1 96 ? -21.609 18.312 13.711 1 98.31 96 VAL B C 1
ATOM 2815 O O . VAL B 1 96 ? -22.375 18.094 12.781 1 98.31 96 VAL B O 1
ATOM 2818 N N . LYS B 1 97 ? -21.062 19.453 13.969 1 98.38 97 LYS B N 1
ATOM 2819 C CA . LYS B 1 97 ? -21.375 20.625 13.164 1 98.38 97 LYS B CA 1
ATOM 2820 C C . LYS B 1 97 ? -20.484 20.688 11.922 1 98.38 97 LYS B C 1
ATOM 2822 O O . LYS B 1 97 ? -20.859 21.266 10.906 1 98.38 97 LYS B O 1
ATOM 2827 N N . LEU B 1 98 ? -19.281 20.172 12.039 1 98.81 98 LEU B N 1
ATOM 2828 C CA . LEU B 1 98 ? -18.359 20.141 10.914 1 98.81 98 LEU B CA 1
ATOM 2829 C C . LEU B 1 98 ? -17.453 18.922 10.984 1 98.81 98 LEU B C 1
ATOM 2831 O O . LEU B 1 98 ? -16.859 18.641 12.031 1 98.81 98 LEU B O 1
ATOM 2835 N N . PHE B 1 99 ? -17.359 18.219 9.867 1 98.88 99 PHE B N 1
ATOM 2836 C CA . PHE B 1 99 ? -16.453 17.109 9.656 1 98.88 99 PHE B CA 1
ATOM 2837 C C . PHE B 1 99 ? -15.398 17.453 8.617 1 98.88 99 PHE B C 1
ATOM 2839 O O . PHE B 1 99 ? -15.703 17.547 7.426 1 98.88 99 PHE B O 1
ATOM 2846 N N . ALA B 1 100 ? -14.156 17.703 9.07 1 98.94 100 ALA B N 1
ATOM 2847 C CA . ALA B 1 100 ? -13.039 17.953 8.156 1 98.94 100 ALA B CA 1
ATOM 2848 C C . ALA B 1 100 ? -12.305 16.656 7.824 1 98.94 100 ALA B C 1
ATOM 2850 O O . ALA B 1 100 ? -11.953 15.883 8.727 1 98.94 100 ALA B O 1
ATOM 2851 N N . TYR B 1 101 ? -12.078 16.406 6.539 1 98.88 101 TYR B N 1
ATOM 2852 C CA . TYR B 1 101 ? -11.43 15.172 6.094 1 98.88 101 TYR B CA 1
ATOM 2853 C C . TYR B 1 101 ? -10.156 15.477 5.309 1 98.88 101 TYR B C 1
ATOM 2855 O O . TYR B 1 101 ? -10.188 16.25 4.352 1 98.88 101 TYR B O 1
ATOM 2863 N N . THR B 1 102 ? -9.062 14.859 5.77 1 98.75 102 THR B N 1
ATOM 2864 C CA . THR B 1 102 ? -7.832 14.969 4.996 1 98.75 102 THR B CA 1
ATOM 2865 C C . THR B 1 102 ? -7.836 13.992 3.824 1 98.75 102 THR B C 1
ATOM 2867 O O . THR B 1 102 ? -7.48 12.828 3.984 1 98.75 102 THR B O 1
ATOM 2870 N N . SER B 1 103 ? -8.188 14.492 2.686 1 98.5 103 SER B N 1
ATOM 2871 C CA . SER B 1 103 ? -8.211 13.727 1.444 1 98.5 103 SER B CA 1
ATOM 2872 C C . SER B 1 103 ? -6.898 13.859 0.684 1 98.5 103 SER B C 1
ATOM 2874 O O . SER B 1 103 ? -5.82 13.867 1.287 1 98.5 103 SER B O 1
ATOM 2876 N N . VAL B 1 104 ? -6.957 13.781 -0.667 1 97.94 104 VAL B N 1
ATOM 2877 C CA . VAL B 1 104 ? -5.754 13.898 -1.485 1 97.94 104 VAL B CA 1
ATOM 2878 C C . VAL B 1 104 ? -6.008 14.867 -2.643 1 97.94 104 VAL B C 1
ATOM 2880 O O . VAL B 1 104 ? -7.152 15.062 -3.055 1 97.94 104 VAL B O 1
ATOM 2883 N N . LEU B 1 105 ? -4.918 15.398 -3.105 1 98.12 105 LEU B N 1
ATOM 2884 C CA . LEU B 1 105 ? -4.969 16.391 -4.172 1 98.12 105 LEU B CA 1
ATOM 2885 C C . LEU B 1 105 ? -5.727 15.859 -5.379 1 98.12 105 LEU B C 1
ATOM 2887 O O . LEU B 1 105 ? -5.43 14.773 -5.871 1 98.12 105 LEU B O 1
ATOM 2891 N N . HIS B 1 106 ? -6.754 16.547 -5.84 1 98.12 106 HIS B N 1
ATOM 2892 C CA . HIS B 1 106 ? -7.555 16.234 -7.02 1 98.12 106 HIS B CA 1
ATOM 2893 C C . HIS B 1 106 ? -8.164 14.844 -6.918 1 98.12 106 HIS B C 1
ATOM 2895 O O . HIS B 1 106 ? -8.242 14.117 -7.914 1 98.12 106 HIS B O 1
ATOM 2901 N N . ALA B 1 107 ? -8.594 14.516 -5.777 1 97.5 107 ALA B N 1
ATOM 2902 C CA . ALA B 1 107 ? -9.109 13.172 -5.508 1 97.5 107 ALA B CA 1
ATOM 2903 C C . ALA B 1 107 ? -10.133 12.758 -6.555 1 97.5 107 ALA B C 1
ATOM 2905 O O . ALA B 1 107 ? -10.188 11.594 -6.957 1 97.5 107 ALA B O 1
ATOM 2906 N N . ASP B 1 108 ? -10.906 13.617 -7.094 1 96.44 108 ASP B N 1
ATOM 2907 C CA . ASP B 1 108 ? -12 13.312 -8.008 1 96.44 108 ASP B CA 1
ATOM 2908 C C . ASP B 1 108 ? -11.469 12.844 -9.367 1 96.44 108 ASP B C 1
ATOM 2910 O O . ASP B 1 108 ? -12.133 12.078 -10.062 1 96.44 108 ASP B O 1
ATOM 2914 N N . THR B 1 109 ? -10.219 13.266 -9.672 1 95.69 109 THR B N 1
ATOM 2915 C CA . THR B 1 109 ? -9.719 12.953 -11.008 1 95.69 109 THR B CA 1
ATOM 2916 C C . THR B 1 109 ? -8.328 12.328 -10.93 1 95.69 109 THR B C 1
ATOM 2918 O O . THR B 1 109 ? -7.781 11.883 -11.945 1 95.69 109 THR B O 1
ATOM 2921 N N . SER B 1 110 ? -7.82 12.297 -9.766 1 95.75 110 SER B N 1
ATOM 2922 C CA . SER B 1 110 ? -6.422 11.906 -9.609 1 95.75 110 SER B CA 1
ATOM 2923 C C . SER B 1 110 ? -6.164 10.516 -10.164 1 95.75 110 SER B C 1
ATOM 2925 O O . SER B 1 110 ? -6.973 9.602 -9.969 1 95.75 110 SER B O 1
ATOM 2927 N N . LEU B 1 111 ? -4.98 10.32 -10.727 1 91.38 111 LEU B N 1
ATOM 2928 C CA . LEU B 1 111 ? -4.551 9.031 -11.266 1 91.38 111 LEU B CA 1
ATOM 2929 C C . LEU B 1 111 ? -3.748 8.25 -10.234 1 91.38 111 LEU B C 1
ATOM 2931 O O . LEU B 1 111 ? -3.33 7.117 -10.492 1 91.38 111 LEU B O 1
ATOM 2935 N N . LEU B 1 112 ? -3.541 8.852 -9.094 1 92.38 112 LEU B N 1
ATOM 2936 C CA . LEU B 1 112 ? -2.885 8.117 -8.016 1 92.38 112 LEU B CA 1
ATOM 2937 C C . LEU B 1 112 ? -3.701 6.895 -7.617 1 92.38 112 LEU B C 1
ATOM 2939 O O . LEU B 1 112 ? -4.914 6.992 -7.402 1 92.38 112 LEU B O 1
ATOM 2943 N N . GLY B 1 113 ? -3.045 5.789 -7.492 1 89.06 113 GLY B N 1
ATOM 2944 C CA . GLY B 1 113 ? -3.746 4.621 -6.984 1 89.06 113 GLY B CA 1
ATOM 2945 C C . GLY B 1 113 ? -4.367 4.844 -5.617 1 89.06 113 GLY B C 1
ATOM 2946 O O . GLY B 1 113 ? -5.488 4.398 -5.359 1 89.06 113 GLY B O 1
ATOM 2947 N N . LEU B 1 114 ? -3.73 5.574 -4.793 1 91.06 114 LEU B N 1
ATOM 2948 C CA . LEU B 1 114 ? -4.156 5.863 -3.428 1 91.06 114 LEU B CA 1
ATOM 2949 C C . LEU B 1 114 ? -5.41 6.734 -3.422 1 91.06 114 LEU B C 1
ATOM 2951 O O . LEU B 1 114 ? -6.07 6.871 -2.393 1 91.06 114 LEU B O 1
ATOM 2955 N N . ALA B 1 115 ? -5.746 7.316 -4.535 1 95.62 115 ALA B N 1
ATOM 2956 C CA . ALA B 1 115 ? -6.836 8.289 -4.594 1 95.62 115 ALA B CA 1
ATOM 2957 C C . ALA B 1 115 ? -8.195 7.59 -4.512 1 95.62 115 ALA B C 1
ATOM 2959 O O . ALA B 1 115 ? -9.18 8.195 -4.082 1 95.62 115 ALA B O 1
ATOM 2960 N N . GLU B 1 116 ? -8.25 6.375 -4.91 1 94.94 116 GLU B N 1
ATOM 2961 C CA . GLU B 1 116 ? -9.531 5.676 -4.996 1 94.94 116 GLU B CA 1
ATOM 2962 C C . GLU B 1 116 ? -10.219 5.613 -3.639 1 94.94 116 GLU B C 1
ATOM 2964 O O . GLU B 1 116 ? -11.406 5.918 -3.523 1 94.94 116 GLU B O 1
ATOM 2969 N N . GLU B 1 117 ? -9.516 5.273 -2.615 1 96.44 117 GLU B N 1
ATOM 2970 C CA . GLU B 1 117 ? -10.133 5.168 -1.295 1 96.44 117 GLU B CA 1
ATOM 2971 C C . GLU B 1 117 ? -10.508 6.547 -0.754 1 96.44 117 GLU B C 1
ATOM 2973 O O . GLU B 1 117 ? -11.445 6.672 0.038 1 96.44 117 GLU B O 1
ATOM 2978 N N . HIS B 1 118 ? -9.75 7.566 -1.16 1 97.94 118 HIS B N 1
ATOM 2979 C CA . HIS B 1 118 ? -10.164 8.922 -0.817 1 97.94 118 HIS B CA 1
ATOM 2980 C C . HIS B 1 118 ? -11.477 9.281 -1.502 1 97.94 118 HIS B C 1
ATOM 2982 O O . HIS B 1 118 ? -12.367 9.875 -0.884 1 97.94 118 HIS B O 1
ATOM 2988 N N . ARG B 1 119 ? -11.625 8.891 -2.762 1 97.38 119 ARG B N 1
ATOM 2989 C CA . ARG B 1 119 ? -12.875 9.133 -3.471 1 97.38 119 ARG B CA 1
ATOM 2990 C C . ARG B 1 119 ? -14.039 8.422 -2.781 1 97.38 119 ARG B C 1
ATOM 2992 O O . ARG B 1 119 ? -15.125 8.984 -2.645 1 97.38 119 ARG B O 1
ATOM 2999 N N . GLN B 1 120 ? -13.789 7.258 -2.385 1 96.75 120 GLN B N 1
ATOM 3000 C CA . GLN B 1 120 ? -14.812 6.496 -1.682 1 96.75 120 GLN B CA 1
ATOM 3001 C C . GLN B 1 120 ? -15.227 7.195 -0.388 1 96.75 120 GLN B C 1
ATOM 3003 O O . GLN B 1 120 ? -16.422 7.285 -0.074 1 96.75 120 GLN B O 1
ATOM 3008 N N . THR B 1 121 ? -14.258 7.684 0.351 1 98.5 121 THR B N 1
ATOM 3009 C CA . THR B 1 121 ? -14.555 8.383 1.599 1 98.5 121 THR B CA 1
ATOM 3010 C C . THR B 1 121 ? -15.312 9.68 1.328 1 98.5 121 THR B C 1
ATOM 3012 O O . THR B 1 121 ? -16.281 9.992 2.021 1 98.5 121 THR B O 1
ATOM 3015 N N . GLU B 1 122 ? -14.875 10.422 0.299 1 98.62 122 GLU B N 1
ATOM 3016 C CA . GLU B 1 122 ? -15.578 11.648 -0.061 1 98.62 122 GLU B CA 1
ATOM 3017 C C . GLU B 1 122 ? -17.031 11.359 -0.451 1 98.62 122 GLU B C 1
ATOM 3019 O O . GLU B 1 122 ? -17.938 12.102 -0.076 1 98.62 122 GLU B O 1
ATOM 3024 N N . ASN B 1 123 ? -17.234 10.305 -1.188 1 98.06 123 ASN B N 1
ATOM 3025 C CA . ASN B 1 123 ? -18.594 9.906 -1.57 1 98.06 123 ASN B CA 1
ATOM 3026 C C . ASN B 1 123 ? -19.422 9.523 -0.353 1 98.06 123 ASN B C 1
ATOM 3028 O O . ASN B 1 123 ? -20.594 9.875 -0.269 1 98.06 123 ASN B O 1
ATOM 3032 N N . ALA B 1 124 ? -18.828 8.805 0.558 1 98.44 124 ALA B N 1
ATOM 3033 C CA . ALA B 1 124 ? -19.516 8.438 1.789 1 98.44 124 ALA B CA 1
ATOM 3034 C C . ALA B 1 124 ? -19.953 9.672 2.57 1 98.44 124 ALA B C 1
ATOM 3036 O O . ALA B 1 124 ? -21.047 9.719 3.131 1 98.44 124 ALA B O 1
ATOM 3037 N N . LEU B 1 125 ? -19.094 10.625 2.588 1 98.75 125 LEU B N 1
ATOM 3038 C CA . LEU B 1 125 ? -19.422 11.875 3.26 1 98.75 125 LEU B CA 1
ATOM 3039 C C . LEU B 1 125 ? -20.609 12.57 2.586 1 98.75 125 LEU B C 1
ATOM 3041 O O . LEU B 1 125 ? -21.531 13.023 3.262 1 98.75 125 LEU B O 1
ATOM 3045 N N . GLN B 1 126 ? -20.562 12.602 1.296 1 98.19 126 GLN B N 1
ATOM 3046 C CA . GLN B 1 126 ? -21.656 13.211 0.534 1 98.19 126 GLN B CA 1
ATOM 3047 C C . GLN B 1 126 ? -22.984 12.547 0.842 1 98.19 126 GLN B C 1
ATOM 3049 O O . GLN B 1 126 ? -24.016 13.219 0.953 1 98.19 126 GLN B O 1
ATOM 3054 N N . GLN B 1 127 ? -22.953 11.281 1.056 1 98.06 127 GLN B N 1
ATOM 3055 C CA . GLN B 1 127 ? -24.172 10.508 1.25 1 98.06 127 GLN B CA 1
ATOM 3056 C C . GLN B 1 127 ? -24.625 10.547 2.707 1 98.06 127 GLN B C 1
ATOM 3058 O O . GLN B 1 127 ? -25.781 10.242 3.014 1 98.06 127 GLN B O 1
ATOM 3063 N N . SER B 1 128 ? -23.766 10.875 3.574 1 98.31 128 SER B N 1
ATOM 3064 C CA . SER B 1 128 ? -24 10.727 5.008 1 98.31 128 SER B CA 1
ATOM 3065 C C . SER B 1 128 ? -24.922 11.828 5.527 1 98.31 128 SER B C 1
ATOM 3067 O O . SER B 1 128 ? -25.594 11.641 6.543 1 98.31 128 SER B O 1
ATOM 3069 N N . GLY B 1 129 ? -24.859 12.992 4.883 1 97.56 129 GLY B N 1
ATOM 3070 C CA . GLY B 1 129 ? -25.578 14.148 5.375 1 97.56 129 GLY B CA 1
ATOM 3071 C C . GLY B 1 129 ? -24.828 14.922 6.445 1 97.56 129 GLY B C 1
ATOM 3072 O O . GLY B 1 129 ? -25.281 15.969 6.902 1 97.56 129 GLY B O 1
ATOM 3073 N N . VAL B 1 130 ? -23.703 14.484 6.902 1 98.5 130 VAL B N 1
ATOM 3074 C CA . VAL B 1 130 ? -22.859 15.203 7.848 1 98.5 130 VAL B CA 1
ATOM 3075 C C . VAL B 1 130 ? -22.25 16.422 7.168 1 98.5 130 VAL B C 1
ATOM 3077 O O . VAL B 1 130 ? -21.719 16.328 6.055 1 98.5 130 VAL B O 1
ATOM 3080 N N . PRO B 1 131 ? -22.438 17.641 7.742 1 98.75 131 PRO B N 1
ATOM 3081 C CA . PRO B 1 131 ? -21.703 18.781 7.172 1 98.75 131 PRO B CA 1
ATOM 3082 C C . PRO B 1 131 ? -20.203 18.562 7.133 1 98.75 131 PRO B C 1
ATOM 3084 O O . PRO B 1 131 ? -19.594 18.219 8.156 1 98.75 131 PRO B O 1
ATOM 3087 N N . PHE B 1 132 ? -19.625 18.719 5.938 1 98.88 132 PHE B N 1
ATOM 3088 C CA . PHE B 1 132 ? -18.203 18.375 5.852 1 98.88 132 PHE B CA 1
ATOM 3089 C C . PHE B 1 132 ? -17.453 19.359 4.973 1 98.88 132 PHE B C 1
ATOM 3091 O O . PHE B 1 132 ? -18.062 20.141 4.238 1 98.88 132 PHE B O 1
ATOM 3098 N N . VAL B 1 133 ? -16.141 19.375 5.18 1 98.94 133 VAL B N 1
ATOM 3099 C CA . VAL B 1 133 ? -15.18 20.078 4.344 1 98.94 133 VAL B CA 1
ATOM 3100 C C . VAL B 1 133 ? -14.055 19.125 3.945 1 98.94 133 VAL B C 1
ATOM 3102 O O . VAL B 1 133 ? -13.648 18.266 4.738 1 98.94 133 VAL B O 1
ATOM 3105 N N . LEU B 1 134 ? -13.633 19.219 2.672 1 98.94 134 LEU B N 1
ATOM 3106 C CA . LEU B 1 134 ? -12.562 18.375 2.16 1 98.94 134 LEU B CA 1
ATOM 3107 C C . LEU B 1 134 ? -11.242 19.141 2.113 1 98.94 134 LEU B C 1
ATOM 3109 O O . LEU B 1 134 ? -11.141 20.172 1.461 1 98.94 134 LEU B O 1
ATOM 3113 N N . LEU B 1 135 ? -10.297 18.641 2.879 1 98.94 135 LEU B N 1
ATOM 3114 C CA . LEU B 1 135 ? -8.914 19.078 2.779 1 98.94 135 LEU B CA 1
ATOM 3115 C C . LEU B 1 135 ? -8.102 18.125 1.907 1 98.94 135 LEU B C 1
ATOM 3117 O O . LEU B 1 135 ? -7.594 17.109 2.395 1 98.94 135 LEU B O 1
ATOM 3121 N N . ARG B 1 136 ? -7.992 18.453 0.618 1 98.81 136 ARG B N 1
ATOM 3122 C CA . ARG B 1 136 ? -7.266 17.594 -0.317 1 98.81 136 ARG B CA 1
ATOM 3123 C C . ARG B 1 136 ? -5.773 17.922 -0.297 1 98.81 136 ARG B C 1
ATOM 3125 O O . ARG B 1 136 ? -5.285 18.688 -1.123 1 98.81 136 ARG B O 1
ATOM 3132 N N . ASN B 1 137 ? -5.129 17.281 0.663 1 98.56 137 ASN B N 1
ATOM 3133 C CA . ASN B 1 137 ? -3.699 17.484 0.855 1 98.56 137 ASN B CA 1
ATOM 3134 C C . ASN B 1 137 ? -2.891 16.953 -0.326 1 98.56 137 ASN B C 1
ATOM 3136 O O . ASN B 1 137 ? -3.129 15.844 -0.801 1 98.56 137 ASN B O 1
ATOM 3140 N N . GLY B 1 138 ? -1.968 17.828 -0.782 1 97.31 138 GLY B N 1
ATOM 3141 C CA . GLY B 1 138 ? -0.949 17.297 -1.667 1 97.31 138 GLY B CA 1
ATOM 3142 C C . GLY B 1 138 ? 0.049 16.391 -0.954 1 97.31 138 GLY B C 1
ATOM 3143 O O . GLY B 1 138 ? -0.131 16.078 0.221 1 97.31 138 GLY B O 1
ATOM 3144 N N . TRP B 1 139 ? 1.077 16 -1.704 1 95.94 139 TRP B N 1
ATOM 3145 C CA . TRP B 1 139 ? 2.107 15.125 -1.153 1 95.94 139 TRP B CA 1
ATOM 3146 C C . TRP B 1 139 ? 2.938 15.852 -0.104 1 95.94 139 TRP B C 1
ATOM 3148 O O . TRP B 1 139 ? 3.178 17.062 -0.221 1 95.94 139 TRP B O 1
ATOM 3158 N N . TYR B 1 140 ? 3.256 15.102 0.959 1 96.94 140 TYR B N 1
ATOM 3159 C CA . TYR B 1 140 ? 4.176 15.656 1.944 1 96.94 140 TYR B CA 1
ATOM 3160 C C . TYR B 1 140 ? 5.582 15.781 1.367 1 96.94 140 TYR B C 1
ATOM 3162 O O . TYR B 1 140 ? 6.094 14.844 0.758 1 96.94 140 TYR B O 1
ATOM 3170 N N . THR B 1 141 ? 6.219 16.906 1.604 1 97.69 141 THR B N 1
ATOM 3171 C CA . THR B 1 141 ? 7.613 17.062 1.211 1 97.69 141 THR B CA 1
ATOM 3172 C C . THR B 1 141 ? 8.484 16 1.881 1 97.69 141 THR B C 1
ATOM 3174 O O . THR B 1 141 ? 9.445 15.516 1.283 1 97.69 141 THR B O 1
ATOM 3177 N N . GLU B 1 142 ? 8.094 15.578 3.031 1 95.31 142 GLU B N 1
ATOM 3178 C CA . GLU B 1 142 ? 8.836 14.617 3.838 1 95.31 142 GLU B CA 1
ATOM 3179 C C . GLU B 1 142 ? 8.875 13.25 3.17 1 95.31 142 GLU B C 1
ATOM 3181 O O . GLU B 1 142 ? 9.758 12.438 3.451 1 95.31 142 GLU B O 1
ATOM 3186 N N . ASN B 1 143 ? 7.918 12.945 2.281 1 93.62 143 ASN B N 1
ATOM 3187 C CA . ASN B 1 143 ? 7.957 11.703 1.516 1 93.62 143 ASN B CA 1
ATOM 3188 C C . ASN B 1 143 ? 9.203 11.633 0.632 1 93.62 143 ASN B C 1
ATOM 3190 O O . ASN B 1 143 ? 9.742 10.555 0.399 1 93.62 143 ASN B O 1
ATOM 3194 N N . TYR B 1 144 ? 9.609 12.75 0.106 1 94.56 144 TYR B N 1
ATOM 3195 C CA . TYR B 1 144 ? 10.773 12.805 -0.77 1 94.56 144 TYR B CA 1
ATOM 3196 C C . TYR B 1 144 ? 12.055 12.93 0.04 1 94.56 144 TYR B C 1
ATOM 3198 O O . TYR B 1 144 ? 13.062 12.281 -0.273 1 94.56 144 TYR B O 1
ATOM 3206 N N . THR B 1 145 ? 12.023 13.711 1.127 1 94.56 145 THR B N 1
ATOM 3207 C CA . THR B 1 145 ? 13.258 13.938 1.866 1 94.56 145 THR B CA 1
ATOM 3208 C C . THR B 1 145 ? 13.633 12.703 2.682 1 94.56 145 THR B C 1
ATOM 3210 O O . THR B 1 145 ? 14.789 12.539 3.074 1 94.56 145 THR B O 1
ATOM 3213 N N . ALA B 1 146 ? 12.703 11.836 2.945 1 90.44 146 ALA B N 1
ATOM 3214 C CA . ALA B 1 146 ? 13 10.562 3.605 1 90.44 146 ALA B CA 1
ATOM 3215 C C . ALA B 1 146 ? 13.977 9.734 2.783 1 90.44 146 ALA B C 1
ATOM 3217 O O . ALA B 1 146 ? 14.75 8.945 3.336 1 90.44 146 ALA B O 1
ATOM 3218 N N . GLY B 1 147 ? 14 9.93 1.485 1 91.25 147 GLY B N 1
ATOM 3219 C CA . GLY B 1 147 ? 14.859 9.164 0.591 1 91.25 147 GLY B CA 1
ATOM 3220 C C . GLY B 1 147 ? 16.234 9.766 0.421 1 91.25 147 GLY B C 1
ATOM 3221 O O . GLY B 1 147 ? 17.094 9.195 -0.255 1 91.25 147 GLY B O 1
ATOM 3222 N N . VAL B 1 148 ? 16.5 10.891 1.041 1 94.06 148 VAL B N 1
ATOM 3223 C CA . VAL B 1 148 ? 17.734 11.648 0.824 1 94.06 148 VAL B CA 1
ATOM 3224 C C . VAL B 1 148 ? 18.938 10.82 1.254 1 94.06 148 VAL B C 1
ATOM 3226 O O . VAL B 1 148 ? 19.906 10.695 0.506 1 94.06 148 VAL B O 1
ATOM 3229 N N . PRO B 1 149 ? 18.938 10.133 2.451 1 89.25 149 PRO B N 1
ATOM 3230 C CA . PRO B 1 149 ? 20.109 9.344 2.832 1 89.25 149 PRO B CA 1
ATOM 3231 C C . PRO B 1 149 ? 20.453 8.258 1.81 1 89.25 149 PRO B C 1
ATOM 3233 O O . PRO B 1 149 ? 21.625 8.078 1.458 1 89.25 149 PRO B O 1
ATOM 3236 N N . ALA B 1 150 ? 19.5 7.57 1.323 1 85.38 150 ALA B N 1
ATOM 3237 C CA . ALA B 1 150 ? 19.719 6.527 0.323 1 85.38 150 ALA B CA 1
ATOM 3238 C C . ALA B 1 150 ? 20.25 7.121 -0.979 1 85.38 150 ALA B C 1
ATOM 3240 O O . ALA B 1 150 ? 21.109 6.527 -1.634 1 85.38 150 ALA B O 1
ATOM 3241 N N . ALA B 1 151 ? 19.688 8.219 -1.387 1 92.44 151 ALA B N 1
ATOM 3242 C CA . ALA B 1 151 ? 20.141 8.883 -2.602 1 92.44 151 ALA B CA 1
ATOM 3243 C C . ALA B 1 151 ? 21.609 9.266 -2.498 1 92.44 151 ALA B C 1
ATOM 3245 O O . ALA B 1 151 ? 22.375 9.086 -3.453 1 92.44 151 ALA B O 1
ATOM 3246 N N . LEU B 1 152 ? 22.016 9.781 -1.373 1 93.12 152 LEU B N 1
ATOM 3247 C CA . LEU B 1 152 ? 23.406 10.172 -1.153 1 93.12 152 LEU B CA 1
ATOM 3248 C C . LEU B 1 152 ? 24.328 8.945 -1.145 1 93.12 152 LEU B C 1
ATOM 3250 O O . LEU B 1 152 ? 25.406 8.977 -1.717 1 93.12 152 LEU B O 1
ATOM 3254 N N . GLU B 1 153 ? 23.828 7.91 -0.52 1 86.88 153 GLU B N 1
ATOM 3255 C CA . GLU B 1 153 ? 24.594 6.676 -0.43 1 86.88 153 GLU B CA 1
ATOM 3256 C C . GLU B 1 153 ? 24.797 6.055 -1.809 1 86.88 153 GLU B C 1
ATOM 3258 O O . GLU B 1 153 ? 25.891 5.582 -2.121 1 86.88 153 GLU B O 1
ATOM 3263 N N . HIS B 1 154 ? 23.844 6.125 -2.643 1 87.75 154 HIS B N 1
ATOM 3264 C CA . HIS B 1 154 ? 23.891 5.461 -3.939 1 87.75 154 HIS B CA 1
ATOM 3265 C C . HIS B 1 154 ? 24.359 6.414 -5.027 1 87.75 154 HIS B C 1
ATOM 3267 O O . HIS B 1 154 ? 24.656 5.988 -6.148 1 87.75 154 HIS B O 1
ATOM 3273 N N . GLY B 1 155 ? 24.344 7.637 -4.75 1 94 155 GLY B N 1
ATOM 3274 C CA . GLY B 1 155 ? 24.875 8.641 -5.664 1 94 155 GLY B CA 1
ATOM 3275 C C . GLY B 1 155 ? 23.875 9.031 -6.746 1 94 155 GLY B C 1
ATOM 3276 O O . GLY B 1 155 ? 24.281 9.523 -7.809 1 94 155 GLY B O 1
ATOM 3277 N N . ALA B 1 156 ? 22.609 8.781 -6.531 1 96.25 156 ALA B N 1
ATOM 3278 C CA . ALA B 1 156 ? 21.594 9.148 -7.512 1 96.25 156 ALA B CA 1
ATOM 3279 C C . ALA B 1 156 ? 20.203 9.133 -6.891 1 96.25 156 ALA B C 1
ATOM 3281 O O . ALA B 1 156 ? 19.969 8.438 -5.895 1 96.25 156 ALA B O 1
ATOM 3282 N N . VAL B 1 157 ? 19.344 9.961 -7.422 1 96.06 157 VAL B N 1
ATOM 3283 C CA . VAL B 1 157 ? 17.906 9.859 -7.195 1 96.06 157 VAL B CA 1
ATOM 3284 C C . VAL B 1 157 ? 17.266 9.055 -8.328 1 96.06 157 VAL B C 1
ATOM 3286 O O . VAL B 1 157 ? 17.312 9.461 -9.484 1 96.06 157 VAL B O 1
ATOM 3289 N N . PHE B 1 158 ? 16.688 7.965 -7.973 1 95.38 158 PHE B N 1
ATOM 3290 C CA . PHE B 1 158 ? 16.031 7.152 -8.984 1 95.38 158 PHE B CA 1
ATOM 3291 C C . PHE B 1 158 ? 14.523 7.391 -8.969 1 95.38 158 PHE B C 1
ATOM 3293 O O . PHE B 1 158 ? 13.938 7.637 -7.914 1 95.38 158 PHE B O 1
ATOM 3300 N N . GLY B 1 159 ? 13.883 7.301 -10.094 1 96.44 159 GLY B N 1
ATOM 3301 C CA . GLY B 1 159 ? 12.438 7.414 -10.195 1 96.44 159 GLY B CA 1
ATOM 3302 C C . GLY B 1 159 ? 11.914 7.199 -11.602 1 96.44 159 GLY B C 1
ATOM 3303 O O . GLY B 1 159 ? 12.641 6.695 -12.461 1 96.44 159 GLY B O 1
ATOM 3304 N N . SER B 1 160 ? 10.641 7.488 -11.789 1 98 160 SER B N 1
ATOM 3305 C CA . SER B 1 160 ? 9.992 7.344 -13.086 1 98 160 SER B CA 1
ATOM 3306 C C . SER B 1 160 ? 8.953 8.438 -13.32 1 98 160 SER B C 1
ATOM 3308 O O . SER B 1 160 ? 7.926 8.195 -13.953 1 98 160 SER B O 1
ATOM 3310 N N . ALA B 1 161 ? 9.203 9.602 -12.758 1 97.88 161 ALA B N 1
ATOM 3311 C CA . ALA B 1 161 ? 8.219 10.672 -12.828 1 97.88 161 ALA B CA 1
ATOM 3312 C C . ALA B 1 161 ? 8.453 11.555 -14.047 1 97.88 161 ALA B C 1
ATOM 3314 O O . ALA B 1 161 ? 7.684 12.484 -14.312 1 97.88 161 ALA B O 1
ATOM 3315 N N . GLY B 1 162 ? 9.523 11.258 -14.875 1 97.62 162 GLY B N 1
ATOM 3316 C CA . GLY B 1 162 ? 9.836 12.125 -16 1 97.62 162 GLY B CA 1
ATOM 3317 C C . GLY B 1 162 ? 9.953 13.586 -15.609 1 97.62 162 GLY B C 1
ATOM 3318 O O . GLY B 1 162 ? 10.672 13.93 -14.672 1 97.62 162 GLY B O 1
ATOM 3319 N N . ASP B 1 163 ? 9.148 14.391 -16.297 1 97.75 163 ASP B N 1
ATOM 3320 C CA . ASP B 1 163 ? 9.164 15.828 -16.031 1 97.75 163 ASP B CA 1
ATOM 3321 C C . ASP B 1 163 ? 7.926 16.234 -15.227 1 97.75 163 ASP B C 1
ATOM 3323 O O . ASP B 1 163 ? 7.555 17.422 -15.219 1 97.75 163 ASP B O 1
ATOM 3327 N N . GLY B 1 164 ? 7.281 15.25 -14.656 1 98 164 GLY B N 1
ATOM 3328 C CA . GLY B 1 164 ? 6.129 15.578 -13.836 1 98 164 GLY B CA 1
ATOM 3329 C C . GLY B 1 164 ? 6.469 16.5 -12.68 1 98 164 GLY B C 1
ATOM 3330 O O . GLY B 1 164 ? 7.465 16.297 -11.984 1 98 164 GLY B O 1
ATOM 3331 N N . ARG B 1 165 ? 5.637 17.484 -12.461 1 98.31 165 ARG B N 1
ATOM 3332 C CA . ARG B 1 165 ? 5.895 18.438 -11.398 1 98.31 165 ARG B CA 1
ATOM 3333 C C . ARG B 1 165 ? 5.156 18.062 -10.117 1 98.31 165 ARG B C 1
ATOM 3335 O O . ARG B 1 165 ? 4.035 17.547 -10.172 1 98.31 165 ARG B O 1
ATOM 3342 N N . ILE B 1 166 ? 5.77 18.312 -9.031 1 98.31 166 ILE B N 1
ATOM 3343 C CA . ILE B 1 166 ? 5.254 18 -7.703 1 98.31 166 ILE B CA 1
ATOM 3344 C C . ILE B 1 166 ? 5.098 19.281 -6.895 1 98.31 166 ILE B C 1
ATOM 3346 O O . ILE B 1 166 ? 6.055 20.047 -6.734 1 98.31 166 ILE B O 1
ATOM 3350 N N . SER B 1 167 ? 3.914 19.516 -6.402 1 98.62 167 SER B N 1
ATOM 3351 C CA . SER B 1 167 ? 3.637 20.641 -5.531 1 98.62 167 SER B CA 1
ATOM 3352 C C . SER B 1 167 ? 3.449 20.203 -4.086 1 98.62 167 SER B C 1
ATOM 3354 O O . SER B 1 167 ? 2.395 20.438 -3.49 1 98.62 167 SER B O 1
ATOM 3356 N N . SER B 1 168 ? 4.508 19.641 -3.535 1 98.31 168 SER B N 1
ATOM 3357 C CA . SER B 1 168 ? 4.422 19.125 -2.176 1 98.31 168 SER B CA 1
ATOM 3358 C C . SER B 1 168 ? 4.539 20.234 -1.145 1 98.31 168 SER B C 1
ATOM 3360 O O . SER B 1 168 ? 4.961 21.344 -1.47 1 98.31 168 SER B O 1
ATOM 3362 N N . ALA B 1 169 ? 4.082 19.984 0.047 1 98.62 169 ALA B N 1
ATOM 3363 C CA . ALA B 1 169 ? 4.238 20.859 1.201 1 98.62 169 ALA B CA 1
ATOM 3364 C C . ALA B 1 169 ? 4.602 20.062 2.453 1 98.62 169 ALA B C 1
ATOM 3366 O O . ALA B 1 169 ? 4.48 18.844 2.473 1 98.62 169 ALA B O 1
ATOM 3367 N N . GLU B 1 170 ? 5.062 20.797 3.469 1 98.19 170 GLU B N 1
ATOM 3368 C CA . GLU B 1 170 ? 5.387 20.141 4.73 1 98.19 170 GLU B CA 1
ATOM 3369 C C . GLU B 1 170 ? 4.129 19.844 5.539 1 98.19 170 GLU B C 1
ATOM 3371 O O . GLU B 1 170 ? 3.135 20.562 5.441 1 98.19 170 GLU B O 1
ATOM 3376 N N . ARG B 1 171 ? 4.238 18.859 6.363 1 97.81 171 ARG B N 1
ATOM 3377 C CA . ARG B 1 171 ? 3.127 18.5 7.242 1 97.81 171 ARG B CA 1
ATOM 3378 C C . ARG B 1 171 ? 2.701 19.688 8.086 1 97.81 171 ARG B C 1
ATOM 3380 O O . ARG B 1 171 ? 1.516 19.859 8.383 1 97.81 171 ARG B O 1
ATOM 3387 N N . THR B 1 172 ? 3.672 20.5 8.445 1 98.38 172 THR B N 1
ATOM 3388 C CA . THR B 1 172 ? 3.365 21.672 9.273 1 98.38 172 THR B CA 1
ATOM 3389 C C . THR B 1 172 ? 2.426 22.625 8.539 1 98.38 172 THR B C 1
ATOM 3391 O O . THR B 1 172 ? 1.576 23.266 9.156 1 98.38 172 THR B O 1
ATOM 3394 N N . ASP B 1 173 ? 2.607 22.75 7.262 1 98.88 173 ASP B N 1
ATOM 3395 C CA . ASP B 1 173 ? 1.729 23.609 6.461 1 98.88 173 ASP B CA 1
ATOM 3396 C C . ASP B 1 173 ? 0.326 23.016 6.367 1 98.88 173 ASP B C 1
ATOM 3398 O O . ASP B 1 173 ? -0.667 23.734 6.477 1 98.88 173 ASP B O 1
ATOM 3402 N N . TYR B 1 174 ? 0.212 21.703 6.148 1 98.88 174 TYR B N 1
ATOM 3403 C CA . TYR B 1 174 ? -1.084 21.031 6.086 1 98.88 174 TYR B CA 1
ATOM 3404 C C . TYR B 1 174 ? -1.791 21.078 7.434 1 98.88 174 TYR B C 1
ATOM 3406 O O . TYR B 1 174 ? -3.016 21.219 7.496 1 98.88 174 TYR B O 1
ATOM 3414 N N . ALA B 1 175 ? -1.034 20.969 8.531 1 98.88 175 ALA B N 1
ATOM 3415 C CA . ALA B 1 175 ? -1.604 21.125 9.867 1 98.88 175 ALA B CA 1
ATOM 3416 C C . ALA B 1 175 ? -2.215 22.5 10.047 1 98.88 175 ALA B C 1
ATOM 3418 O O . ALA B 1 175 ? -3.318 22.641 10.586 1 98.88 175 ALA B O 1
ATOM 3419 N N . ALA B 1 176 ? -1.48 23.516 9.578 1 98.88 176 ALA B N 1
ATOM 3420 C CA . ALA B 1 176 ? -1.979 24.891 9.672 1 98.88 176 ALA B CA 1
ATOM 3421 C C . ALA B 1 176 ? -3.293 25.047 8.914 1 98.88 176 ALA B C 1
ATOM 3423 O O . ALA B 1 176 ? -4.191 25.766 9.359 1 98.88 176 ALA B O 1
ATOM 3424 N N . ALA B 1 177 ? -3.383 24.391 7.773 1 98.94 177 ALA B N 1
ATOM 3425 C CA . ALA B 1 177 ? -4.613 24.438 6.988 1 98.94 177 ALA B CA 1
ATOM 3426 C C . ALA B 1 177 ? -5.777 23.812 7.75 1 98.94 177 ALA B C 1
ATOM 3428 O O . ALA B 1 177 ? -6.875 24.375 7.789 1 98.94 177 ALA B O 1
ATOM 3429 N N . ALA B 1 178 ? -5.574 22.641 8.336 1 98.88 178 ALA B N 1
ATOM 3430 C CA . ALA B 1 178 ? -6.609 21.984 9.125 1 98.88 178 ALA B CA 1
ATOM 3431 C C . ALA B 1 178 ? -7.078 22.875 10.266 1 98.88 178 ALA B C 1
ATOM 3433 O O . ALA B 1 178 ? -8.281 23.031 10.492 1 98.88 178 ALA B O 1
ATOM 3434 N N . VAL B 1 179 ? -6.125 23.531 10.953 1 98.88 179 VAL B N 1
ATOM 3435 C CA . VAL B 1 179 ? -6.438 24.391 12.086 1 98.88 179 VAL B CA 1
ATOM 3436 C C . VAL B 1 179 ? -7.23 25.594 11.609 1 98.88 179 VAL B C 1
ATOM 3438 O O . VAL B 1 179 ? -8.219 25.984 12.242 1 98.88 179 VAL B O 1
ATOM 3441 N N . ALA B 1 180 ? -6.801 26.172 10.469 1 98.81 180 ALA B N 1
ATOM 3442 C CA . ALA B 1 180 ? -7.496 27.328 9.914 1 98.81 180 ALA B CA 1
ATOM 3443 C C . ALA B 1 180 ? -8.961 27.016 9.641 1 98.81 180 ALA B C 1
ATOM 3445 O O . ALA B 1 180 ? -9.844 27.812 9.945 1 98.81 180 ALA B O 1
ATOM 3446 N N . VAL B 1 181 ? -9.234 25.859 9.125 1 98.81 181 VAL B N 1
ATOM 3447 C CA . VAL B 1 181 ? -10.594 25.453 8.773 1 98.81 181 VAL B CA 1
ATOM 3448 C C . VAL B 1 181 ? -11.391 25.172 10.039 1 98.81 181 VAL B C 1
ATOM 3450 O O . VAL B 1 181 ? -12.531 25.641 10.18 1 98.81 181 VAL B O 1
ATOM 3453 N N . LEU B 1 182 ? -10.836 24.469 10.992 1 98.69 182 LEU B N 1
ATOM 3454 C CA . LEU B 1 182 ? -11.523 24.078 12.219 1 98.69 182 LEU B CA 1
ATOM 3455 C C . LEU B 1 182 ? -11.891 25.297 13.055 1 98.69 182 LEU B C 1
ATOM 3457 O O . LEU B 1 182 ? -12.945 25.312 13.695 1 98.69 182 LEU B O 1
ATOM 3461 N N . THR B 1 183 ? -11.047 26.312 13.016 1 98.25 183 THR B N 1
ATOM 3462 C CA . THR B 1 183 ? -11.234 27.438 13.922 1 98.25 183 THR B CA 1
ATOM 3463 C C . THR B 1 183 ? -11.859 28.625 13.18 1 98.25 183 THR B C 1
ATOM 3465 O O . THR B 1 183 ? -12.016 29.703 13.75 1 98.25 183 THR B O 1
ATOM 3468 N N . SER B 1 184 ? -12.164 28.422 11.953 1 97.75 184 SER B N 1
ATOM 3469 C CA . SER B 1 184 ? -12.719 29.5 11.148 1 97.75 184 SER B CA 1
ATOM 3470 C C . SER B 1 184 ? -14.055 29.984 11.711 1 97.75 184 SER B C 1
ATOM 3472 O O . SER B 1 184 ? -14.875 29.172 12.141 1 97.75 184 SER B O 1
ATOM 3474 N N . ALA B 1 185 ? -14.281 31.25 11.602 1 95.19 185 ALA B N 1
ATOM 3475 C CA . ALA B 1 185 ? -15.578 31.828 11.961 1 95.19 185 ALA B CA 1
ATOM 3476 C C . ALA B 1 185 ? -16.594 31.641 10.836 1 95.19 185 ALA B C 1
ATOM 3478 O O . ALA B 1 185 ? -17.797 31.688 11.062 1 95.19 185 ALA B O 1
ATOM 3479 N N . GLU B 1 186 ? -16.094 31.422 9.648 1 96.69 186 GLU B N 1
ATOM 3480 C CA . GLU B 1 186 ? -16.953 31.203 8.492 1 96.69 186 GLU B CA 1
ATOM 3481 C C . GLU B 1 186 ? -17.391 29.734 8.391 1 96.69 186 GLU B C 1
ATOM 3483 O O . GLU B 1 186 ? -16.656 28.844 8.805 1 96.69 186 GLU B O 1
ATOM 3488 N N . ASP B 1 187 ? -18.562 29.609 7.859 1 97 187 ASP B N 1
ATOM 3489 C CA . ASP B 1 187 ? -19.031 28.25 7.598 1 97 187 ASP B CA 1
ATOM 3490 C C . ASP B 1 187 ? -18.156 27.547 6.562 1 97 187 ASP B C 1
ATOM 3492 O O . ASP B 1 187 ? -17.969 28.047 5.453 1 97 187 ASP B O 1
ATOM 3496 N N . GLN B 1 188 ? -17.656 26.453 6.91 1 98.44 188 GLN B N 1
ATOM 3497 C CA . GLN B 1 188 ? -16.719 25.734 6.043 1 98.44 188 GLN B CA 1
ATOM 3498 C C . GLN B 1 188 ? -17.406 24.562 5.34 1 98.44 188 GLN B C 1
ATOM 3500 O O . GLN B 1 188 ? -16.844 23.969 4.414 1 98.44 188 GLN B O 1
ATOM 3505 N N . ALA B 1 189 ? -18.609 24.234 5.758 1 98.5 189 ALA B N 1
ATOM 3506 C CA . ALA B 1 189 ? -19.297 23.062 5.211 1 98.5 189 ALA B CA 1
ATOM 3507 C C . ALA B 1 189 ? -19.5 23.203 3.703 1 98.5 189 ALA B C 1
ATOM 3509 O O . ALA B 1 189 ? -19.906 24.266 3.219 1 98.5 189 ALA B O 1
ATOM 3510 N N . GLY B 1 190 ? -19.141 22.156 2.979 1 98.19 190 GLY B N 1
ATOM 3511 C CA . GLY B 1 190 ? -19.344 22.125 1.538 1 98.19 190 GLY B CA 1
ATOM 3512 C C . GLY B 1 190 ? -18.109 22.562 0.763 1 98.19 190 GLY B C 1
ATOM 3513 O O . GLY B 1 190 ? -18.031 22.359 -0.45 1 98.19 190 GLY B O 1
ATOM 3514 N N . ARG B 1 191 ? -17.156 23.094 1.397 1 98.44 191 ARG B N 1
ATOM 3515 C CA . ARG B 1 191 ? -15.961 23.578 0.716 1 98.44 191 ARG B CA 1
ATOM 3516 C C . ARG B 1 191 ? -15 22.438 0.406 1 98.44 191 ARG B C 1
ATOM 3518 O O . ARG B 1 191 ? -15 21.422 1.1 1 98.44 191 ARG B O 1
ATOM 3525 N N . VAL B 1 192 ? -14.297 22.578 -0.679 1 98.75 192 VAL B N 1
ATOM 3526 C CA . VAL B 1 192 ? -13.195 21.703 -1.078 1 98.75 192 VAL B CA 1
ATOM 3527 C C . VAL B 1 192 ? -11.922 22.531 -1.257 1 98.75 192 VAL B C 1
ATOM 3529 O O . VAL B 1 192 ? -11.898 23.484 -2.043 1 98.75 192 VAL B O 1
ATOM 3532 N N . TYR B 1 193 ? -10.891 22.234 -0.501 1 98.88 193 TYR B N 1
ATOM 3533 C CA . TYR B 1 193 ? -9.602 22.906 -0.628 1 98.88 193 TYR B CA 1
ATOM 3534 C C . TYR B 1 193 ? -8.57 22 -1.29 1 98.88 193 TYR B C 1
ATOM 3536 O O . TYR B 1 193 ? -8.25 20.938 -0.768 1 98.88 193 TYR B O 1
ATOM 3544 N N . GLU B 1 194 ? -8.125 22.406 -2.451 1 98.88 194 GLU B N 1
ATOM 3545 C CA . GLU B 1 194 ? -6.953 21.766 -3.051 1 98.88 194 GLU B CA 1
ATOM 3546 C C . GLU B 1 194 ? -5.66 22.344 -2.48 1 98.88 194 GLU B C 1
ATOM 3548 O O . GLU B 1 194 ? -5.277 23.469 -2.809 1 98.88 194 GLU B O 1
ATOM 3553 N N . LEU B 1 195 ? -5.023 21.547 -1.65 1 98.88 195 LEU B N 1
ATOM 3554 C CA . LEU B 1 195 ? -3.92 22.078 -0.853 1 98.88 195 LEU B CA 1
ATOM 3555 C C . LEU B 1 195 ? -2.578 21.609 -1.397 1 98.88 195 LEU B C 1
ATOM 3557 O O . LEU B 1 195 ? -2.186 20.453 -1.179 1 98.88 195 LEU B O 1
ATOM 3561 N N . ALA B 1 196 ? -1.917 22.484 -2.086 1 98.62 196 ALA B N 1
ATOM 3562 C CA . ALA B 1 196 ? -0.617 22.203 -2.693 1 98.62 196 ALA B CA 1
ATOM 3563 C C . ALA B 1 196 ? 0.404 23.281 -2.307 1 98.62 196 ALA B C 1
ATOM 3565 O O . ALA B 1 196 ? 0.033 24.391 -1.936 1 98.62 196 ALA B O 1
ATOM 3566 N N . GLY B 1 197 ? 1.644 22.859 -2.318 1 98.62 197 GLY B N 1
ATOM 3567 C CA . GLY B 1 197 ? 2.707 23.828 -2.078 1 98.62 197 GLY B CA 1
ATOM 3568 C C . GLY B 1 197 ? 2.773 24.922 -3.131 1 98.62 197 GLY B C 1
ATOM 3569 O O . GLY B 1 197 ? 2.352 24.719 -4.273 1 98.62 197 GLY B O 1
ATOM 3570 N N . ASP B 1 198 ? 3.393 25.984 -2.764 1 98.06 198 ASP B N 1
ATOM 3571 C CA . ASP B 1 198 ? 3.453 27.156 -3.627 1 98.06 198 ASP B CA 1
ATOM 3572 C C . ASP B 1 198 ? 4.398 26.922 -4.805 1 98.06 198 ASP B C 1
ATOM 3574 O O . ASP B 1 198 ? 4.137 27.391 -5.914 1 98.06 198 ASP B O 1
ATOM 3578 N N . GLU B 1 199 ? 5.457 26.297 -4.492 1 96.94 199 GLU B N 1
ATOM 3579 C CA . GLU B 1 199 ? 6.48 26.062 -5.504 1 96.94 199 GLU B CA 1
ATOM 3580 C C . GLU B 1 199 ? 6.543 24.594 -5.895 1 96.94 199 GLU B C 1
ATOM 3582 O O . GLU B 1 199 ? 6.715 23.719 -5.035 1 96.94 199 GLU B O 1
ATOM 3587 N N . SER B 1 200 ? 6.422 24.359 -7.215 1 98.19 200 SER B N 1
ATOM 3588 C CA . SER B 1 200 ? 6.531 22.984 -7.703 1 98.19 200 SER B CA 1
ATOM 3589 C C . SER B 1 200 ? 7.93 22.703 -8.242 1 98.19 200 SER B C 1
ATOM 3591 O O . SER B 1 200 ? 8.719 23.625 -8.461 1 98.19 200 SER B O 1
ATOM 3593 N N . TYR B 1 201 ? 8.25 21.438 -8.406 1 98.56 201 TYR B N 1
ATOM 3594 C CA . TYR B 1 201 ? 9.547 21 -8.914 1 98.56 201 TYR B CA 1
ATOM 3595 C C . TYR B 1 201 ? 9.43 19.641 -9.594 1 98.56 201 TYR B C 1
ATOM 3597 O O . TYR B 1 201 ? 8.484 18.891 -9.344 1 98.56 201 TYR B O 1
ATOM 3605 N N . THR B 1 202 ? 10.336 19.422 -10.5 1 98.44 202 THR B N 1
ATOM 3606 C CA . THR B 1 202 ? 10.531 18.078 -11.023 1 98.44 202 THR B CA 1
ATOM 3607 C C . THR B 1 202 ? 11.516 17.297 -10.164 1 98.44 202 THR B C 1
ATOM 3609 O O . THR B 1 202 ? 12.219 17.875 -9.336 1 98.44 202 THR B O 1
ATOM 3612 N N . LEU B 1 203 ? 11.555 15.977 -10.367 1 98.19 203 LEU B N 1
ATOM 3613 C CA . LEU B 1 203 ? 12.531 15.195 -9.625 1 98.19 203 LEU B CA 1
ATOM 3614 C C . LEU B 1 203 ? 13.953 15.555 -10.055 1 98.19 203 LEU B C 1
ATOM 3616 O O . LEU B 1 203 ? 14.883 15.469 -9.25 1 98.19 203 LEU B O 1
ATOM 3620 N N . ALA B 1 204 ? 14.133 15.984 -11.266 1 98.38 204 ALA B N 1
ATOM 3621 C CA . ALA B 1 204 ? 15.43 16.5 -11.695 1 98.38 204 ALA B CA 1
ATOM 3622 C C . ALA B 1 204 ? 15.82 17.734 -10.906 1 98.38 204 ALA B C 1
ATOM 3624 O O . ALA B 1 204 ? 16.969 17.875 -10.477 1 98.38 204 ALA B O 1
ATOM 3625 N N . GLU B 1 205 ? 14.867 18.609 -10.727 1 98.38 205 GLU B N 1
ATOM 3626 C CA . GLU B 1 205 ? 15.117 19.828 -9.945 1 98.38 205 GLU B CA 1
ATOM 3627 C C . GLU B 1 205 ? 15.344 19.484 -8.477 1 98.38 205 GLU B C 1
ATOM 3629 O O . GLU B 1 205 ? 16.172 20.125 -7.812 1 98.38 205 GLU B O 1
ATOM 3634 N N . PHE B 1 206 ? 14.602 18.562 -7.973 1 98.44 206 PHE B N 1
ATOM 3635 C CA . PHE B 1 206 ? 14.836 18.078 -6.621 1 98.44 206 PHE B CA 1
ATOM 3636 C C . PHE B 1 206 ? 16.266 17.594 -6.457 1 98.44 206 PHE B C 1
ATOM 3638 O O . PHE B 1 206 ? 16.953 17.984 -5.516 1 98.44 206 PHE B O 1
ATOM 3645 N N . ALA B 1 207 ? 16.688 16.766 -7.391 1 98.38 207 ALA B N 1
ATOM 3646 C CA . ALA B 1 207 ? 18.047 16.203 -7.363 1 98.38 207 ALA B CA 1
ATOM 3647 C C . ALA B 1 207 ? 19.094 17.297 -7.469 1 98.38 207 ALA B C 1
ATOM 3649 O O . ALA B 1 207 ? 20.125 17.25 -6.801 1 98.38 207 ALA B O 1
ATOM 3650 N N . ALA B 1 208 ? 18.828 18.25 -8.273 1 98.31 208 ALA B N 1
ATOM 3651 C CA . ALA B 1 208 ? 19.75 19.375 -8.445 1 98.31 208 ALA B CA 1
ATOM 3652 C C . ALA B 1 208 ? 19.922 20.156 -7.148 1 98.31 208 ALA B C 1
ATOM 3654 O O . ALA B 1 208 ? 21.031 20.5 -6.762 1 98.31 208 ALA B O 1
ATOM 3655 N N . GLU B 1 209 ? 18.781 20.438 -6.523 1 98.19 209 GLU B N 1
ATOM 3656 C CA . GLU B 1 209 ? 18.844 21.141 -5.254 1 98.19 209 GLU B CA 1
ATOM 3657 C C . GLU B 1 209 ? 19.562 20.328 -4.191 1 98.19 209 GLU B C 1
ATOM 3659 O O . GLU B 1 209 ? 20.359 20.859 -3.41 1 98.19 209 GLU B O 1
ATOM 3664 N N . LEU B 1 210 ? 19.266 19.016 -4.141 1 98.12 210 LEU B N 1
ATOM 3665 C CA . LEU B 1 210 ? 19.953 18.125 -3.225 1 98.12 210 LEU B CA 1
ATOM 3666 C C . LEU B 1 210 ? 21.453 18.125 -3.477 1 98.12 210 LEU B C 1
ATOM 3668 O O . LEU B 1 210 ? 22.25 18.234 -2.537 1 98.12 210 LEU B O 1
ATOM 3672 N N . SER B 1 211 ? 21.859 18.047 -4.727 1 98.19 211 SER B N 1
ATOM 3673 C CA . SER B 1 211 ? 23.266 18.062 -5.102 1 98.19 211 SER B CA 1
ATOM 3674 C C . SER B 1 211 ? 23.953 19.328 -4.617 1 98.19 211 SER B C 1
ATOM 3676 O O . SER B 1 211 ? 25.047 19.281 -4.043 1 98.19 211 SER B O 1
ATOM 3678 N N . LYS B 1 212 ? 23.297 20.391 -4.879 1 97.88 212 LYS B N 1
ATOM 3679 C CA . LYS B 1 212 ? 23.844 21.703 -4.512 1 97.88 212 LYS B CA 1
ATOM 3680 C C . LYS B 1 212 ? 24.078 21.797 -3.008 1 97.88 212 LYS B C 1
ATOM 3682 O O . LYS B 1 212 ? 25.156 22.203 -2.572 1 97.88 212 LYS B O 1
ATOM 3687 N N . GLN B 1 213 ? 23.156 21.406 -2.225 1 97.69 213 GLN B N 1
ATOM 3688 C CA . GLN B 1 213 ? 23.25 21.562 -0.776 1 97.69 213 GLN B CA 1
ATOM 3689 C C . GLN B 1 213 ? 24.188 20.516 -0.168 1 97.69 213 GLN B C 1
ATOM 3691 O O . GLN B 1 213 ? 24.859 20.781 0.829 1 97.69 213 GLN B O 1
ATOM 3696 N N . ALA B 1 214 ? 24.219 19.375 -0.731 1 96.69 214 ALA B N 1
ATOM 3697 C CA . ALA B 1 214 ? 25.047 18.297 -0.199 1 96.69 214 ALA B CA 1
ATOM 3698 C C . ALA B 1 214 ? 26.5 18.453 -0.626 1 96.69 214 ALA B C 1
ATOM 3700 O O . ALA B 1 214 ? 27.391 17.844 -0.038 1 96.69 214 ALA B O 1
ATOM 3701 N N . GLY B 1 215 ? 26.734 19.172 -1.658 1 95.69 215 GLY B N 1
ATOM 3702 C CA . GLY B 1 215 ? 28.094 19.359 -2.174 1 95.69 215 GLY B CA 1
ATOM 3703 C C . GLY B 1 215 ? 28.594 18.156 -2.963 1 95.69 215 GLY B C 1
ATOM 3704 O O . GLY B 1 215 ? 29.797 17.969 -3.109 1 95.69 215 GLY B O 1
ATOM 3705 N N . ASN B 1 216 ? 27.719 17.25 -3.309 1 93.75 216 ASN B N 1
ATOM 3706 C CA . ASN B 1 216 ? 27.984 16.062 -4.109 1 93.75 216 ASN B CA 1
ATOM 3707 C C . ASN B 1 216 ? 26.969 15.914 -5.238 1 93.75 216 ASN B C 1
ATOM 3709 O O . ASN B 1 216 ? 25.781 16.25 -5.07 1 93.75 216 ASN B O 1
ATOM 3713 N N . GLN B 1 217 ? 27.484 15.391 -6.324 1 95 217 GLN B N 1
ATOM 3714 C CA . GLN B 1 217 ? 26.578 15.203 -7.453 1 95 217 GLN B CA 1
ATOM 3715 C C . GLN B 1 217 ? 25.672 13.992 -7.234 1 95 217 GLN B C 1
ATOM 3717 O O . GLN B 1 217 ? 26.156 12.859 -7.152 1 95 217 GLN B O 1
ATOM 3722 N N . VAL B 1 218 ? 24.422 14.266 -7.133 1 97.25 218 VAL B N 1
ATOM 3723 C CA . VAL B 1 218 ? 23.391 13.25 -6.992 1 97.25 218 VAL B CA 1
ATOM 3724 C C . VAL B 1 218 ? 22.328 13.438 -8.07 1 97.25 218 VAL B C 1
ATOM 3726 O O . VAL B 1 218 ? 21.219 13.906 -7.789 1 97.25 218 VAL B O 1
ATOM 3729 N N . PRO B 1 219 ? 22.594 12.984 -9.297 1 97.75 219 PRO B N 1
ATOM 3730 C CA . PRO B 1 219 ? 21.672 13.242 -10.406 1 97.75 219 PRO B CA 1
ATOM 3731 C C . PRO B 1 219 ? 20.375 12.438 -10.297 1 97.75 219 PRO B C 1
ATOM 3733 O O . PRO B 1 219 ? 20.328 11.445 -9.562 1 97.75 219 PRO B O 1
ATOM 3736 N N . TYR B 1 220 ? 19.375 12.945 -11 1 98.06 220 TYR B N 1
ATOM 3737 C CA . TYR B 1 220 ? 1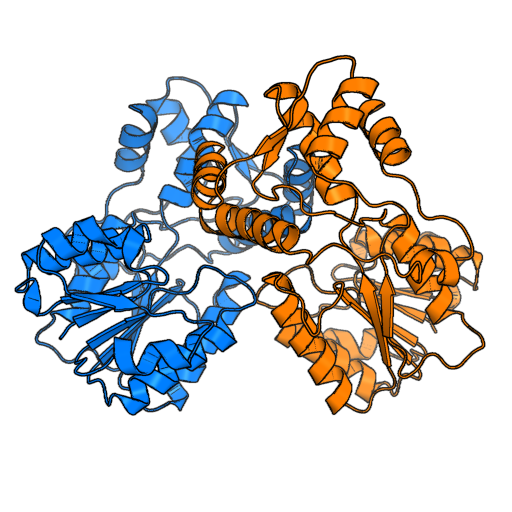8.141 12.188 -11.195 1 98.06 220 TYR B CA 1
ATOM 3738 C C . TYR B 1 220 ? 18.281 11.219 -12.359 1 98.06 220 TYR B C 1
ATOM 3740 O O . TYR B 1 220 ? 18.625 11.617 -13.469 1 98.06 220 TYR B O 1
ATOM 3748 N N . THR B 1 221 ? 18.078 9.969 -12.117 1 97.75 221 THR B N 1
ATOM 3749 C CA . THR B 1 221 ? 18.016 8.938 -13.148 1 97.75 221 THR B CA 1
ATOM 3750 C C . THR B 1 221 ? 16.578 8.508 -13.406 1 97.75 221 THR B C 1
ATOM 3752 O O . THR B 1 221 ? 15.984 7.781 -12.602 1 97.75 221 THR B O 1
ATOM 3755 N N . ASP B 1 222 ? 16.062 8.953 -14.453 1 98 222 ASP B N 1
ATOM 3756 C CA . ASP B 1 222 ? 14.695 8.641 -14.859 1 98 222 ASP B CA 1
ATOM 3757 C C . ASP B 1 222 ? 14.633 7.305 -15.594 1 98 222 ASP B C 1
ATOM 3759 O O . ASP B 1 222 ? 15.289 7.125 -16.625 1 98 222 ASP B O 1
ATOM 3763 N N . LEU B 1 223 ? 13.859 6.438 -15.07 1 97.5 223 LEU B N 1
ATOM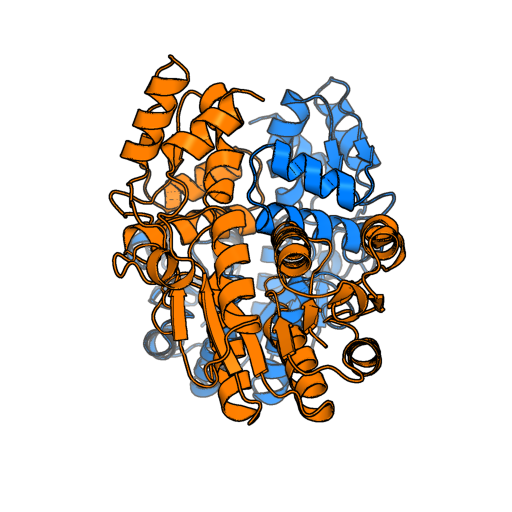 3764 C CA . LEU B 1 223 ? 13.703 5.109 -15.656 1 97.5 223 LEU B CA 1
ATOM 3765 C C . LEU B 1 223 ? 12.273 4.887 -16.141 1 97.5 223 LEU B C 1
ATOM 3767 O O . LEU B 1 223 ? 11.336 5.48 -15.602 1 97.5 223 LEU B O 1
ATOM 3771 N N . PRO B 1 224 ? 12.133 4.039 -17.203 1 95.44 224 PRO B N 1
ATOM 3772 C CA . PRO B 1 224 ? 10.773 3.564 -17.438 1 95.44 224 PRO B CA 1
ATOM 3773 C C . PRO B 1 224 ? 10.141 2.934 -16.203 1 95.44 224 PRO B C 1
ATOM 3775 O O . PRO B 1 224 ? 10.844 2.322 -15.391 1 95.44 224 PRO B O 1
ATOM 3778 N N . GLN B 1 225 ? 8.867 3.133 -16.062 1 94.12 225 GLN B N 1
ATOM 3779 C CA . GLN B 1 225 ? 8.172 2.697 -14.859 1 94.12 225 GLN B CA 1
ATOM 3780 C C . GLN B 1 225 ? 8.508 1.246 -14.531 1 94.12 225 GLN B C 1
ATOM 3782 O O . GLN B 1 225 ? 8.758 0.912 -13.367 1 94.12 225 GLN B O 1
ATOM 3787 N N . ALA B 1 226 ? 8.477 0.396 -15.508 1 91.12 226 ALA B N 1
ATOM 3788 C CA . ALA B 1 226 ? 8.75 -1.022 -15.297 1 91.12 226 ALA B CA 1
ATOM 3789 C C . ALA B 1 226 ? 10.172 -1.235 -14.773 1 91.12 226 ALA B C 1
ATOM 3791 O O . ALA B 1 226 ? 10.391 -2.07 -13.891 1 91.12 226 ALA B O 1
ATOM 3792 N N . ASP B 1 227 ? 11.117 -0.474 -15.266 1 94.38 227 ASP B N 1
ATOM 3793 C CA . ASP B 1 227 ? 12.508 -0.581 -14.836 1 94.38 227 ASP B CA 1
ATOM 3794 C C . ASP B 1 227 ? 12.688 -0.036 -13.422 1 94.38 227 ASP B C 1
ATOM 3796 O O . ASP B 1 227 ? 13.469 -0.576 -12.641 1 94.38 227 ASP B O 1
ATOM 3800 N N . PHE B 1 228 ? 11.977 0.996 -13.109 1 95.75 228 PHE B N 1
ATOM 3801 C CA . PHE B 1 228 ? 12.039 1.55 -11.766 1 95.75 228 PHE B CA 1
ATOM 3802 C C . PHE B 1 228 ? 11.484 0.559 -10.75 1 95.75 228 PHE B C 1
ATOM 3804 O O . PHE B 1 228 ? 12.086 0.335 -9.695 1 95.75 228 PHE B O 1
ATOM 3811 N N . ARG B 1 229 ? 10.406 -0.039 -11.078 1 94 229 ARG B N 1
ATOM 3812 C CA . ARG B 1 229 ? 9.836 -1.076 -10.227 1 94 229 ARG B CA 1
ATOM 3813 C C . ARG B 1 229 ? 10.844 -2.197 -9.984 1 94 229 ARG B C 1
ATOM 3815 O O . ARG B 1 229 ? 11.031 -2.631 -8.844 1 94 229 ARG B O 1
ATOM 3822 N N . ALA B 1 230 ? 11.477 -2.621 -11.039 1 90.56 230 ALA B N 1
ATOM 3823 C CA . ALA B 1 230 ? 12.469 -3.689 -10.938 1 90.56 230 ALA B CA 1
ATOM 3824 C C . ALA B 1 230 ? 13.641 -3.273 -10.055 1 90.56 230 ALA B C 1
ATOM 3826 O O . ALA B 1 230 ? 14.148 -4.074 -9.266 1 90.56 230 ALA B O 1
ATOM 3827 N N . ALA B 1 231 ? 14.039 -2.064 -10.18 1 90.94 231 ALA B N 1
ATOM 3828 C CA . ALA B 1 231 ? 15.133 -1.539 -9.367 1 90.94 231 ALA B CA 1
ATOM 3829 C C . ALA B 1 231 ? 14.766 -1.53 -7.891 1 90.94 231 ALA B C 1
ATOM 3831 O O . ALA B 1 231 ? 15.609 -1.82 -7.031 1 90.94 231 ALA B O 1
ATOM 3832 N N . LEU B 1 232 ? 13.523 -1.201 -7.59 1 92.12 232 LEU B N 1
ATOM 3833 C CA . LEU B 1 232 ? 13.055 -1.177 -6.207 1 92.12 232 LEU B CA 1
ATOM 3834 C C . LEU B 1 232 ? 13.047 -2.58 -5.613 1 92.12 232 LEU B C 1
ATOM 3836 O O . LEU B 1 232 ? 13.445 -2.771 -4.461 1 92.12 232 LEU B O 1
ATOM 3840 N N . VAL B 1 233 ? 12.664 -3.48 -6.406 1 87.88 233 VAL B N 1
ATOM 3841 C CA . VAL B 1 233 ? 12.695 -4.871 -5.961 1 87.88 233 VAL B CA 1
ATOM 3842 C C . VAL B 1 233 ? 14.141 -5.301 -5.719 1 87.88 233 VAL B C 1
ATOM 3844 O O . VAL B 1 233 ? 14.445 -5.922 -4.699 1 87.88 233 VAL B O 1
ATOM 3847 N N . GLN B 1 234 ? 14.992 -4.926 -6.594 1 84 234 GLN B N 1
ATOM 3848 C CA . GLN B 1 234 ? 16.406 -5.254 -6.449 1 84 234 GLN B CA 1
ATOM 3849 C C . GLN B 1 234 ? 17 -4.59 -5.211 1 84 234 GLN B C 1
ATOM 3851 O O . GLN B 1 234 ? 17.938 -5.125 -4.602 1 84 234 GLN B O 1
ATOM 3856 N N . ALA B 1 235 ? 16.438 -3.51 -4.867 1 84.75 235 ALA B N 1
ATOM 3857 C CA . ALA B 1 235 ? 16.891 -2.789 -3.678 1 84.75 235 ALA B CA 1
ATOM 3858 C C . ALA B 1 235 ? 16.359 -3.441 -2.406 1 84.75 235 ALA B C 1
ATOM 3860 O O . ALA B 1 235 ? 16.656 -2.992 -1.298 1 84.75 235 ALA B O 1
ATOM 3861 N N . GLY B 1 236 ? 15.516 -4.461 -2.557 1 84.5 236 GLY B N 1
ATOM 3862 C CA . GLY B 1 236 ? 15.125 -5.262 -1.406 1 84.5 236 GLY B CA 1
ATOM 3863 C C . GLY B 1 236 ? 13.672 -5.062 -1.008 1 84.5 236 GLY B C 1
ATOM 3864 O O . GLY B 1 236 ? 13.227 -5.59 0.013 1 84.5 236 GLY B O 1
ATOM 3865 N N . LEU B 1 237 ? 12.891 -4.324 -1.771 1 89.5 237 LEU B N 1
ATOM 3866 C CA . LEU B 1 237 ? 11.492 -4.09 -1.432 1 89.5 237 LEU B CA 1
ATOM 3867 C C . LEU B 1 237 ? 10.602 -5.188 -1.999 1 89.5 237 LEU B C 1
ATOM 3869 O O . LEU B 1 237 ? 10.844 -5.676 -3.105 1 89.5 237 LEU B O 1
ATOM 3873 N N . PRO B 1 238 ? 9.586 -5.562 -1.211 1 87.88 238 PRO B N 1
ATOM 3874 C CA . PRO B 1 238 ? 8.602 -6.488 -1.777 1 87.88 238 PRO B CA 1
ATOM 3875 C C . PRO B 1 238 ? 7.934 -5.938 -3.033 1 87.88 238 PRO B C 1
ATOM 3877 O O . PRO B 1 238 ? 7.832 -4.719 -3.201 1 87.88 238 PRO B O 1
ATOM 3880 N N . ASP B 1 239 ? 7.43 -6.828 -3.861 1 87.44 239 ASP B N 1
ATOM 3881 C CA . ASP B 1 239 ? 6.871 -6.484 -5.164 1 87.44 239 ASP B CA 1
ATOM 3882 C C . ASP B 1 239 ? 5.723 -5.488 -5.027 1 87.44 239 ASP B C 1
ATOM 3884 O O . ASP B 1 239 ? 5.656 -4.504 -5.77 1 87.44 239 ASP B O 1
ATOM 3888 N N . PHE B 1 240 ? 4.836 -5.707 -4.137 1 85.69 240 PHE B N 1
ATOM 3889 C CA . PHE B 1 240 ? 3.648 -4.867 -4.02 1 85.69 240 PHE B CA 1
ATOM 3890 C C . PHE B 1 240 ? 4.023 -3.457 -3.574 1 85.69 240 PHE B C 1
ATOM 3892 O O . PHE B 1 240 ? 3.365 -2.486 -3.951 1 85.69 240 PHE B O 1
ATOM 3899 N N . VAL B 1 241 ? 5.102 -3.312 -2.77 1 91.5 241 VAL B N 1
ATOM 3900 C CA . VAL B 1 241 ? 5.594 -2.002 -2.355 1 91.5 241 VAL B CA 1
ATOM 3901 C C . VAL B 1 241 ? 6.246 -1.299 -3.543 1 91.5 241 VAL B C 1
ATOM 3903 O O . VAL B 1 241 ? 6.016 -0.109 -3.773 1 91.5 241 VAL B O 1
ATOM 3906 N N . ALA B 1 242 ? 7.027 -2.074 -4.293 1 92.88 242 ALA B N 1
ATOM 3907 C CA . ALA B 1 242 ? 7.652 -1.536 -5.5 1 92.88 242 ALA B CA 1
ATOM 3908 C C . ALA B 1 242 ? 6.602 -1.026 -6.484 1 92.88 242 ALA B C 1
ATOM 3910 O O . ALA B 1 242 ? 6.781 0.024 -7.102 1 92.88 242 ALA B O 1
ATOM 3911 N N . GLU B 1 243 ? 5.539 -1.743 -6.555 1 91 243 GLU B N 1
ATOM 3912 C CA . GLU B 1 243 ? 4.449 -1.341 -7.438 1 91 243 GLU B CA 1
ATOM 3913 C C . GLU B 1 243 ? 3.791 -0.053 -6.953 1 91 243 GLU B C 1
ATOM 3915 O O . GLU B 1 243 ? 3.516 0.849 -7.746 1 91 243 GLU B O 1
ATOM 3920 N N . LEU B 1 244 ? 3.562 0.023 -5.695 1 91.44 244 LEU B N 1
ATOM 3921 C CA . LEU B 1 244 ? 2.945 1.208 -5.113 1 91.44 244 LEU B CA 1
ATOM 3922 C C . LEU B 1 244 ? 3.789 2.449 -5.383 1 91.44 244 LEU B C 1
ATOM 3924 O O . LEU B 1 244 ? 3.268 3.477 -5.824 1 91.44 244 LEU B O 1
ATOM 3928 N N . LEU B 1 245 ? 5.055 2.311 -5.172 1 93.38 245 LEU B N 1
ATOM 3929 C CA . LEU B 1 245 ? 5.961 3.441 -5.336 1 93.38 245 LEU B CA 1
ATOM 3930 C C . LEU B 1 245 ? 6.102 3.816 -6.809 1 93.38 245 LEU B C 1
ATOM 3932 O O . LEU B 1 245 ? 6.055 4.996 -7.156 1 93.38 245 LEU B O 1
ATOM 3936 N N . SER B 1 246 ? 6.246 2.861 -7.68 1 94.62 246 SER B N 1
ATOM 3937 C CA . SER B 1 246 ? 6.402 3.133 -9.102 1 94.62 246 SER B CA 1
ATOM 3938 C C . SER B 1 246 ? 5.125 3.721 -9.695 1 94.62 246 SER B C 1
ATOM 3940 O O . SER B 1 246 ? 5.18 4.586 -10.57 1 94.62 246 SER B O 1
ATOM 3942 N N . ASP B 1 247 ? 4 3.312 -9.18 1 91.5 247 ASP B N 1
ATOM 3943 C CA . ASP B 1 247 ? 2.717 3.85 -9.617 1 91.5 247 ASP B CA 1
ATOM 3944 C C . ASP B 1 247 ? 2.561 5.312 -9.211 1 91.5 247 ASP B C 1
ATOM 3946 O O . ASP B 1 247 ? 1.99 6.113 -9.953 1 91.5 247 ASP B O 1
ATOM 3950 N N . SER B 1 248 ? 2.973 5.605 -8.055 1 93.19 248 SER B N 1
ATOM 3951 C CA . SER B 1 248 ? 2.926 6.988 -7.594 1 93.19 248 SER B CA 1
ATOM 3952 C C . SER B 1 248 ? 3.746 7.902 -8.5 1 93.19 248 SER B C 1
ATOM 3954 O O . SER B 1 248 ? 3.291 8.984 -8.867 1 93.19 248 SER B O 1
ATOM 3956 N N . ASP B 1 249 ? 4.906 7.418 -8.898 1 95.94 249 ASP B N 1
ATOM 3957 C CA . ASP B 1 249 ? 5.75 8.203 -9.789 1 95.94 249 ASP B CA 1
ATOM 3958 C C . ASP B 1 249 ? 5.105 8.352 -11.164 1 95.94 249 ASP B C 1
ATOM 3960 O O . ASP B 1 249 ? 5.16 9.422 -11.773 1 95.94 249 ASP B O 1
ATOM 3964 N N . ALA B 1 250 ? 4.582 7.297 -11.633 1 94.56 250 ALA B N 1
ATOM 3965 C CA . ALA B 1 250 ? 3.924 7.344 -12.938 1 94.56 250 ALA B CA 1
ATOM 3966 C C . ALA B 1 250 ? 2.762 8.336 -12.93 1 94.56 250 ALA B C 1
ATOM 3968 O O . ALA B 1 250 ? 2.525 9.031 -13.914 1 94.56 250 ALA B O 1
ATOM 3969 N N . ALA B 1 251 ? 2.037 8.367 -11.836 1 95.69 251 ALA B N 1
ATOM 3970 C CA . ALA B 1 251 ? 0.943 9.328 -11.688 1 95.69 251 ALA B CA 1
ATOM 3971 C C . ALA B 1 251 ? 1.472 10.758 -11.641 1 95.69 251 ALA B C 1
ATOM 3973 O O . ALA B 1 251 ? 0.881 11.664 -12.227 1 95.69 251 ALA B O 1
ATOM 3974 N N . ALA B 1 252 ? 2.559 10.875 -10.93 1 96.56 252 ALA B N 1
ATOM 3975 C CA . ALA B 1 252 ? 3.186 12.188 -10.875 1 96.56 252 ALA B CA 1
ATOM 3976 C C . ALA B 1 252 ? 3.6 12.664 -12.266 1 96.56 252 ALA B C 1
ATOM 3978 O O . ALA B 1 252 ? 3.445 13.836 -12.602 1 96.56 252 ALA B O 1
ATOM 3979 N N . ALA B 1 253 ? 4.094 11.758 -13.078 1 97.44 253 ALA B N 1
ATOM 3980 C CA . ALA B 1 253 ? 4.508 12.062 -14.445 1 97.44 253 ALA B CA 1
ATOM 3981 C C . ALA B 1 253 ? 3.338 12.609 -15.258 1 97.44 253 ALA B C 1
ATOM 3983 O O . ALA B 1 253 ? 3.537 13.383 -16.203 1 97.44 253 ALA B O 1
ATOM 3984 N N . LYS B 1 254 ? 2.174 12.266 -14.828 1 96.62 254 LYS B N 1
ATOM 3985 C CA . LYS B 1 254 ? 0.975 12.68 -15.555 1 96.62 254 LYS B CA 1
ATOM 3986 C C . LYS B 1 254 ? 0.268 13.828 -14.844 1 96.62 254 LYS B C 1
ATOM 3988 O O . LYS B 1 254 ? -0.893 14.125 -15.133 1 96.62 254 LYS B O 1
ATOM 3993 N N . GLY B 1 255 ? 0.882 14.344 -13.805 1 97.06 255 GLY B N 1
ATOM 3994 C CA . GLY B 1 255 ? 0.424 15.586 -13.219 1 97.06 255 GLY B CA 1
ATOM 3995 C C . GLY B 1 255 ? -0.412 15.391 -11.969 1 97.06 255 GLY B C 1
ATOM 3996 O O . GLY B 1 255 ? -1.029 16.328 -11.469 1 97.06 255 GLY B O 1
ATOM 3997 N N . ALA B 1 256 ? -0.42 14.227 -11.43 1 97.12 256 ALA B N 1
ATOM 3998 C CA . ALA B 1 256 ? -1.32 13.906 -10.32 1 97.12 256 ALA B CA 1
ATOM 3999 C C . ALA B 1 256 ? -0.927 14.664 -9.055 1 97.12 256 ALA B C 1
ATOM 4001 O O . ALA B 1 256 ? -1.741 14.82 -8.141 1 97.12 256 ALA B O 1
ATOM 4002 N N . LEU B 1 257 ? 0.3 15.164 -9 1 98 257 LEU B N 1
ATOM 4003 C CA . LEU B 1 257 ? 0.771 15.789 -7.77 1 98 257 LEU B CA 1
ATOM 4004 C C . LEU B 1 257 ? 1.033 17.281 -7.977 1 98 257 LEU B C 1
ATOM 4006 O O . LEU B 1 257 ? 1.728 17.906 -7.18 1 98 257 LEU B O 1
ATOM 4010 N N . PHE B 1 258 ? 0.472 17.766 -9.039 1 98.44 258 PHE B N 1
ATOM 4011 C CA . PHE B 1 258 ? 0.698 19.156 -9.383 1 98.44 258 PHE B CA 1
ATOM 4012 C C . PHE B 1 258 ? -0.57 19.984 -9.172 1 98.44 258 PHE B C 1
ATOM 4014 O O . PHE B 1 258 ? -1.668 19.531 -9.508 1 98.44 258 PHE B O 1
ATOM 4021 N N . ASP B 1 259 ? -0.438 21.078 -8.547 1 98.5 259 ASP B N 1
ATOM 4022 C CA . ASP B 1 259 ? -1.446 22.125 -8.453 1 98.5 259 ASP B CA 1
ATOM 4023 C C . ASP B 1 259 ? -0.797 23.484 -8.234 1 98.5 259 ASP B C 1
ATOM 4025 O O . ASP B 1 259 ? 0.149 23.609 -7.457 1 98.5 259 ASP B O 1
ATOM 4029 N N . ASP B 1 260 ? -1.25 24.5 -8.914 1 97.62 260 ASP B N 1
ATOM 4030 C CA . ASP B 1 260 ? -0.685 25.844 -8.781 1 97.62 260 ASP B CA 1
ATOM 4031 C C . ASP B 1 260 ? -1.747 26.844 -8.328 1 97.62 260 ASP B C 1
ATOM 4033 O O . ASP B 1 260 ? -1.594 28.047 -8.523 1 97.62 260 ASP B O 1
ATOM 4037 N N . GLY B 1 261 ? -2.742 26.375 -7.699 1 97.75 261 GLY B N 1
ATOM 4038 C CA . GLY B 1 261 ? -3.875 27.203 -7.316 1 97.75 261 GLY B CA 1
ATOM 4039 C C . GLY B 1 261 ? -3.602 28.062 -6.09 1 97.75 261 GLY B C 1
ATOM 4040 O O . GLY B 1 261 ? -4.316 29.031 -5.832 1 97.75 261 GLY B O 1
ATOM 4041 N N . LYS B 1 262 ? -2.656 27.75 -5.297 1 98.25 262 LYS B N 1
ATOM 4042 C CA . LYS B 1 262 ? -2.189 28.5 -4.137 1 98.25 262 LYS B CA 1
ATOM 4043 C C . LYS B 1 262 ? -3.27 28.594 -3.061 1 98.25 262 LYS B C 1
ATOM 4045 O O . LYS B 1 262 ? -3.35 29.578 -2.326 1 98.25 262 LYS B O 1
ATOM 4050 N N . GLN B 1 263 ? -4.086 27.578 -2.988 1 98.62 263 GLN B N 1
ATOM 4051 C CA . GLN B 1 263 ? -5.141 27.578 -1.981 1 98.62 263 GLN B CA 1
ATOM 4052 C C . GLN B 1 263 ? -4.566 27.375 -0.583 1 98.62 263 GLN B C 1
ATOM 4054 O O . GLN B 1 263 ? -5.09 27.906 0.397 1 98.62 263 GLN B O 1
ATOM 4059 N N . LEU B 1 264 ? -3.488 26.594 -0.546 1 98.88 264 LEU B N 1
ATOM 4060 C CA . LEU B 1 264 ? -2.887 26.312 0.756 1 98.88 264 LEU B CA 1
ATOM 4061 C C . LEU B 1 264 ? -2.354 27.594 1.384 1 98.88 264 LEU B C 1
ATOM 4063 O O . LEU B 1 264 ? -2.73 27.953 2.504 1 98.88 264 LEU B O 1
ATOM 4067 N N . SER B 1 265 ? -1.521 28.328 0.698 1 98.69 265 SER B N 1
ATOM 4068 C CA . SER B 1 265 ? -0.941 29.547 1.231 1 98.69 265 SER B CA 1
ATOM 4069 C C . SER B 1 265 ? -2.021 30.594 1.534 1 98.69 265 SER B C 1
ATOM 4071 O O . SER B 1 265 ? -1.928 31.312 2.521 1 98.69 265 SER B O 1
ATOM 4073 N N . ARG B 1 266 ? -3.053 30.641 0.718 1 98.5 266 ARG B N 1
ATOM 4074 C CA . ARG B 1 266 ? -4.152 31.562 0.981 1 98.5 266 ARG B CA 1
ATOM 4075 C C . ARG B 1 266 ? -4.871 31.203 2.275 1 98.5 266 ARG B C 1
ATOM 4077 O O . ARG B 1 266 ? -5.191 32.094 3.08 1 98.5 266 ARG B O 1
ATOM 4084 N N . LEU B 1 267 ? -5.102 29.953 2.434 1 98.44 267 LEU B N 1
ATOM 4085 C CA . LEU B 1 267 ? -5.844 29.484 3.596 1 98.44 267 LEU B CA 1
ATOM 4086 C C . LEU B 1 267 ? -5.055 29.719 4.879 1 98.44 267 LEU B C 1
ATOM 4088 O O . LEU B 1 267 ? -5.621 30.125 5.895 1 98.44 267 LEU B O 1
ATOM 4092 N N . ILE B 1 268 ? -3.686 29.516 4.824 1 98.44 268 ILE B N 1
ATOM 4093 C CA . ILE B 1 268 ? -2.93 29.547 6.07 1 98.44 268 ILE B CA 1
ATOM 4094 C C . ILE B 1 268 ? -2.324 30.938 6.258 1 98.44 268 ILE B C 1
ATOM 4096 O O . ILE B 1 268 ? -1.727 31.234 7.297 1 98.44 268 ILE B O 1
ATOM 4100 N N . GLY B 1 269 ? -2.4 31.844 5.23 1 98.12 269 GLY B N 1
ATOM 4101 C CA . GLY B 1 269 ? -2.049 33.25 5.355 1 98.12 269 GLY B CA 1
ATOM 4102 C C . GLY B 1 269 ? -0.555 33.5 5.277 1 98.12 269 GLY B C 1
ATOM 4103 O O . GLY B 1 269 ? -0.063 34.5 5.777 1 98.12 269 GLY B O 1
ATOM 4104 N N . ARG B 1 270 ? 0.224 32.625 4.762 1 98.19 270 ARG B N 1
ATOM 4105 C CA . ARG B 1 270 ? 1.665 32.719 4.555 1 98.19 270 ARG B CA 1
ATOM 4106 C C . ARG B 1 270 ? 2.125 31.766 3.455 1 98.19 270 ARG B C 1
ATOM 4108 O O . ARG B 1 270 ? 1.421 30.812 3.117 1 98.19 270 ARG B O 1
ATOM 4115 N N . PRO B 1 271 ? 3.293 32.062 2.883 1 98.31 271 PRO B N 1
ATOM 4116 C CA . PRO B 1 271 ? 3.826 31.078 1.924 1 98.31 271 PRO B CA 1
ATOM 4117 C C . PRO B 1 271 ? 4.055 29.703 2.543 1 98.31 271 PRO B C 1
ATOM 4119 O O . PRO B 1 271 ? 4.281 29.594 3.752 1 98.31 271 PRO B O 1
ATOM 4122 N N . THR B 1 272 ? 3.91 28.625 1.702 1 98.62 272 THR B N 1
ATOM 4123 C CA . THR B 1 272 ? 4.219 27.281 2.182 1 98.62 272 THR B CA 1
ATOM 4124 C C . THR B 1 272 ? 5.727 27.094 2.328 1 98.62 272 THR B C 1
ATOM 4126 O O . THR B 1 272 ? 6.512 27.891 1.808 1 98.62 272 THR B O 1
ATOM 4129 N N . THR B 1 273 ? 6.172 26.156 3.119 1 98.12 273 THR B N 1
ATOM 4130 C CA . THR B 1 273 ? 7.586 25.875 3.33 1 98.12 273 THR B CA 1
ATOM 4131 C C . THR B 1 273 ? 8.242 25.406 2.033 1 98.12 273 THR B C 1
ATOM 4133 O O . THR B 1 273 ? 7.836 24.406 1.443 1 98.12 273 THR B O 1
ATOM 4136 N N . PRO B 1 274 ? 9.219 26.094 1.588 1 97.06 274 PRO B N 1
ATOM 4137 C CA . PRO B 1 274 ? 9.867 25.703 0.339 1 97.06 274 PRO B CA 1
ATOM 4138 C C . PRO B 1 274 ? 10.664 24.406 0.474 1 97.06 274 PRO B C 1
ATOM 4140 O O . PRO B 1 274 ? 11.203 24.109 1.545 1 97.06 274 PRO B O 1
ATOM 4143 N N . LEU B 1 275 ? 10.781 23.641 -0.655 1 97.69 275 LEU B N 1
ATOM 4144 C CA . LEU B 1 275 ? 11.578 22.422 -0.706 1 97.69 275 LEU B CA 1
ATOM 4145 C C . LEU B 1 275 ? 13 22.672 -0.227 1 97.69 275 LEU B C 1
ATOM 4147 O O . LEU B 1 275 ? 13.562 21.875 0.521 1 97.69 275 LEU B O 1
ATOM 4151 N N . LYS B 1 276 ? 13.586 23.812 -0.614 1 97.19 276 LYS B N 1
ATOM 4152 C CA . LYS B 1 276 ? 14.961 24.156 -0.275 1 97.19 276 LYS B CA 1
ATOM 4153 C C . LYS B 1 276 ? 15.164 24.172 1.237 1 97.19 276 LYS B C 1
ATOM 4155 O O . LYS B 1 276 ? 16.188 23.703 1.733 1 97.19 276 LYS B O 1
ATOM 4160 N N . SER B 1 277 ? 14.219 24.688 1.95 1 97.31 277 SER B N 1
ATOM 4161 C CA . SER B 1 277 ? 14.305 24.766 3.404 1 97.31 277 SER B CA 1
ATOM 4162 C C . SER B 1 277 ? 14.211 23.391 4.039 1 97.31 277 SER B C 1
ATOM 4164 O O . SER B 1 277 ? 14.945 23.078 4.98 1 97.31 277 SER B O 1
ATOM 4166 N N . THR B 1 278 ? 13.312 22.547 3.496 1 96.75 278 THR B N 1
ATOM 4167 C CA . THR B 1 278 ? 13.148 21.203 4.023 1 96.75 278 THR B CA 1
ATOM 4168 C C . THR B 1 278 ? 14.406 20.375 3.783 1 96.75 278 THR B C 1
ATOM 4170 O O . THR B 1 278 ? 14.828 19.609 4.656 1 96.75 278 THR B O 1
ATOM 4173 N N . LEU B 1 279 ? 14.992 20.516 2.619 1 97.5 279 LEU B N 1
ATOM 4174 C CA . LEU B 1 279 ? 16.219 19.797 2.299 1 97.5 279 LEU B CA 1
ATOM 4175 C C . LEU B 1 279 ? 17.359 20.25 3.209 1 97.5 279 LEU B C 1
ATOM 4177 O O . LEU B 1 279 ? 18.141 19.422 3.689 1 97.5 279 LEU B O 1
ATOM 4181 N N . ALA B 1 280 ? 17.469 21.578 3.504 1 97.06 280 ALA B N 1
ATOM 4182 C CA . ALA B 1 280 ? 18.5 22.094 4.395 1 97.06 280 ALA B CA 1
ATOM 4183 C C . ALA B 1 280 ? 18.375 21.484 5.789 1 97.06 280 ALA B C 1
ATOM 4185 O O . ALA B 1 280 ? 19.375 21.094 6.391 1 97.06 280 ALA B O 1
ATOM 4186 N N . THR B 1 281 ? 17.172 21.391 6.242 1 95.56 281 THR B N 1
ATOM 4187 C CA . THR B 1 281 ? 16.922 20.812 7.559 1 95.56 281 THR B CA 1
ATOM 4188 C C . THR B 1 281 ? 17.281 19.328 7.57 1 95.56 281 THR B C 1
ATOM 4190 O O . THR B 1 281 ? 17.875 18.828 8.539 1 95.56 281 THR B O 1
ATOM 4193 N N . THR B 1 282 ? 16.953 18.594 6.469 1 93.81 282 THR B N 1
ATOM 4194 C CA . THR B 1 282 ? 17.203 17.172 6.352 1 93.81 282 THR B CA 1
ATOM 4195 C C . THR B 1 282 ? 18.703 16.875 6.336 1 93.81 282 THR B C 1
ATOM 4197 O O . THR B 1 282 ? 19.156 15.898 6.934 1 93.81 282 THR B O 1
ATOM 4200 N N . LEU B 1 283 ? 19.5 17.719 5.723 1 94.06 283 LEU B N 1
ATOM 4201 C CA . LEU B 1 283 ? 20.922 17.5 5.543 1 94.06 283 LEU B CA 1
ATOM 4202 C C . LEU B 1 283 ? 21.703 17.891 6.797 1 94.06 283 LEU B C 1
ATOM 4204 O O . LEU B 1 283 ? 22.859 17.516 6.949 1 94.06 283 LEU B O 1
ATOM 4208 N N . LYS B 1 284 ? 21.125 18.703 7.711 1 89.69 284 LYS B N 1
ATOM 4209 C CA . LYS B 1 284 ? 21.766 19.078 8.969 1 89.69 284 LYS B CA 1
ATOM 4210 C C . LYS B 1 284 ? 21.688 17.938 9.984 1 89.69 284 LYS B C 1
ATOM 4212 O O . LYS B 1 284 ? 22.438 17.906 10.953 1 89.69 284 LYS B O 1
ATOM 4217 N N . HIS B 1 285 ? 20.844 17.016 9.883 1 75.88 285 HIS B N 1
ATOM 4218 C CA . HIS B 1 285 ? 20.641 15.906 10.805 1 75.88 285 HIS B CA 1
ATOM 4219 C C . HIS B 1 285 ? 21.188 14.609 10.227 1 75.88 285 HIS B C 1
ATOM 4221 O O . HIS B 1 285 ? 21.75 13.789 10.961 1 75.88 285 HIS B O 1
#

Solvent-accessible surface area (backbone atoms only — not comparable to full-atom values): 28096 Å² total; per-residue (Å²): 65,40,35,34,33,49,26,81,41,78,52,26,40,45,28,51,59,54,38,55,77,74,44,65,34,76,42,31,34,37,22,19,74,53,50,83,80,40,50,73,48,40,74,66,45,28,42,69,30,45,30,36,56,89,40,58,83,34,34,50,72,48,38,63,80,31,34,33,38,39,43,51,60,68,66,52,65,36,37,38,49,65,23,48,47,39,51,50,53,35,41,50,74,47,61,37,67,34,38,37,33,47,46,36,34,55,32,91,74,34,65,34,55,70,24,47,36,40,38,49,41,53,51,49,44,69,71,65,71,51,39,29,28,41,39,12,38,39,50,47,42,59,49,58,58,29,29,45,66,49,22,65,73,70,44,31,36,76,41,30,25,67,79,20,35,36,6,32,26,37,56,65,52,55,19,41,37,53,40,43,59,73,69,42,91,60,87,50,60,74,42,74,43,59,30,25,13,71,62,64,41,28,58,52,54,51,20,49,53,49,16,62,76,69,73,44,80,23,51,52,48,73,32,59,50,70,55,36,24,52,50,36,28,72,66,20,37,35,66,56,57,18,46,51,56,34,45,45,26,45,18,23,40,73,39,37,39,48,50,82,78,42,44,33,28,62,62,54,70,44,83,48,64,52,68,70,58,53,51,52,56,59,72,75,106,66,40,33,33,32,48,26,81,40,77,51,27,39,43,27,51,58,54,38,55,75,75,45,64,34,76,42,33,33,37,22,20,73,53,50,82,80,40,51,72,48,40,74,67,45,27,42,69,30,45,31,36,55,88,40,57,85,34,33,50,72,47,37,62,79,30,34,32,37,37,43,52,60,68,66,52,65,36,38,35,49,64,23,49,47,39,50,52,53,36,42,49,74,49,60,37,67,33,37,37,34,48,45,37,35,56,32,92,74,33,64,34,54,69,24,46,35,40,39,49,44,54,51,49,44,69,71,64,70,51,40,30,27,41,38,13,38,38,49,50,42,60,50,60,59,28,31,45,65,50,21,65,74,70,44,31,36,77,41,29,25,66,81,18,35,36,6,31,25,38,54,66,53,55,19,42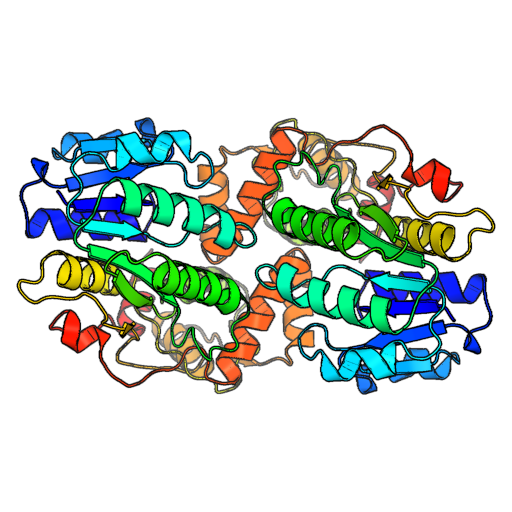,37,52,42,41,58,74,68,41,90,60,88,50,59,75,44,74,42,57,30,24,12,70,64,62,42,29,58,52,52,49,19,49,53,50,16,63,75,69,74,45,80,24,51,51,46,73,34,60,50,71,56,35,24,50,50,36,28,72,65,20,36,36,65,57,57,19,46,51,54,32,43,45,25,44,18,22,39,72,40,38,40,47,50,80,78,44,43,33,28,62,63,56,72,44,82,48,65,52,69,69,59,54,51,54,58,60,74,74,107

Sequence (570 aa):
MYVVTGATGQLGRLVIEQLLNSVPAAQIVAAVRNPQKASDLAALGVQVRQADYSQPATLDSAFAGAEKILLISSSEIGQRAVQHQAVIDAAKRAQVKLFAYTSVLHADTSLLGLAEEHRQTENALQQSGVPFVLLRNGWYTENYTAGVPAALEHGAVFGSAGDGRISSAERTDYAAAAVAVLTSAEDQAGRVYELAGDESYTLAEFAAELSKQAGNQVPYTDLPQADFRAALVQAGLPDFVAELLSDSDAAAAKGALFDDGKQLSRLIGRPTTPLKSTLATTLKHMYVVTGATGQLGRLVIEQLLNSVPAAQIVAAVRNPQKASDLAALGVQVRQADYSQPATLDSAFAGAEKILLISSSEIGQRAVQHQAVIDAAKRAQVKLFAYTSVLHADTSLLGLAEEHRQTENALQQSGVPFVLLRNGWYTENYTAGVPAALEHGAVFGSAGDGRISSAERTDYAAAAVAVLTSAEDQAGRVYELAGDESYTLAEFAAELSKQAGNQVPYTDLPQADFRAALVQAGLPDFVAELLSDSDAAAAKGALFDDGKQLSRLIGRPTTPLKSTLATTLKH

Foldseek 3Di:
DEEEEPLLDPLNVLLLVVLVVPDPQCLYEYEYQDQVSCVVSVVSVHHYAYDDLVDLVRQLVSCAPAQEYEDEFDPDQPCRLSSLLSNLVSCVVNLHQEYEYAAAAPLVDFQQPSSVSSVSSVVSNVVSPRFYEYNHAFAALCVVLVCLVVLVVVQAAEAAQVFQKAFHFHSSLSSLLVSLQRNPPDRRGPYYFRAGAQDIGGVQVVQVLLCVLLVGRYGYDHDHLVVQLVVVVVVPDDNVVSNNRSSNSNSSSVHSRDDNPCRSCVSSVHHTDDSNNVSNVSNVD/DEEEEPLLDPLNVLLLVVLVVPDPQCLYEYEYQDQVSCVVSVVSVHHYAYDDLVDLVRQLVSCAPAQEYEDEFDPDQPCRLSSLLSNLVSCVVNLHNEYEYAAAAPLVDFQQPSSVSSVSSVVSNVVSPRFYEYNHAFAALVVVLVCLVVLVVVQAAEAAQVFQKAFHFHSSLSSLLVSLLRNPPDRRGPYYFRAGAQDIGGVQVVQVLLCVLLVGRYGYDHDHLVVQLVVVVVVPDDNVVSNNRSSNSNSSSVHSRDDNPCRSCVSSVHHTDDSNNVSNVSSVD

Nearest PDB structures (foldseek):
  2zcv-assembly1_A  TM=9.836E-01  e=3.051E-38  Escherichia coli
  2vrb-assembly1_A-2  TM=9.543E-01  e=3.081E-30  Citrobacter sp. MY-5
  2jl1-assembly1_A-2  TM=9.410E-01  e=3.655E-30  Citrobacter sp. MY-5
  2vrc-assembly1_C  TM=9.474E-01  e=1.355E-27  Citrobacter sp. MY-5
  2vrc-assembly1_D  TM=9.177E-01  e=1.608E-27  Citrobacter sp. MY-5

pLDDT: mean 96.31, std 3.33, range [74.69, 98.94]

InterPro domains:
  IPR016040 NAD(P)-binding domain [PF13460] (6-183)
  IPR036291 NAD(P)-binding domain superfamily [SSF51735] (3-246)
  IPR052718 NmrA-type domain-containing oxidoreductase [PTHR47129] (1-284)

Secondary structure (DSSP, 8-state):
-EEEESTTSHHHHHHHHHHTTTS-GGGEEEEES-GGGGHHHHHTT-EEEE--TT-GGGHHHHTTT-SEEEEPPPS-TTSHHHHHHHHHHHHHHTT-SEEEEEEETTTTT---TTHHHHHHHHHHHHHH---EEEEEE--BHHHHHTTHHHHHHHTSEEES-TT--B--B-HHHHHHHHHHHHT-SS--TT-EEEE--SS-B-HHHHHHHHHHHHTS---EEE--HHHHHHHHHHTT--HHHHHHHHHHHHHHHTTTT-----HHHHHHTSPPPPHHHHHHHHHH-/-EEEESTTSHHHHHHHHHHTTTS-GGGEEEEES-GGGGHHHHHTT-EEEE--TT-GGGHHHHTTT-SEEEEPPPS-TTSHHHHHHHHHHHHHHTT-SEEEEEEETTTTT---TTHHHHHHHHHHHHHH---EEEEEE--BHHHHHTTHHHHHHHTSEEES-TT--B--B-HHHHHHHHHHHHT-SS--TT-EEEE--SS-B-HHHHHHHHHHHHTS---EEE--HHHHHHHHHHTT--HHHHHHHHHHHHHHHTTTT-----HHHHHHTSPPPPHHHHHHHHHH-

Organism: Pseudomonas syringae (NCBI:txid317)